Protein AF-A0A0D2BRF5-F1 (afdb_monomer_lite)

Foldseek 3Di:
DDDDDDDDDDDDDDDDDDPDDPDPDPDDDLDQLVRLVPDPDLVSSLVSLVVVLVVLLVLQQDAPQRFLALVSLQSNLQSCLQAVQLLQSLQSLVSSLLQLCCLVPHCVSFVDFHAHSNRHHPPDDDPPPPPPDPDDDDDDDDDDDDDDDDDDDDDDDDDDDDDDDDDDPPPPPPPPCNPDDDLVRNLVSLVSNLSSLLSNLVSCVVQQQLVRSLVSVVVNLVSLVVNVVSVVVVCVVPDDDDDDDVPVVVVVSVVVSLVVSQPGHYSQQGRDPVRVVSVVVSVPDPDDGDQKGFGFLDDDPPPPQQDPCQDPVNQVVLQVVQCVFFVQKGKHKDWAADFPDPPDDPDDDPPPDDDDDDDDDDDPDRDTDIAIFMFGQFFDFAFDWRGWFWFLLKFFAQFPACAAPGFRFRVVPADPVQWDAQLFAGRIHRHPVSVVSCCQFFAPHPNVQDAFPVQAHALLGRQHNGHGGDNCLRNQLRDPPDPCVVLSQLLRSVSSLVRRCSSVVHASCPPPLRVSFDQDPDDRDDPVVVVPPPSPPDNDRLQMDHCCRLRVSLQVSLSSSCSNPVCSHPSHSNCSVRPNSVNSSSSSSRCQQAWQWDADPVPRHTTMIGGGPSLSNHAADLFFQWEFDRGGTTITTGHQATLDDDCVPCVDPPDDRCGGDGGGDTGHYHPDPSVDPDLVVSQVVCCSNVVRGDPHPNSVSNVVVVVVVD

InterPro domains:
  IPR046341 SET domain superfamily [G3DSA:2.170.270.10] (373-402)
  IPR046341 SET domain superfamily [G3DSA:2.170.270.10] (584-705)
  IPR046341 SET domain superfamily [SSF82199] (371-697)
  IPR050869 Histone-lysine N-methyltransferase [PTHR12197] (367-701)

Radius of gyration: 33.48 Å; chains: 1; bounding box: 94×97×108 Å

Organism: NCBI:txid91928

Secondary structure (DSSP, 8-state):
------PPPPPP----PPP---PPPPPPPPPPHHHHHTSSSHHHHHHHHHHHHHHHHHHHT-SSS----HHHHHHHHHHHHHHT-HHHHHHHHHHHHHHHHHHHH-GGG-SPPPB-TTS-BSSPP--TTTTS-S---------------------------------------------PPPHHHHHHHHHHHHHHHHHHHHHHHHHT-HHHHHHHHHHHHHHHHHHHHHHHHHHHTT-------HHHHHHHHHHHHHHHHH---BTTTBS-THHHHHHHHHHH--S---S-EEE-----TT-TT---TTSHHHHHHHHHHHHHH-TTEEEEEEEEEP-S---S-SSS--------------PPP--EEEEEEEEESS-B-TT-EEEEE--S-EEE-STT-SB-TTT--BGGGS-GGG-EE-TTT--EESSHHHHHHHHHHT-----S----TTSPPPTTSTT--TTTS--HHHHTT--TT-S-HHHHHHHHHHHHHHHHHHHTTS-GGGSHHHHTS---SSPPPPGGGGGSS-TT--S---EEE-HIIIIIHHHHHHHHHHHH-GGGSTTSHHHHHHT-HHHHHHHHHHHTTT-EEEE-TTT-SEEEEE--TTGGGS-B-SS-SEE--SSSSEEEEE-SS-S---TTT---TTS-----BPTT-B--B-SS-TT---HHHHHHHHHHHHSS---SHHHHHHHHHHHHH-

pLDDT: mean 78.28, std 23.22, range [25.0, 98.56]

Sequence (710 aa):
MDQTSGMEKAEEVHGGSFPDCLLPAPVPPVPSLNEIKLLPTRDQQYENLVLARQRITKDMARGERGGLCPEIILQRAEVYEALGYSELALADAYVSYTLCEVVLEGGHVSDLEPVTMSGERWPPLIDTTDTTNCNRSSISAVDDTTGDNERENEHEDDEDDDDENEDEAEDDDEDDDDMVLTHDQKTMVLKHKYRSLILLSRAALLLGCQHQSRIWIDELVAVRGTIGETAQATNTQAHVDGDLNGALSAADSTDSMVSDFCNFWSVCHGEVDRFRKAVSDIRRNGDKRAMFGSSQRVVYPWNEREPDRMNKNSLGEINTRLKEIAPGLEVEISVLPNLLTSGTNETENRTTRVTNGDSTTTPPPVEGSSQLGLYAKKDLAPGSTILEERSTITAIRPHGEALCDACAADMETIPHDRRRYCDGCNIPFCSDECHDLAMRNYHSPNVDDEETDEGYPPAETPFCPGSSGNEDIHTLGRAESSTTPEWDLYFLLLSRTMQTAETQAKHPLDLFEIKYLWGDFSPVPGVDDAKSERIGETTPRTLPYSVRHHVELPLQWFEVLMHSRDDCRPYSKHWLEKYDWWIVQTLFAKFRGVADAQQSTWTGKPEVAAVHPLWCLANHSCNPNVTWKSSGVRNLTVVQERVWRNDKEDPTPTETEWTGLKAGEEIWNHYTDVQEKDYRERRARLQGVLGGDCRCERCVAEEARARATS

Structure (mmCIF, N/CA/C/O backbone):
data_AF-A0A0D2BRF5-F1
#
_entry.id   AF-A0A0D2BRF5-F1
#
loop_
_atom_site.group_PDB
_atom_site.id
_atom_site.type_symbol
_atom_site.label_atom_id
_atom_site.label_alt_id
_atom_site.label_comp_id
_atom_site.label_asym_id
_atom_site.label_entity_id
_atom_site.label_seq_id
_atom_site.pdbx_PDB_ins_code
_atom_site.Cartn_x
_atom_site.Cartn_y
_atom_site.Cartn_z
_atom_site.occupancy
_atom_site.B_iso_or_equiv
_atom_site.auth_seq_id
_atom_site.auth_comp_id
_atom_site.auth_asym_id
_atom_site.auth_atom_id
_atom_site.pdbx_PDB_model_num
ATOM 1 N N . MET A 1 1 ? -35.681 -50.128 -5.843 1.00 31.64 1 MET A N 1
ATOM 2 C CA . MET A 1 1 ? -36.901 -50.533 -6.567 1.00 31.64 1 MET A CA 1
ATOM 3 C C . MET A 1 1 ? -37.642 -49.261 -6.936 1.00 31.64 1 MET A C 1
ATOM 5 O O . MET A 1 1 ? -38.099 -48.593 -6.024 1.00 31.64 1 MET A O 1
ATOM 9 N N . ASP A 1 2 ? -37.785 -48.813 -8.172 1.00 29.80 2 ASP A N 1
ATOM 10 C CA . ASP A 1 2 ? -37.169 -49.086 -9.481 1.00 29.80 2 ASP A CA 1
ATOM 11 C C . ASP A 1 2 ? -37.623 -47.891 -10.354 1.00 29.80 2 ASP A C 1
ATOM 13 O O . ASP A 1 2 ? -38.771 -47.472 -10.239 1.00 29.80 2 ASP A O 1
ATOM 17 N N . GLN A 1 3 ? -36.697 -47.112 -10.920 1.00 29.86 3 GLN A N 1
ATOM 18 C CA . GLN A 1 3 ? -36.375 -47.003 -12.357 1.00 29.86 3 GLN A CA 1
ATOM 19 C C . GLN A 1 3 ? -37.513 -46.643 -13.336 1.00 29.86 3 GLN A C 1
ATOM 21 O O . GLN A 1 3 ? -38.518 -47.340 -13.425 1.00 29.86 3 GLN A O 1
ATOM 26 N N . THR A 1 4 ? -37.260 -45.601 -14.149 1.00 28.81 4 THR A N 1
ATOM 27 C CA . THR A 1 4 ? -37.216 -45.548 -15.646 1.00 28.81 4 THR A CA 1
ATOM 28 C C . THR A 1 4 ? -37.463 -44.093 -16.099 1.00 28.81 4 THR A C 1
ATOM 30 O O . THR A 1 4 ? -38.477 -43.500 -15.759 1.00 28.81 4 THR A O 1
ATOM 33 N N . SER A 1 5 ? -36.452 -43.344 -16.560 1.00 29.95 5 SER A N 1
ATOM 34 C CA . SER A 1 5 ? -35.873 -43.230 -17.920 1.00 29.95 5 SER A CA 1
ATOM 35 C C . SER A 1 5 ? -36.831 -42.691 -18.995 1.00 29.95 5 SER A C 1
ATOM 37 O O . SER A 1 5 ? -37.768 -43.380 -19.390 1.00 29.95 5 SER A O 1
ATOM 39 N N . GLY A 1 6 ? -36.517 -41.515 -19.546 1.00 25.61 6 GLY A N 1
ATOM 40 C CA . GLY A 1 6 ? -37.129 -40.968 -20.757 1.00 25.61 6 GLY A CA 1
ATOM 41 C C . GLY A 1 6 ? -36.113 -40.126 -21.528 1.00 25.61 6 GLY A C 1
ATOM 42 O O . GLY A 1 6 ? -35.889 -38.972 -21.188 1.00 25.61 6 GLY A O 1
ATOM 43 N N . MET A 1 7 ? -35.470 -40.747 -22.522 1.00 25.06 7 MET A N 1
ATOM 44 C CA . MET A 1 7 ? -34.671 -40.098 -23.567 1.00 25.06 7 MET A CA 1
ATOM 45 C C . MET A 1 7 ? -35.607 -39.351 -24.525 1.00 25.06 7 MET A C 1
ATOM 47 O O . MET A 1 7 ? -36.536 -39.962 -25.055 1.00 25.06 7 MET A O 1
ATOM 51 N N . GLU A 1 8 ? -35.330 -38.077 -24.802 1.00 31.78 8 GLU A N 1
ATOM 52 C CA . GLU A 1 8 ? -35.933 -37.346 -25.920 1.00 31.78 8 GLU A CA 1
ATOM 53 C C . GLU A 1 8 ? -34.950 -37.203 -27.086 1.00 31.78 8 GLU A C 1
ATOM 55 O O . GLU A 1 8 ? -33.734 -37.118 -26.922 1.00 31.78 8 GLU A O 1
ATOM 60 N N . LYS A 1 9 ? -35.532 -37.298 -28.281 1.00 27.05 9 LYS A N 1
ATOM 61 C CA . LYS A 1 9 ? -34.906 -37.513 -29.583 1.00 27.05 9 LYS A CA 1
ATOM 62 C C . LYS A 1 9 ? -34.212 -36.259 -30.112 1.00 27.05 9 LYS A C 1
ATOM 64 O O . LYS A 1 9 ? -34.754 -35.165 -30.023 1.00 27.05 9 LYS A O 1
ATOM 69 N N . ALA A 1 10 ? -33.075 -36.473 -30.770 1.00 25.00 10 ALA A N 1
ATOM 70 C CA . ALA A 1 10 ? -32.465 -35.515 -31.679 1.00 25.00 10 ALA A CA 1
ATOM 71 C C . ALA A 1 10 ? -33.283 -35.427 -32.982 1.00 25.00 10 ALA A C 1
ATOM 73 O O . ALA A 1 10 ? -33.527 -36.448 -33.629 1.00 25.00 10 ALA A O 1
ATOM 74 N N . GLU A 1 11 ? -33.695 -34.215 -33.355 1.00 28.77 11 GLU A N 1
ATOM 75 C CA . GLU A 1 11 ? -34.174 -33.879 -34.698 1.00 28.77 11 GLU A CA 1
ATOM 76 C C . GLU A 1 11 ? -33.017 -33.280 -35.510 1.00 28.77 11 GLU A C 1
ATOM 78 O O . GLU A 1 11 ? -32.427 -32.269 -35.132 1.00 28.77 11 GLU A O 1
ATOM 83 N N . GLU A 1 12 ? -32.692 -33.926 -36.632 1.00 27.08 12 GLU A N 1
ATOM 84 C CA . GLU A 1 12 ? -31.861 -33.372 -37.700 1.00 27.08 12 GLU A CA 1
ATOM 85 C C . GLU A 1 12 ? -32.610 -32.230 -38.400 1.00 27.08 12 GLU A C 1
ATOM 87 O O . GLU A 1 12 ? -33.709 -32.426 -38.922 1.00 27.08 12 GLU A O 1
ATOM 92 N N . VAL A 1 13 ? -31.986 -31.051 -38.482 1.00 32.47 13 VAL A N 1
ATOM 93 C CA . VAL A 1 13 ? -32.407 -29.972 -39.384 1.00 32.47 13 VAL A CA 1
ATOM 94 C C . VAL A 1 13 ? -31.232 -29.565 -40.268 1.00 32.47 13 VAL A C 1
ATOM 96 O O . VAL A 1 13 ? -30.098 -29.410 -39.824 1.00 32.47 13 VAL A O 1
ATOM 99 N N . HIS A 1 14 ? -31.558 -29.460 -41.552 1.00 29.30 14 HIS A N 1
ATOM 100 C CA . HIS A 1 14 ? -30.696 -29.296 -42.710 1.00 29.30 14 HIS A CA 1
ATOM 101 C C . HIS A 1 14 ? -29.725 -28.111 -42.683 1.00 29.30 14 HIS A C 1
ATOM 103 O O . HIS A 1 14 ? -29.998 -27.045 -42.137 1.00 29.30 14 HIS A O 1
ATOM 109 N N . GLY A 1 15 ? -28.618 -28.320 -43.403 1.00 34.00 15 GLY A N 1
ATOM 110 C CA . GLY A 1 15 ? -27.547 -27.364 -43.635 1.00 34.00 15 GLY A CA 1
ATOM 111 C C . GLY A 1 15 ? -28.010 -26.074 -44.308 1.00 34.00 15 GLY A C 1
ATOM 112 O O . GLY A 1 15 ? -28.567 -26.081 -45.406 1.00 34.00 15 GLY A O 1
ATOM 113 N N . GLY A 1 16 ? -27.698 -24.967 -43.642 1.00 27.98 16 GLY A N 1
ATOM 114 C CA . GLY A 1 16 ? -27.589 -23.638 -44.222 1.00 27.98 16 GLY A CA 1
ATOM 115 C C . GLY A 1 16 ? -26.123 -23.216 -44.190 1.00 27.98 16 GLY A C 1
ATOM 116 O O . GLY A 1 16 ? -25.455 -23.361 -43.170 1.00 27.98 16 GLY A O 1
ATOM 117 N N . SER A 1 17 ? -25.618 -22.736 -45.322 1.00 29.83 17 SER A N 1
ATOM 118 C CA . SER A 1 17 ? -24.269 -22.196 -45.474 1.00 29.83 17 SER A CA 1
ATOM 119 C C . SER A 1 17 ? -24.025 -21.045 -44.493 1.00 29.83 17 SER A C 1
ATOM 121 O O . SER A 1 17 ? -24.700 -20.015 -44.574 1.00 29.83 17 SER A O 1
ATOM 123 N N . PHE A 1 18 ? -23.053 -21.202 -43.598 1.00 31.36 18 PHE A N 1
ATOM 124 C CA . PHE A 1 18 ? -22.510 -20.095 -42.815 1.00 31.36 18 PHE A CA 1
ATOM 125 C C . PHE A 1 18 ? -21.714 -19.167 -43.749 1.00 31.36 18 PHE A C 1
ATOM 127 O O . PHE A 1 18 ? -20.923 -19.673 -44.547 1.00 31.36 18 PHE A O 1
ATOM 134 N N . PRO A 1 19 ? -21.921 -17.839 -43.704 1.00 34.19 19 PRO A N 1
ATOM 135 C CA . PRO A 1 19 ? -21.072 -16.913 -44.432 1.00 34.19 19 PRO A CA 1
ATOM 136 C C . PRO A 1 19 ? -19.698 -16.850 -43.763 1.00 34.19 19 PRO A C 1
ATOM 138 O O . PRO A 1 19 ? -19.596 -16.916 -42.537 1.00 34.19 19 PRO A O 1
ATOM 141 N N . ASP A 1 20 ? -18.673 -16.743 -44.606 1.00 33.06 20 ASP A N 1
ATOM 142 C CA . ASP A 1 20 ? -17.258 -16.648 -44.265 1.00 33.06 20 ASP A CA 1
ATOM 143 C C . ASP A 1 20 ? -16.982 -15.819 -43.007 1.00 33.06 20 ASP A C 1
ATOM 145 O O . ASP A 1 20 ? -17.498 -14.711 -42.827 1.00 33.06 20 ASP A O 1
ATOM 149 N N . CYS A 1 21 ? -16.101 -16.366 -42.168 1.00 34.47 21 CYS A N 1
ATOM 150 C CA . CYS A 1 21 ? -15.454 -15.693 -41.056 1.00 34.47 21 CYS A CA 1
ATOM 151 C C . CYS A 1 21 ? -14.902 -14.333 -41.506 1.00 34.47 21 CYS A C 1
ATOM 153 O O . CYS A 1 21 ? -13.826 -14.245 -42.100 1.00 34.47 21 CYS A O 1
ATOM 155 N N . LEU A 1 22 ? -15.620 -13.257 -41.182 1.00 37.75 22 LEU A N 1
ATOM 156 C CA . LEU A 1 22 ? -15.043 -11.923 -41.151 1.00 37.75 22 LEU A CA 1
ATOM 157 C C . LEU A 1 22 ? -13.975 -11.935 -40.057 1.00 37.75 22 LEU A C 1
ATOM 159 O O . LEU A 1 22 ? -14.290 -11.947 -38.867 1.00 37.75 22 LEU A O 1
ATOM 163 N N . LEU A 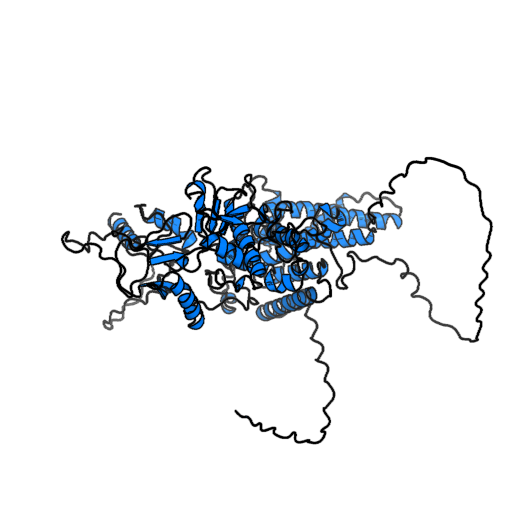1 23 ? -12.710 -11.967 -40.475 1.00 39.69 23 LEU A N 1
ATOM 164 C CA . LEU A 1 23 ? -11.582 -11.631 -39.615 1.00 39.69 23 LEU A CA 1
ATOM 165 C C . LEU A 1 23 ? -11.916 -10.316 -38.888 1.00 39.69 23 LEU A C 1
ATOM 167 O O . LEU A 1 23 ? -12.423 -9.392 -39.537 1.00 39.69 23 LEU A O 1
ATOM 171 N N . PRO A 1 24 ? -11.678 -10.206 -37.567 1.00 39.03 24 PRO A N 1
ATOM 172 C CA . PRO A 1 24 ? -11.900 -8.952 -36.865 1.00 39.03 24 PRO A CA 1
ATOM 173 C C . PRO A 1 24 ? -11.106 -7.855 -37.576 1.00 39.03 24 PRO A C 1
ATOM 175 O O . PRO A 1 24 ? -9.935 -8.046 -37.911 1.00 39.03 24 PRO A O 1
ATOM 178 N N . ALA A 1 25 ? -11.768 -6.729 -37.856 1.00 36.12 25 ALA A N 1
ATOM 179 C CA . ALA A 1 25 ? -11.127 -5.584 -38.487 1.00 36.12 25 ALA A CA 1
ATOM 180 C C . ALA A 1 25 ? -9.825 -5.250 -37.735 1.00 36.12 25 ALA A C 1
ATOM 182 O O . ALA A 1 25 ? -9.826 -5.298 -36.499 1.00 36.12 25 ALA A O 1
ATOM 183 N N . PRO A 1 26 ? -8.721 -4.936 -38.440 1.00 43.78 26 PRO A N 1
ATOM 184 C CA . PRO A 1 26 ? -7.474 -4.576 -37.785 1.00 43.78 26 PRO A CA 1
ATOM 185 C C . PRO A 1 26 ? -7.750 -3.423 -36.822 1.00 43.78 26 PRO A C 1
ATOM 187 O O . PRO A 1 26 ? -8.277 -2.382 -37.218 1.00 43.78 26 PRO A O 1
ATOM 190 N N . VAL A 1 27 ? -7.440 -3.642 -35.541 1.00 51.53 27 VAL A N 1
ATOM 191 C CA . VAL A 1 27 ? -7.548 -2.604 -34.515 1.00 51.53 27 VAL A CA 1
ATOM 192 C C . VAL A 1 27 ? -6.705 -1.423 -35.002 1.00 51.53 27 VAL A C 1
ATOM 194 O O . VAL A 1 27 ? -5.530 -1.636 -35.322 1.00 51.53 27 VAL A O 1
ATOM 197 N N . PRO A 1 28 ? -7.267 -0.205 -35.108 1.00 56.75 28 PRO A N 1
ATOM 198 C CA . PRO A 1 28 ? -6.515 0.937 -35.603 1.00 56.75 28 PRO A CA 1
ATOM 199 C C . PRO A 1 28 ? -5.221 1.118 -34.788 1.00 56.75 28 PRO A C 1
ATOM 201 O O . PRO A 1 28 ? -5.188 0.805 -33.588 1.00 56.75 28 PRO A O 1
ATOM 204 N N . PRO A 1 29 ? -4.121 1.562 -35.422 1.00 62.75 29 PRO A N 1
ATOM 205 C CA . PRO A 1 29 ? -2.898 1.873 -34.697 1.00 62.75 29 PRO A CA 1
ATOM 206 C C . PRO A 1 29 ? -3.211 2.924 -33.628 1.00 62.75 29 PRO A C 1
ATOM 208 O O . PRO A 1 29 ? -3.934 3.886 -33.888 1.00 62.75 29 PRO A O 1
ATOM 211 N N . VAL A 1 30 ? -2.720 2.699 -32.407 1.00 63.19 30 VAL A N 1
ATOM 212 C CA . VAL A 1 30 ? -2.807 3.714 -31.357 1.00 63.19 30 VAL A CA 1
ATOM 213 C C . VAL A 1 30 ? -1.946 4.889 -31.812 1.00 63.19 30 VAL A C 1
ATOM 215 O O . VAL A 1 30 ? -0.811 4.648 -32.231 1.00 63.19 30 VAL A O 1
ATOM 218 N N . PRO A 1 31 ? -2.462 6.126 -31.764 1.00 77.62 31 PRO A N 1
ATOM 219 C CA . PRO A 1 31 ? -1.670 7.283 -32.136 1.00 77.62 31 PRO A CA 1
ATOM 220 C C . PRO A 1 31 ? -0.446 7.385 -31.220 1.00 77.62 31 PRO A C 1
ATOM 222 O O . PRO A 1 31 ? -0.537 7.173 -30.011 1.00 77.62 31 PRO A O 1
ATOM 225 N N . SER A 1 32 ? 0.705 7.716 -31.789 1.00 86.12 32 SER A N 1
ATOM 226 C CA . SER A 1 32 ? 1.909 8.068 -31.039 1.00 86.12 32 SER A CA 1
ATOM 227 C C . SER A 1 32 ? 1.633 9.222 -30.074 1.00 86.12 32 SER A C 1
ATOM 229 O O . SER A 1 32 ? 0.749 10.045 -30.309 1.00 86.12 32 SER A O 1
ATOM 231 N N . LEU A 1 33 ? 2.435 9.355 -29.013 1.00 87.31 33 LEU A N 1
ATOM 232 C CA . LEU A 1 33 ? 2.309 10.474 -28.067 1.00 87.31 33 LEU A CA 1
ATOM 233 C C . LEU A 1 33 ? 2.302 11.848 -28.758 1.00 87.31 33 LEU A C 1
ATOM 235 O O . LEU A 1 33 ? 1.556 12.736 -28.352 1.00 87.31 33 LEU A O 1
ATOM 239 N N . ASN A 1 34 ? 3.069 12.008 -29.841 1.00 87.81 34 ASN A N 1
ATOM 240 C CA . ASN A 1 34 ? 3.071 13.230 -30.645 1.00 87.81 34 ASN A CA 1
ATOM 241 C C . ASN A 1 34 ? 1.738 13.453 -31.371 1.00 87.81 34 ASN A C 1
ATOM 243 O O . ASN A 1 34 ? 1.234 14.571 -31.385 1.00 87.81 34 ASN A O 1
ATOM 247 N N . GLU A 1 35 ? 1.146 12.408 -31.949 1.00 91.50 35 GLU A N 1
ATOM 248 C CA . GLU A 1 35 ? -0.177 12.494 -32.576 1.00 91.50 35 GLU A CA 1
ATOM 249 C C . GLU A 1 35 ? -1.269 12.770 -31.539 1.00 91.50 35 GLU A C 1
ATOM 251 O O . GLU A 1 35 ? -2.134 13.611 -31.779 1.00 91.50 35 GLU A O 1
ATOM 256 N N . ILE A 1 36 ? -1.191 12.140 -30.360 1.00 92.06 36 ILE A N 1
ATOM 257 C CA . ILE A 1 36 ? -2.098 12.409 -29.240 1.00 92.06 36 ILE A CA 1
ATOM 258 C C . ILE A 1 36 ? -1.983 13.876 -28.815 1.00 92.06 36 ILE A C 1
ATOM 260 O O . ILE A 1 36 ? -3.001 14.552 -28.706 1.00 92.06 36 ILE A O 1
ATOM 264 N N . LYS A 1 37 ? -0.765 14.408 -28.642 1.00 88.62 37 LYS A N 1
ATOM 265 C CA . LYS A 1 37 ? -0.520 15.814 -28.267 1.00 88.62 37 LYS A CA 1
ATOM 266 C C . LYS A 1 37 ? -1.148 16.814 -29.250 1.00 88.62 37 LYS A C 1
ATOM 268 O O . LYS A 1 37 ? -1.519 17.914 -28.846 1.00 88.62 37 LYS A O 1
ATOM 273 N N . LEU A 1 38 ? -1.288 16.438 -30.523 1.00 91.38 38 LEU A N 1
ATOM 274 C CA . LEU A 1 38 ? -1.891 17.266 -31.574 1.00 91.38 38 LEU A CA 1
ATOM 275 C C . LEU A 1 38 ? -3.429 17.201 -31.618 1.00 91.38 38 LEU A C 1
ATOM 277 O O . LEU A 1 38 ? -4.040 17.948 -32.387 1.00 91.38 38 LEU A O 1
ATOM 281 N N . LEU A 1 39 ? -4.073 16.348 -30.812 1.00 90.88 39 LEU A N 1
ATOM 282 C CA . LEU A 1 39 ? -5.534 16.284 -30.731 1.00 90.88 39 LEU A CA 1
ATOM 283 C C . LEU A 1 39 ? -6.118 17.600 -30.181 1.00 90.88 39 LEU A C 1
ATOM 285 O O . LEU A 1 39 ? -5.526 18.216 -29.291 1.00 90.88 39 LEU A O 1
ATOM 289 N N . PRO A 1 40 ? -7.290 18.040 -30.679 1.00 87.62 40 PRO A N 1
ATOM 290 C CA . PRO A 1 40 ? -7.777 19.404 -30.469 1.00 87.62 40 PRO A CA 1
ATOM 291 C C . PRO A 1 40 ? -8.336 19.677 -29.067 1.00 87.62 40 PRO A C 1
ATOM 293 O O . PRO A 1 40 ? -8.465 20.840 -28.690 1.00 87.62 40 PRO A O 1
ATOM 296 N N . THR A 1 41 ? -8.695 18.644 -28.298 1.00 88.06 41 THR A N 1
ATOM 297 C CA . THR A 1 41 ? -9.281 18.798 -26.956 1.00 88.06 41 THR A CA 1
ATOM 298 C C . THR A 1 41 ? -8.524 17.969 -25.923 1.00 88.06 41 THR A C 1
ATOM 300 O O . THR A 1 41 ? -8.042 16.880 -26.234 1.00 88.06 41 THR A O 1
ATOM 303 N N . ARG A 1 42 ? -8.441 18.468 -24.681 1.00 85.88 42 ARG A N 1
ATOM 304 C CA . ARG A 1 42 ? -7.795 17.747 -23.566 1.00 85.88 42 ARG A CA 1
ATOM 305 C C . ARG A 1 42 ? -8.498 16.428 -23.250 1.00 85.88 42 ARG A C 1
ATOM 307 O O . ARG A 1 42 ? -7.820 15.463 -22.930 1.00 85.88 42 ARG A O 1
ATOM 314 N N . ASP A 1 43 ? -9.814 16.368 -23.419 1.00 85.00 43 ASP A N 1
ATOM 315 C CA . ASP A 1 43 ? -10.594 15.145 -23.201 1.00 85.00 43 ASP A CA 1
ATOM 316 C C . ASP A 1 43 ? -10.183 14.057 -24.197 1.00 85.00 43 ASP A C 1
ATOM 318 O O . ASP A 1 43 ? -9.833 12.950 -23.801 1.00 85.00 43 ASP A O 1
ATOM 322 N N . GLN A 1 44 ? -10.091 14.400 -25.488 1.00 88.25 44 GLN A N 1
ATOM 323 C CA . GLN A 1 44 ? -9.604 13.465 -26.505 1.00 88.25 44 GLN A CA 1
ATOM 324 C C . GLN A 1 44 ? -8.152 13.049 -26.258 1.00 88.25 44 GLN A C 1
ATOM 326 O O . GLN A 1 44 ? -7.815 11.884 -26.465 1.00 88.25 44 GLN A O 1
ATOM 331 N N . GLN A 1 45 ? -7.292 13.975 -25.820 1.00 90.44 45 GLN A N 1
ATOM 332 C CA . GLN A 1 45 ? -5.915 13.654 -25.435 1.00 90.44 45 GLN A CA 1
ATOM 333 C C . GLN A 1 45 ? -5.899 12.629 -24.295 1.00 90.44 45 GLN A C 1
ATOM 335 O O . GLN A 1 45 ? -5.240 11.600 -24.409 1.00 90.44 45 GLN A O 1
ATOM 340 N N . TYR A 1 46 ? -6.658 12.879 -23.228 1.00 90.62 46 TYR A N 1
ATOM 341 C CA . TYR A 1 46 ? -6.740 12.014 -22.056 1.00 90.62 46 TYR A CA 1
ATOM 342 C C . TYR A 1 46 ? -7.278 10.621 -22.402 1.00 90.62 46 TYR A C 1
ATOM 344 O O . TYR A 1 46 ? -6.645 9.620 -22.072 1.00 90.62 46 TYR A O 1
ATOM 352 N N . GLU A 1 47 ? -8.393 10.539 -23.131 1.00 91.19 47 GLU A N 1
ATOM 353 C CA . GLU A 1 47 ? -8.984 9.267 -23.565 1.00 91.19 47 GLU A CA 1
ATOM 354 C C . GLU A 1 47 ? -8.006 8.442 -24.413 1.00 91.19 47 GLU A C 1
ATOM 356 O O . GLU A 1 47 ? -7.839 7.243 -24.183 1.00 91.19 47 GLU A O 1
ATOM 361 N N . ASN A 1 48 ? -7.302 9.077 -25.358 1.00 93.50 48 ASN A N 1
ATOM 362 C CA . ASN A 1 48 ? -6.313 8.382 -26.184 1.00 93.50 48 ASN A CA 1
ATOM 363 C C . ASN A 1 48 ? -5.090 7.930 -25.375 1.00 93.50 48 ASN A C 1
ATOM 365 O O . ASN A 1 48 ? -4.560 6.856 -25.651 1.00 93.50 48 ASN A O 1
ATOM 369 N N . LEU A 1 49 ? -4.664 8.687 -24.357 1.00 94.19 49 LEU A N 1
ATOM 370 C CA . LEU A 1 49 ? -3.605 8.253 -23.441 1.00 94.19 49 LEU A CA 1
ATOM 371 C C . LEU A 1 49 ? -4.028 7.034 -22.610 1.00 94.19 49 LEU A C 1
ATOM 373 O O . LEU A 1 49 ? -3.242 6.100 -22.462 1.00 94.19 49 LEU A O 1
ATOM 377 N N . VAL A 1 50 ? -5.268 6.995 -22.110 1.00 94.06 50 VAL A N 1
ATOM 378 C CA . VAL A 1 50 ? -5.799 5.827 -21.382 1.00 94.06 50 VAL A CA 1
ATOM 379 C C . VAL A 1 50 ? -5.852 4.593 -22.293 1.00 94.06 50 VAL A C 1
ATOM 381 O O . VAL A 1 50 ? -5.438 3.505 -21.885 1.00 94.06 50 VAL A O 1
ATOM 384 N N . LEU A 1 51 ? -6.289 4.755 -23.547 1.00 93.88 51 LEU A N 1
ATOM 385 C CA . LEU A 1 51 ? -6.276 3.678 -24.543 1.00 93.88 51 LEU A CA 1
ATOM 386 C C . LEU A 1 51 ? -4.852 3.216 -24.881 1.00 93.88 51 LEU A C 1
ATOM 388 O O . LEU A 1 51 ? -4.606 2.010 -24.970 1.00 93.88 51 LEU A O 1
ATOM 392 N N . ALA A 1 52 ? -3.909 4.151 -25.039 1.00 95.12 52 ALA A N 1
ATOM 393 C CA . ALA A 1 52 ? -2.504 3.844 -25.283 1.00 95.12 52 ALA A CA 1
ATOM 394 C C . ALA A 1 52 ? -1.907 3.038 -24.128 1.00 95.12 52 ALA A C 1
ATOM 396 O O . ALA A 1 52 ? -1.345 1.969 -24.362 1.00 95.12 52 ALA A O 1
ATOM 397 N N . ARG A 1 53 ? -2.132 3.480 -22.883 1.00 95.44 53 ARG A N 1
ATOM 398 C CA . ARG A 1 53 ? -1.746 2.750 -21.670 1.00 95.44 53 ARG A CA 1
ATOM 399 C C . ARG A 1 53 ? -2.283 1.325 -21.696 1.00 95.44 53 ARG A C 1
ATOM 401 O O . ARG A 1 53 ? -1.520 0.382 -21.520 1.00 95.44 53 ARG A O 1
ATOM 408 N N . GLN A 1 54 ? -3.585 1.149 -21.941 1.00 94.81 54 GLN A N 1
ATOM 409 C CA . GLN A 1 54 ? -4.206 -0.178 -21.942 1.00 94.81 54 GLN A CA 1
ATOM 410 C C . GLN A 1 54 ? -3.617 -1.094 -23.022 1.00 94.81 54 GLN A C 1
ATOM 412 O O . GLN A 1 54 ? -3.427 -2.286 -22.779 1.00 94.81 54 GLN A O 1
ATOM 417 N N . ARG A 1 55 ? -3.340 -0.563 -24.218 1.00 91.94 55 ARG A N 1
ATOM 418 C CA . ARG A 1 55 ? -2.722 -1.336 -25.300 1.00 91.94 55 ARG A CA 1
ATOM 419 C C . ARG A 1 55 ? -1.304 -1.757 -24.941 1.00 91.94 55 ARG A C 1
ATOM 421 O O . ARG A 1 55 ? -1.006 -2.937 -25.053 1.00 91.94 55 ARG A O 1
ATOM 428 N N . ILE A 1 56 ? -0.486 -0.825 -24.456 1.00 93.31 56 ILE A N 1
ATOM 429 C CA . ILE A 1 56 ? 0.893 -1.101 -24.051 1.00 93.31 56 ILE A CA 1
ATOM 430 C C . ILE A 1 56 ? 0.926 -2.171 -22.951 1.00 93.31 56 ILE A C 1
ATOM 432 O O . ILE A 1 56 ? 1.651 -3.149 -23.082 1.00 93.31 56 ILE A O 1
ATOM 436 N N . THR A 1 57 ? 0.076 -2.071 -21.921 1.00 93.62 57 THR A N 1
ATOM 437 C CA . THR A 1 57 ? -0.035 -3.111 -20.880 1.00 93.62 57 THR A CA 1
ATOM 438 C C . THR A 1 57 ? -0.431 -4.477 -21.457 1.00 93.62 57 THR A C 1
ATOM 440 O O . THR A 1 57 ? 0.102 -5.498 -21.032 1.00 93.62 57 THR A O 1
ATOM 443 N N . LYS A 1 58 ? -1.340 -4.527 -22.442 1.00 91.31 58 LYS A N 1
ATOM 444 C CA . LYS A 1 58 ? -1.695 -5.786 -23.123 1.00 91.31 58 LYS A CA 1
ATOM 445 C C . LYS A 1 58 ? -0.541 -6.342 -23.949 1.00 91.31 58 LYS A C 1
ATOM 447 O O . LYS A 1 58 ? -0.400 -7.555 -24.012 1.00 91.31 58 LYS A O 1
ATOM 452 N N . ASP A 1 59 ? 0.238 -5.478 -24.588 1.00 88.69 59 ASP A N 1
ATOM 453 C CA . ASP A 1 59 ? 1.395 -5.872 -25.388 1.00 88.69 59 ASP A CA 1
ATOM 454 C C . ASP A 1 59 ? 2.535 -6.393 -24.496 1.00 88.69 59 ASP A C 1
ATOM 456 O O . ASP A 1 59 ? 3.118 -7.416 -24.825 1.00 88.69 59 ASP A O 1
ATOM 460 N N . MET A 1 60 ? 2.753 -5.814 -23.309 1.00 89.81 60 MET A N 1
ATOM 461 C CA . MET A 1 60 ? 3.665 -6.368 -22.290 1.00 89.81 60 MET A CA 1
ATOM 462 C C . MET A 1 60 ? 3.253 -7.770 -21.817 1.00 89.81 60 MET A C 1
ATOM 464 O O . MET A 1 60 ? 4.102 -8.632 -21.599 1.00 89.81 60 MET A O 1
ATOM 468 N N . ALA A 1 61 ? 1.944 -8.000 -21.675 1.00 86.75 61 ALA A N 1
ATOM 469 C CA . ALA A 1 61 ? 1.381 -9.283 -21.259 1.00 86.75 61 ALA A CA 1
ATOM 470 C C . ALA A 1 61 ? 1.335 -10.336 -22.389 1.00 86.75 61 ALA A C 1
ATOM 472 O O . ALA A 1 61 ? 0.934 -11.476 -22.141 1.00 86.75 61 ALA A O 1
ATOM 473 N N . ARG A 1 62 ? 1.677 -9.969 -23.635 1.00 77.19 62 ARG A N 1
ATOM 474 C CA . ARG A 1 62 ? 1.729 -10.877 -24.791 1.00 77.19 62 ARG A CA 1
ATOM 475 C C . ARG A 1 62 ? 3.152 -11.421 -24.950 1.00 77.19 62 ARG A C 1
ATOM 477 O O . ARG A 1 62 ? 4.089 -10.656 -25.118 1.00 77.19 62 ARG A O 1
ATOM 484 N N . GLY A 1 63 ? 3.288 -12.745 -24.952 1.00 61.19 63 GLY A N 1
ATOM 485 C CA . GLY A 1 63 ? 4.557 -13.462 -25.129 1.00 61.19 63 G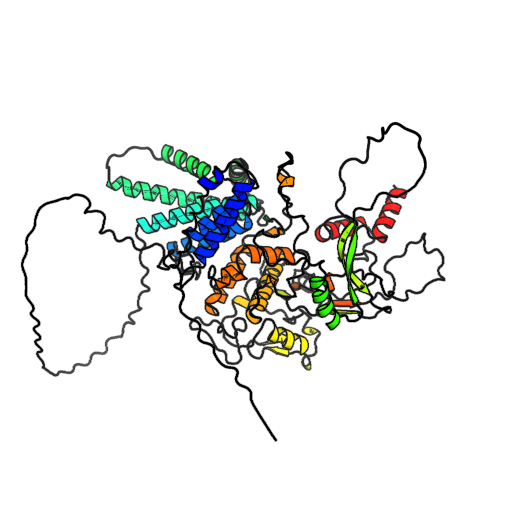LY A CA 1
ATOM 486 C C . GLY A 1 63 ? 4.682 -14.593 -24.110 1.00 61.19 63 GLY A C 1
ATOM 487 O O . GLY A 1 63 ? 4.226 -14.434 -22.983 1.00 61.19 63 GLY A O 1
ATOM 488 N N . GLU A 1 64 ? 5.273 -15.728 -24.496 1.00 50.38 64 GLU A N 1
ATOM 489 C CA . GLU A 1 64 ? 5.395 -16.918 -23.629 1.00 50.38 64 GLU A CA 1
ATOM 490 C C . GLU A 1 64 ? 6.198 -16.644 -22.350 1.00 50.38 64 GLU A C 1
ATOM 492 O O . GLU A 1 64 ? 5.936 -17.275 -21.333 1.00 50.38 64 GLU A O 1
ATOM 497 N N . ARG A 1 65 ? 7.092 -15.643 -22.369 1.00 53.59 65 ARG A N 1
ATOM 498 C CA . ARG A 1 65 ? 7.811 -15.166 -21.180 1.00 53.59 65 ARG A CA 1
ATOM 499 C C . ARG A 1 65 ? 7.232 -13.901 -20.538 1.00 53.59 65 ARG A C 1
ATOM 501 O O . ARG A 1 65 ? 7.559 -13.644 -19.393 1.00 53.59 65 ARG A O 1
ATOM 508 N N . GLY A 1 66 ? 6.383 -13.101 -21.195 1.00 57.09 66 GLY A N 1
ATOM 509 C CA . GLY A 1 66 ? 6.070 -11.731 -20.732 1.00 57.09 66 GLY A CA 1
ATOM 510 C C . GLY A 1 66 ? 7.318 -10.823 -20.714 1.00 57.09 66 GLY A C 1
ATOM 511 O O . GLY A 1 66 ? 8.444 -11.279 -20.529 1.00 57.09 66 GLY A O 1
ATOM 512 N N . GLY A 1 67 ? 7.189 -9.533 -21.018 1.00 63.06 67 GLY A N 1
ATOM 513 C CA . GLY A 1 67 ? 8.369 -8.731 -21.377 1.00 63.06 67 GLY A CA 1
ATOM 514 C C . GLY A 1 67 ? 8.903 -7.818 -20.275 1.00 63.06 67 GLY A C 1
ATOM 515 O O . GLY A 1 67 ? 8.339 -6.742 -20.083 1.00 63.06 67 GLY A O 1
ATOM 516 N N . LEU A 1 68 ? 10.069 -8.136 -19.696 1.00 87.25 68 LEU A N 1
ATOM 517 C CA . LEU A 1 68 ? 11.001 -7.134 -19.143 1.00 87.25 68 LEU A CA 1
ATOM 518 C C . LEU A 1 68 ? 11.709 -6.414 -20.303 1.00 87.25 68 LEU A C 1
ATOM 520 O O . LEU A 1 68 ? 12.924 -6.472 -20.455 1.00 87.25 68 LEU A O 1
ATOM 524 N N . CYS A 1 69 ? 10.925 -5.802 -21.191 1.00 91.88 69 CYS A N 1
ATOM 525 C CA . CYS A 1 69 ? 11.438 -5.098 -22.359 1.00 91.88 69 CYS A CA 1
ATOM 526 C C . CYS A 1 69 ? 11.601 -3.614 -22.028 1.00 91.88 69 CYS A C 1
ATOM 528 O O . CYS A 1 69 ? 10.588 -2.924 -21.845 1.00 91.88 69 CYS A O 1
ATOM 530 N N . PRO A 1 70 ? 12.845 -3.099 -21.958 1.00 94.19 70 PRO A N 1
ATOM 531 C CA . PRO A 1 70 ? 13.088 -1.713 -21.575 1.00 94.19 70 PRO A CA 1
ATOM 532 C C . PRO A 1 70 ? 12.315 -0.723 -22.452 1.00 94.19 70 PRO A C 1
ATOM 534 O O . PRO A 1 70 ? 11.718 0.222 -21.941 1.00 94.19 70 PRO A O 1
ATOM 537 N N . GLU A 1 71 ? 12.233 -0.967 -23.765 1.00 92.38 71 GLU A N 1
ATOM 538 C CA . GLU A 1 71 ? 11.533 -0.099 -24.713 1.00 92.38 71 GLU A CA 1
ATOM 539 C C . GLU A 1 71 ? 10.056 0.089 -24.366 1.00 92.38 71 GLU A C 1
ATOM 541 O O . GLU A 1 71 ? 9.574 1.223 -24.314 1.00 92.38 71 GLU A O 1
ATOM 546 N N . ILE A 1 72 ? 9.316 -1.007 -24.171 1.00 92.81 72 ILE A N 1
ATOM 547 C CA . ILE A 1 72 ? 7.866 -0.937 -23.959 1.00 92.81 72 ILE A CA 1
ATOM 548 C C . ILE A 1 72 ? 7.535 -0.421 -22.555 1.00 92.81 72 ILE A C 1
ATOM 550 O O . ILE A 1 72 ? 6.575 0.335 -22.391 1.00 92.81 72 ILE A O 1
ATOM 554 N N . ILE A 1 73 ? 8.350 -0.779 -21.554 1.00 95.69 73 ILE A N 1
ATOM 555 C CA . ILE A 1 73 ? 8.238 -0.274 -20.181 1.00 95.69 73 ILE A CA 1
ATOM 556 C C . ILE A 1 73 ? 8.414 1.241 -20.185 1.00 95.69 73 ILE A C 1
ATOM 558 O O . ILE A 1 73 ? 7.565 1.971 -19.670 1.00 95.69 73 ILE A O 1
ATOM 562 N N . LEU A 1 74 ? 9.447 1.731 -20.865 1.00 95.75 74 LEU A N 1
ATOM 563 C CA . LEU A 1 74 ? 9.705 3.157 -20.975 1.00 95.75 74 LEU A CA 1
ATOM 564 C C . LEU A 1 74 ? 8.610 3.895 -21.760 1.00 95.75 74 LEU A C 1
ATOM 566 O O . LEU A 1 74 ? 8.210 4.989 -21.368 1.00 95.75 74 LEU A O 1
ATOM 570 N N . GLN A 1 75 ? 8.060 3.296 -22.822 1.00 95.06 75 GLN A N 1
ATOM 571 C CA . GLN A 1 75 ? 6.903 3.860 -23.535 1.00 95.06 75 GLN A CA 1
ATOM 572 C C . GLN A 1 75 ? 5.681 4.014 -22.619 1.00 95.06 75 GLN A C 1
ATOM 574 O O . GLN A 1 75 ? 4.971 5.020 -22.693 1.00 95.06 75 GLN A O 1
ATOM 579 N N . ARG A 1 76 ? 5.428 3.047 -21.727 1.00 96.12 76 ARG A N 1
ATOM 580 C CA . ARG A 1 76 ? 4.342 3.149 -20.742 1.00 96.12 76 ARG A CA 1
ATOM 581 C C . ARG A 1 76 ? 4.615 4.241 -19.707 1.00 96.12 76 ARG A C 1
ATOM 583 O O . ARG A 1 76 ? 3.698 5.003 -19.394 1.00 96.12 76 ARG A O 1
ATOM 590 N N . ALA A 1 77 ? 5.868 4.395 -19.274 1.00 97.75 77 ALA A N 1
ATOM 591 C CA . ALA A 1 77 ? 6.294 5.492 -18.407 1.00 97.75 77 ALA A CA 1
ATOM 592 C C . ALA A 1 77 ? 6.006 6.872 -19.031 1.00 97.75 77 ALA A C 1
ATOM 594 O O . ALA A 1 77 ? 5.471 7.754 -18.357 1.00 97.75 77 ALA A O 1
ATOM 595 N N . GLU A 1 78 ? 6.295 7.054 -20.325 1.00 96.12 78 GLU A N 1
ATOM 596 C CA . GLU A 1 78 ? 5.995 8.295 -21.059 1.00 96.12 78 GLU A CA 1
ATOM 597 C C . GLU A 1 78 ? 4.482 8.577 -21.112 1.00 96.12 78 GLU A C 1
ATOM 599 O O . GLU A 1 78 ? 4.050 9.720 -20.938 1.00 96.12 78 GLU A O 1
ATOM 604 N N . VAL A 1 79 ? 3.656 7.539 -21.290 1.00 96.56 79 VAL A N 1
ATOM 605 C CA . VAL A 1 79 ? 2.189 7.664 -21.239 1.00 96.56 79 VAL A CA 1
ATOM 606 C C . VAL A 1 79 ? 1.707 8.034 -19.831 1.00 96.56 79 VAL A C 1
ATOM 608 O O . VAL A 1 79 ? 0.832 8.892 -19.699 1.00 96.56 79 VAL A O 1
ATOM 611 N N . TYR A 1 80 ? 2.277 7.454 -18.771 1.00 96.31 80 TYR A N 1
ATOM 612 C CA . TYR A 1 80 ? 1.956 7.842 -17.394 1.00 96.31 80 TYR A CA 1
ATOM 613 C C . TYR A 1 80 ? 2.383 9.284 -17.073 1.00 96.31 80 TYR A C 1
ATOM 615 O O . TYR A 1 80 ? 1.613 10.010 -16.435 1.00 96.31 80 TYR A O 1
ATOM 623 N N . GLU A 1 81 ? 3.547 9.741 -17.556 1.00 93.75 81 GLU A N 1
ATOM 624 C CA . GLU A 1 81 ? 3.982 11.143 -17.432 1.00 93.75 81 GLU A CA 1
ATOM 625 C C . GLU A 1 81 ? 2.973 12.074 -18.120 1.00 93.75 81 GLU A C 1
ATOM 627 O O . GLU A 1 81 ? 2.490 13.038 -17.512 1.00 93.75 81 GLU A O 1
ATOM 632 N N . ALA A 1 82 ? 2.577 11.731 -19.348 1.00 92.31 82 ALA A N 1
ATOM 633 C CA . ALA A 1 82 ? 1.580 12.471 -20.106 1.00 92.31 82 ALA A CA 1
ATOM 634 C C . ALA A 1 82 ? 0.217 12.524 -19.392 1.00 92.31 82 ALA A C 1
ATOM 636 O O . ALA A 1 82 ? -0.412 13.582 -19.352 1.00 92.31 82 ALA A O 1
ATOM 637 N N . LEU A 1 83 ? -0.216 11.431 -18.757 1.00 91.25 83 LEU A N 1
ATOM 638 C CA . LEU A 1 83 ? -1.433 11.378 -17.933 1.00 91.25 83 LEU A CA 1
ATOM 639 C C . LEU A 1 83 ? -1.319 12.161 -16.612 1.00 91.25 83 LEU A C 1
ATOM 641 O O . LEU A 1 83 ? -2.335 12.446 -15.982 1.00 91.25 83 LEU A O 1
ATOM 645 N N . GLY A 1 84 ? -0.112 12.549 -16.191 1.00 88.94 84 GLY A N 1
ATOM 646 C CA . GLY A 1 84 ? 0.128 13.242 -14.921 1.00 88.94 84 GLY A CA 1
ATOM 647 C C . GLY A 1 84 ? 0.259 12.318 -13.702 1.00 88.94 84 GLY A C 1
ATOM 648 O O . GLY A 1 84 ? 0.238 12.810 -12.571 1.00 88.94 84 GLY A O 1
ATOM 649 N N . TYR A 1 85 ? 0.429 11.011 -13.914 1.00 92.50 85 TYR A N 1
ATOM 650 C CA . TYR A 1 85 ? 0.675 10.014 -12.866 1.00 92.50 85 TYR A CA 1
ATOM 651 C C . TYR A 1 85 ? 2.181 9.836 -12.659 1.00 92.50 85 TYR A C 1
ATOM 653 O O . TYR A 1 85 ? 2.787 8.859 -13.101 1.00 92.50 85 TYR A O 1
ATOM 661 N N . SER A 1 86 ? 2.811 10.832 -12.030 1.00 93.12 86 SER A N 1
ATOM 662 C CA . SER A 1 86 ? 4.269 10.866 -11.845 1.00 93.12 86 SER A CA 1
ATOM 663 C C . SER A 1 86 ? 4.795 9.669 -11.053 1.00 93.12 86 SER A C 1
ATOM 665 O O . SER A 1 86 ? 5.897 9.214 -11.320 1.00 93.12 86 SER A O 1
ATOM 667 N N . GLU A 1 87 ? 4.024 9.149 -10.100 1.00 95.25 87 GLU A N 1
ATOM 668 C CA . GLU A 1 87 ? 4.380 7.957 -9.328 1.00 95.25 87 GLU A CA 1
ATOM 669 C C . GLU A 1 87 ? 4.487 6.697 -10.199 1.00 95.25 87 GLU A C 1
ATOM 671 O O . GLU A 1 87 ? 5.450 5.948 -10.065 1.00 95.25 87 GLU A O 1
ATOM 676 N N . LEU A 1 88 ? 3.566 6.509 -11.151 1.00 97.62 88 LEU A N 1
ATOM 677 C CA . LEU A 1 88 ? 3.587 5.362 -12.065 1.00 97.62 88 LEU A CA 1
ATOM 678 C C . LEU A 1 88 ? 4.665 5.517 -13.139 1.00 97.62 88 LEU A C 1
ATOM 680 O O . LEU A 1 88 ? 5.357 4.557 -13.466 1.00 97.62 88 LEU A O 1
ATOM 684 N N . ALA A 1 89 ? 4.843 6.740 -13.649 1.00 97.75 89 ALA A N 1
ATOM 685 C CA . ALA A 1 89 ? 5.909 7.052 -14.595 1.00 97.75 89 ALA A CA 1
ATOM 686 C C . ALA A 1 89 ? 7.297 6.798 -13.990 1.00 97.75 89 ALA A C 1
ATOM 688 O O . ALA A 1 89 ? 8.168 6.254 -14.664 1.00 97.75 89 ALA A O 1
ATOM 689 N N . LEU A 1 90 ? 7.496 7.166 -12.717 1.00 98.25 90 LEU A N 1
ATOM 690 C CA . LEU A 1 90 ? 8.742 6.903 -12.001 1.00 98.25 90 LEU A CA 1
ATOM 691 C C . LEU A 1 90 ? 8.993 5.402 -11.870 1.00 98.25 90 LEU A C 1
ATOM 693 O O . LEU A 1 90 ? 10.105 4.970 -12.142 1.00 98.25 90 LEU A O 1
ATOM 697 N N . ALA A 1 91 ? 7.986 4.625 -11.467 1.00 98.44 91 ALA A N 1
ATOM 698 C CA . ALA A 1 91 ? 8.141 3.192 -11.241 1.00 98.44 91 ALA A CA 1
ATOM 699 C C . ALA A 1 91 ? 8.504 2.425 -12.527 1.00 98.44 91 ALA A C 1
ATOM 701 O O . ALA A 1 91 ? 9.470 1.664 -12.533 1.00 98.44 91 ALA A O 1
ATOM 702 N N . ASP A 1 92 ? 7.814 2.696 -13.641 1.00 98.38 92 ASP A N 1
ATOM 703 C CA . ASP A 1 92 ? 8.163 2.101 -14.938 1.00 98.38 92 ASP A CA 1
ATOM 704 C C . ASP A 1 92 ? 9.566 2.538 -15.404 1.00 98.38 92 ASP A C 1
ATOM 706 O O . ASP A 1 92 ? 10.389 1.707 -15.792 1.00 98.38 92 ASP A O 1
ATOM 710 N N . ALA A 1 93 ? 9.881 3.837 -15.324 1.00 98.56 93 ALA A N 1
ATOM 711 C CA . ALA A 1 93 ? 11.193 4.345 -15.725 1.00 98.56 93 ALA A CA 1
ATOM 712 C C . ALA A 1 93 ? 12.333 3.799 -14.848 1.00 98.56 93 ALA A C 1
ATOM 714 O O . ALA A 1 93 ? 13.444 3.632 -15.346 1.00 98.56 93 ALA A O 1
ATOM 715 N N . TYR A 1 94 ? 12.065 3.502 -13.573 1.00 98.56 94 TYR A N 1
ATOM 716 C CA . TYR A 1 94 ? 13.029 2.890 -12.660 1.00 98.56 94 TYR A CA 1
ATOM 717 C C . TYR A 1 94 ? 13.376 1.476 -13.102 1.00 98.56 94 TYR A C 1
ATOM 719 O O . TYR A 1 94 ? 14.550 1.167 -13.236 1.00 98.56 94 TYR A O 1
ATOM 727 N N . VAL A 1 95 ? 12.379 0.652 -13.429 1.00 97.75 95 VAL A N 1
ATOM 728 C CA . VAL A 1 95 ? 12.640 -0.710 -13.917 1.00 97.75 95 VAL A CA 1
ATOM 729 C C . VAL A 1 95 ? 13.387 -0.676 -15.247 1.00 97.75 95 VAL A C 1
ATOM 731 O O . VAL A 1 95 ? 14.380 -1.375 -15.404 1.00 97.75 95 VAL A O 1
ATOM 734 N N . SER A 1 96 ? 12.984 0.186 -16.188 1.00 97.44 96 SER A N 1
ATOM 735 C CA . SER A 1 96 ? 13.728 0.353 -17.446 1.00 97.44 96 SER A CA 1
ATOM 736 C C . SER A 1 96 ? 15.178 0.801 -17.218 1.00 97.44 96 SER A C 1
ATOM 738 O O . SER A 1 96 ? 16.061 0.410 -17.979 1.00 97.44 96 SER A O 1
ATOM 740 N N . TYR A 1 97 ? 15.427 1.633 -16.204 1.00 98.12 97 TYR A N 1
ATOM 741 C CA . TYR A 1 97 ? 16.769 2.037 -15.797 1.00 98.12 97 TYR A CA 1
ATOM 742 C C . TYR A 1 97 ? 17.554 0.853 -15.215 1.00 98.12 97 TYR A C 1
ATOM 744 O O . TYR A 1 97 ? 18.640 0.579 -15.712 1.00 98.12 97 TYR A O 1
ATOM 752 N N . THR A 1 98 ? 16.986 0.106 -14.264 1.00 97.50 98 THR A N 1
ATOM 753 C CA . THR A 1 98 ? 17.614 -1.080 -13.654 1.00 97.50 98 THR A CA 1
ATOM 754 C C . THR A 1 98 ? 17.993 -2.124 -14.701 1.00 97.50 98 THR A C 1
ATOM 756 O O . THR A 1 98 ? 19.109 -2.622 -14.691 1.00 97.50 98 THR A O 1
ATOM 759 N N . LEU A 1 99 ? 17.120 -2.385 -15.676 1.00 96.69 99 LEU A N 1
ATOM 760 C CA . LEU A 1 99 ? 17.415 -3.295 -16.787 1.00 96.69 99 LEU A CA 1
ATOM 761 C C . LEU A 1 99 ? 18.597 -2.822 -17.653 1.00 96.69 99 LEU A C 1
ATOM 763 O O . LEU A 1 99 ? 19.342 -3.641 -18.187 1.00 96.69 99 LEU A O 1
ATOM 767 N N . CYS A 1 100 ? 18.791 -1.506 -17.804 1.00 97.12 100 CYS A N 1
ATOM 768 C CA . CYS A 1 100 ? 19.985 -0.979 -18.468 1.00 97.12 100 CYS A CA 1
ATOM 769 C C . CYS A 1 100 ? 21.242 -1.188 -17.614 1.00 97.12 100 CYS A C 1
ATOM 771 O O . CYS A 1 100 ? 22.291 -1.489 -18.178 1.00 97.12 100 CYS A O 1
ATOM 773 N N . GLU A 1 101 ? 21.140 -1.044 -16.290 1.00 96.31 101 GLU A N 1
ATOM 774 C CA . GLU A 1 101 ? 22.258 -1.277 -15.368 1.00 96.31 101 GLU A CA 1
ATOM 775 C C . GLU A 1 101 ? 22.691 -2.738 -15.366 1.00 96.31 101 GLU A C 1
ATOM 777 O O . GLU A 1 101 ? 23.878 -2.999 -15.515 1.00 96.31 101 GLU A O 1
ATOM 782 N N . VAL A 1 102 ? 21.749 -3.685 -15.317 1.00 94.88 102 VAL A N 1
ATOM 783 C CA . VAL A 1 102 ? 22.052 -5.126 -15.401 1.00 94.88 102 VAL A CA 1
ATOM 784 C C . VAL A 1 102 ? 22.868 -5.444 -16.656 1.00 94.88 102 VAL A C 1
ATOM 786 O O . VAL A 1 102 ? 23.841 -6.187 -16.601 1.00 94.88 102 VAL A O 1
ATOM 789 N N . VAL A 1 103 ? 22.540 -4.828 -17.795 1.00 94.81 103 VAL A N 1
ATOM 790 C CA . VAL A 1 103 ? 23.292 -5.026 -19.045 1.00 94.81 103 VAL A CA 1
ATOM 791 C C . VAL A 1 103 ? 24.664 -4.352 -19.031 1.00 94.81 103 VAL A C 1
ATOM 793 O O . VAL A 1 103 ? 25.598 -4.860 -19.645 1.00 94.81 103 VAL A O 1
ATOM 796 N N . LEU A 1 104 ? 24.791 -3.176 -18.412 1.00 93.81 104 LEU A N 1
ATOM 797 C CA . LEU A 1 104 ? 26.031 -2.393 -18.431 1.00 93.81 104 LEU A CA 1
ATOM 798 C C . LEU A 1 104 ? 27.034 -2.811 -17.350 1.00 93.81 104 LEU A C 1
ATOM 800 O O . LEU A 1 104 ? 28.235 -2.639 -17.566 1.00 93.81 104 LEU A O 1
ATOM 804 N N . GLU A 1 105 ? 26.545 -3.289 -16.209 1.00 91.38 105 GLU A N 1
ATOM 805 C CA . GLU A 1 105 ? 27.321 -3.563 -14.996 1.00 91.38 105 GLU A CA 1
ATOM 806 C C . GLU A 1 105 ? 27.281 -5.049 -14.594 1.00 91.38 105 GLU A C 1
ATOM 808 O O . GLU A 1 105 ? 28.238 -5.525 -13.990 1.00 91.38 105 GLU A O 1
ATOM 813 N N . GLY A 1 106 ? 26.244 -5.802 -14.978 1.00 88.38 106 GLY A N 1
ATOM 814 C CA . GLY A 1 106 ? 26.113 -7.247 -14.749 1.00 88.38 106 GLY A CA 1
ATOM 815 C C . GLY A 1 106 ? 24.976 -7.631 -13.789 1.00 88.38 106 GLY A C 1
ATOM 816 O O . GLY A 1 106 ? 24.325 -6.775 -13.188 1.00 88.38 106 GLY A O 1
ATOM 817 N N . GLY A 1 107 ? 24.760 -8.941 -13.616 1.00 83.44 107 GLY A N 1
ATOM 818 C CA . GLY A 1 107 ? 23.651 -9.508 -12.825 1.00 83.44 107 GLY A CA 1
ATOM 819 C C . GLY A 1 107 ? 23.671 -9.173 -11.329 1.00 83.44 107 GLY A C 1
ATOM 820 O O . GLY A 1 107 ? 22.638 -9.190 -10.678 1.00 83.44 107 GLY A O 1
ATOM 821 N N . HIS A 1 108 ? 24.814 -8.750 -10.779 1.00 87.12 108 HIS A N 1
ATOM 822 C CA . HIS A 1 108 ? 24.924 -8.344 -9.371 1.00 87.12 108 HIS A CA 1
ATOM 823 C C . HIS A 1 108 ? 24.080 -7.106 -9.000 1.00 87.12 108 HIS A C 1
ATOM 825 O O . HIS A 1 108 ? 23.946 -6.784 -7.818 1.00 87.12 108 HIS A O 1
ATOM 831 N N . VAL A 1 109 ? 23.561 -6.374 -9.994 1.00 90.94 109 VAL A N 1
ATOM 832 C CA . VAL A 1 109 ? 22.676 -5.221 -9.784 1.00 90.94 109 VAL A CA 1
ATOM 833 C C . VAL A 1 109 ? 21.253 -5.657 -9.427 1.00 90.94 109 VAL A C 1
ATOM 835 O O . VAL A 1 109 ? 20.601 -5.001 -8.612 1.00 90.94 109 VAL A O 1
ATOM 838 N N . SER A 1 110 ? 20.752 -6.701 -10.084 1.00 93.06 110 SER A N 1
ATOM 839 C CA . SER A 1 110 ? 19.379 -7.199 -9.985 1.00 93.06 110 SER A CA 1
ATOM 840 C C . SER A 1 110 ? 19.273 -8.504 -10.777 1.00 93.06 110 SER A C 1
ATOM 842 O O . SER A 1 110 ? 19.833 -8.601 -11.870 1.00 93.06 110 SER A O 1
ATOM 844 N N . ASP A 1 111 ? 18.473 -9.445 -10.278 1.00 90.56 111 ASP A N 1
ATOM 845 C CA . ASP A 1 111 ? 18.195 -10.736 -10.930 1.00 90.56 111 ASP A CA 1
ATOM 846 C C . ASP A 1 111 ? 17.269 -10.595 -12.162 1.00 90.56 111 ASP A C 1
ATOM 848 O O . ASP A 1 111 ? 16.846 -11.568 -12.783 1.00 90.56 111 ASP A O 1
ATOM 852 N N . LEU A 1 112 ? 16.893 -9.364 -12.525 1.00 92.62 112 LEU A N 1
ATOM 853 C CA . LEU A 1 112 ? 16.012 -9.082 -13.651 1.00 92.62 112 LEU A CA 1
ATOM 854 C C . LEU A 1 112 ? 16.720 -9.202 -15.002 1.00 92.62 112 LEU A C 1
ATOM 856 O O . LEU A 1 112 ? 17.591 -8.404 -15.343 1.00 92.62 112 LEU A O 1
ATOM 860 N N . GLU A 1 113 ? 16.215 -10.091 -15.853 1.00 90.38 113 GLU A N 1
ATOM 861 C CA . GLU A 1 113 ? 16.749 -10.281 -17.202 1.00 90.38 113 GLU A CA 1
ATOM 862 C C . GLU A 1 113 ? 15.980 -9.488 -18.277 1.00 90.38 113 GLU A C 1
ATOM 864 O O . GLU A 1 113 ? 14.786 -9.737 -18.512 1.00 90.38 113 GLU A O 1
ATOM 869 N N . PRO A 1 114 ? 16.632 -8.546 -18.987 1.00 92.94 114 PRO A N 1
ATOM 870 C CA . PRO A 1 114 ? 15.982 -7.790 -20.043 1.00 92.94 114 PRO A CA 1
ATOM 871 C C . PRO A 1 114 ? 15.828 -8.598 -21.330 1.00 92.94 114 PRO A C 1
ATOM 873 O O . PRO A 1 114 ? 16.760 -9.233 -21.830 1.00 92.94 114 PRO A O 1
ATOM 876 N N . VAL A 1 115 ? 14.646 -8.483 -21.932 1.00 91.31 115 VAL A N 1
ATOM 877 C CA . VAL A 1 115 ? 14.289 -9.188 -23.168 1.00 91.31 115 VAL A CA 1
ATOM 878 C C . VAL A 1 115 ? 13.705 -8.249 -24.216 1.00 91.31 115 VAL A C 1
ATOM 880 O O . VAL A 1 115 ? 13.140 -7.205 -23.906 1.00 91.31 115 VAL A O 1
ATOM 883 N N . THR A 1 116 ? 13.808 -8.614 -25.487 1.00 88.94 116 THR A N 1
ATOM 884 C CA . THR A 1 116 ? 13.129 -7.924 -26.586 1.00 88.94 116 THR A CA 1
ATOM 885 C C . THR A 1 116 ? 11.625 -8.227 -26.572 1.00 88.94 116 THR A C 1
ATOM 887 O O . THR A 1 116 ? 11.134 -9.074 -25.823 1.00 88.94 116 THR A O 1
ATOM 890 N N . MET A 1 117 ? 10.861 -7.590 -27.466 1.00 81.94 117 MET A N 1
ATOM 891 C CA . MET A 1 117 ? 9.438 -7.913 -27.641 1.00 81.94 117 MET A CA 1
ATOM 892 C C . MET A 1 117 ? 9.169 -9.308 -28.213 1.00 81.94 117 MET A C 1
ATOM 894 O O . MET A 1 117 ? 8.072 -9.830 -28.027 1.00 81.94 117 MET A O 1
ATOM 898 N N . SER A 1 118 ? 10.150 -9.921 -28.879 1.00 82.00 118 SER A N 1
ATOM 899 C CA . SER A 1 118 ? 10.107 -11.333 -29.280 1.00 82.00 118 SER A CA 1
ATOM 900 C C . SER A 1 118 ? 10.473 -12.282 -28.131 1.00 82.00 118 SER A C 1
ATOM 902 O O . SER A 1 118 ? 10.330 -13.491 -28.285 1.00 82.00 118 SER A O 1
ATOM 904 N N . GLY A 1 119 ? 10.902 -11.758 -26.976 1.00 84.38 119 GLY A N 1
ATOM 905 C CA . GLY A 1 119 ? 11.360 -12.544 -25.832 1.00 84.38 119 GLY A CA 1
ATOM 906 C C . GLY A 1 119 ? 12.810 -13.018 -25.947 1.00 84.38 119 GLY A C 1
ATOM 907 O O . GLY A 1 119 ? 13.211 -13.890 -25.180 1.00 84.38 119 GLY A O 1
ATOM 908 N N . GLU A 1 120 ? 13.581 -12.493 -26.897 1.00 87.38 120 GLU A N 1
ATOM 909 C CA . GLU A 1 120 ? 15.016 -12.769 -27.061 1.00 87.38 120 GLU A CA 1
ATOM 910 C C . GLU A 1 120 ? 15.846 -11.897 -26.109 1.00 87.38 120 GLU A C 1
ATOM 912 O O . GLU A 1 120 ? 15.334 -10.922 -25.566 1.00 87.38 120 GLU A O 1
ATOM 917 N N . ARG A 1 121 ? 17.134 -12.211 -25.920 1.00 87.88 121 ARG A N 1
ATOM 918 C CA . ARG A 1 121 ? 18.042 -11.403 -25.089 1.00 87.88 121 ARG A CA 1
ATOM 919 C C . ARG A 1 121 ? 18.098 -9.955 -25.586 1.00 87.88 121 ARG A C 1
ATOM 921 O O . ARG A 1 121 ? 18.240 -9.711 -26.786 1.00 87.88 121 ARG A O 1
ATOM 928 N N . TRP A 1 122 ? 18.026 -9.000 -24.661 1.00 91.00 122 TRP A N 1
ATOM 929 C CA . TRP A 1 122 ? 18.241 -7.585 -24.950 1.00 91.00 122 TRP A CA 1
ATOM 930 C C . TRP A 1 122 ? 19.585 -7.105 -24.375 1.00 91.00 122 TRP A C 1
ATOM 932 O O . TRP A 1 122 ? 19.908 -7.448 -23.240 1.00 91.00 122 TRP A O 1
ATOM 942 N N . PRO A 1 123 ? 20.367 -6.291 -25.110 1.00 91.31 123 PRO A N 1
ATOM 943 C CA . PRO A 1 123 ? 20.134 -5.814 -26.473 1.00 91.31 123 PRO A CA 1
ATOM 944 C C . PRO A 1 123 ? 20.322 -6.933 -27.517 1.00 91.31 123 PRO A C 1
ATOM 946 O O . PRO A 1 123 ? 21.165 -7.811 -27.324 1.00 91.31 123 PRO A O 1
ATOM 949 N N . PRO A 1 124 ? 19.580 -6.907 -28.640 1.00 86.06 124 PRO A N 1
ATOM 950 C CA . PRO A 1 124 ? 19.672 -7.950 -29.660 1.00 86.06 124 PRO A CA 1
ATOM 951 C C . PRO A 1 124 ? 21.079 -8.018 -30.270 1.00 86.06 124 PRO A C 1
ATOM 953 O O . PRO A 1 124 ? 21.778 -7.002 -30.369 1.00 86.06 124 PRO A O 1
ATOM 956 N N . LEU A 1 125 ? 21.491 -9.213 -30.702 1.00 79.06 125 LEU A N 1
ATOM 957 C CA . LEU A 1 125 ? 22.720 -9.400 -31.473 1.00 79.06 125 LEU A CA 1
ATOM 958 C C . LEU A 1 125 ? 22.570 -8.693 -32.825 1.00 79.06 125 LEU A C 1
ATOM 960 O O . LEU A 1 125 ? 21.640 -8.964 -33.583 1.00 79.06 125 LEU A O 1
ATOM 964 N N . ILE A 1 126 ? 23.472 -7.758 -33.119 1.00 66.62 126 ILE A N 1
ATOM 965 C CA . ILE A 1 126 ? 23.503 -7.079 -34.414 1.00 66.62 126 ILE A CA 1
ATOM 966 C C . ILE A 1 126 ? 24.361 -7.932 -35.349 1.00 66.62 126 ILE A C 1
ATOM 968 O O . ILE A 1 126 ? 25.586 -7.945 -35.227 1.00 66.62 126 ILE A O 1
ATOM 972 N N . ASP A 1 127 ? 23.730 -8.642 -36.284 1.00 52.31 127 ASP A N 1
ATOM 973 C CA . ASP A 1 127 ? 24.448 -9.343 -37.348 1.00 52.31 127 ASP A CA 1
ATOM 974 C C . ASP A 1 127 ? 24.993 -8.301 -38.342 1.00 52.31 127 ASP A C 1
ATOM 976 O O . ASP A 1 127 ? 24.251 -7.621 -39.054 1.00 52.31 127 ASP A O 1
ATOM 980 N N . THR A 1 128 ? 26.310 -8.093 -38.346 1.00 48.25 128 THR A N 1
ATOM 981 C CA . THR A 1 128 ? 26.966 -7.035 -39.141 1.00 48.25 128 THR A CA 1
ATOM 982 C C . THR A 1 128 ? 27.117 -7.393 -40.625 1.00 48.25 128 THR A C 1
ATOM 984 O O . THR A 1 128 ? 27.780 -6.676 -41.376 1.00 48.25 128 THR A O 1
ATOM 987 N N . THR A 1 129 ? 26.480 -8.466 -41.098 1.00 43.41 129 THR A N 1
ATOM 988 C CA . THR A 1 129 ? 26.682 -8.994 -42.454 1.00 43.41 129 THR A CA 1
ATOM 989 C C . THR A 1 129 ? 25.777 -8.396 -43.541 1.00 43.41 129 THR A C 1
ATOM 991 O O . THR A 1 129 ? 26.092 -8.545 -44.721 1.00 43.41 129 THR A O 1
ATOM 994 N N . ASP A 1 130 ? 24.742 -7.613 -43.209 1.00 37.44 130 ASP A N 1
ATOM 995 C CA . ASP A 1 130 ? 23.718 -7.209 -44.197 1.00 37.44 130 ASP A CA 1
ATOM 996 C C . ASP A 1 130 ? 23.796 -5.761 -44.731 1.00 37.44 130 ASP A C 1
ATOM 998 O O . ASP A 1 130 ? 22.864 -5.253 -45.358 1.00 37.44 130 ASP A O 1
ATOM 1002 N N . THR A 1 131 ? 24.929 -5.067 -44.568 1.00 36.22 131 THR A N 1
ATOM 1003 C CA . THR A 1 131 ? 25.121 -3.707 -45.135 1.00 36.22 131 THR A CA 1
ATOM 1004 C C . THR A 1 131 ? 25.900 -3.642 -46.452 1.00 36.22 131 THR A C 1
ATOM 1006 O O . THR A 1 131 ? 26.191 -2.550 -46.942 1.00 36.22 131 THR A O 1
ATOM 1009 N N . THR A 1 132 ? 26.164 -4.769 -47.121 1.00 35.28 132 THR A N 1
ATOM 1010 C CA . THR A 1 132 ? 26.814 -4.764 -48.450 1.00 35.28 132 THR A CA 1
ATOM 1011 C C . THR A 1 132 ? 26.120 -5.623 -49.505 1.00 35.28 132 THR A C 1
ATOM 1013 O O . THR A 1 132 ? 26.782 -6.358 -50.224 1.00 35.28 132 THR A O 1
ATOM 1016 N N . ASN A 1 133 ? 24.801 -5.489 -49.710 1.00 34.75 133 ASN A N 1
ATOM 1017 C CA . ASN A 1 133 ? 24.238 -5.814 -51.034 1.00 34.75 133 ASN A CA 1
ATOM 1018 C C . ASN A 1 133 ? 22.857 -5.210 -51.346 1.00 34.75 133 ASN A C 1
ATOM 1020 O O . ASN A 1 133 ? 21.884 -5.900 -51.628 1.00 34.75 133 ASN A O 1
ATOM 1024 N N . CYS A 1 134 ? 22.782 -3.882 -51.419 1.00 29.06 134 CYS A N 1
ATOM 1025 C CA . CYS A 1 134 ? 21.737 -3.200 -52.190 1.00 29.06 134 CYS A CA 1
ATOM 1026 C C . CYS A 1 134 ? 22.378 -2.313 -53.259 1.00 29.06 134 CYS A C 1
ATOM 1028 O O . CYS A 1 134 ? 22.292 -1.093 -53.197 1.00 29.06 134 CYS A O 1
ATOM 1030 N N . ASN A 1 135 ? 23.080 -2.929 -54.220 1.00 30.72 135 ASN A N 1
ATOM 1031 C CA . ASN A 1 135 ? 23.380 -2.314 -55.519 1.00 30.72 135 ASN A CA 1
ATOM 1032 C C . ASN A 1 135 ? 23.911 -3.335 -56.541 1.00 30.72 135 ASN A C 1
ATOM 1034 O O . ASN A 1 135 ? 25.069 -3.281 -56.953 1.00 30.72 135 ASN A O 1
ATOM 1038 N N . ARG A 1 136 ? 23.044 -4.230 -57.033 1.00 28.28 136 ARG A N 1
ATOM 1039 C CA . ARG A 1 136 ? 23.125 -4.670 -58.438 1.00 28.28 136 ARG A CA 1
ATOM 1040 C C . ARG A 1 136 ? 21.851 -5.366 -58.898 1.00 28.28 136 ARG A C 1
ATOM 1042 O O . ARG A 1 136 ? 21.635 -6.546 -58.653 1.00 28.28 136 ARG A O 1
ATOM 1049 N N . SER A 1 137 ? 21.036 -4.636 -59.645 1.00 29.73 137 SER A N 1
ATOM 1050 C CA . SER A 1 137 ? 20.007 -5.239 -60.483 1.00 29.73 137 SER A CA 1
ATOM 1051 C C . SER A 1 137 ? 20.621 -5.741 -61.796 1.00 29.73 137 SER A C 1
ATOM 1053 O O . SER A 1 137 ? 21.293 -4.981 -62.492 1.00 29.73 137 SER A O 1
ATOM 1055 N N . SER A 1 138 ? 20.219 -6.959 -62.174 1.00 30.06 138 SER A N 1
ATOM 1056 C CA . SER A 1 138 ? 20.080 -7.499 -63.543 1.00 30.06 138 SER A CA 1
ATOM 1057 C C . SER A 1 138 ? 21.328 -8.050 -64.257 1.00 30.06 138 SER A C 1
ATOM 1059 O O . SER A 1 138 ? 22.214 -7.284 -64.623 1.00 30.06 138 SER A O 1
ATOM 1061 N N . ILE A 1 139 ? 21.317 -9.359 -64.580 1.00 30.53 139 ILE A N 1
ATOM 1062 C CA . ILE A 1 139 ? 21.309 -9.941 -65.954 1.00 30.53 139 ILE A CA 1
ATOM 1063 C C . ILE A 1 139 ? 21.466 -11.495 -65.919 1.00 30.53 139 ILE A C 1
ATOM 1065 O O . ILE A 1 139 ? 22.425 -11.993 -65.344 1.00 30.53 139 ILE A O 1
ATOM 1069 N N . SER A 1 140 ? 20.519 -12.193 -66.589 1.00 29.25 140 SER A N 1
ATOM 1070 C CA . SER A 1 140 ? 20.476 -13.578 -67.170 1.00 29.25 140 SER A CA 1
ATOM 1071 C C . SER A 1 140 ? 20.794 -14.815 -66.295 1.00 29.25 140 SER A C 1
ATOM 1073 O O . SER A 1 140 ? 21.869 -14.886 -65.721 1.00 29.25 140 SER A O 1
ATOM 1075 N N . ALA A 1 141 ? 19.876 -15.790 -66.120 1.00 30.47 141 ALA A N 1
ATOM 1076 C CA . ALA A 1 141 ? 19.584 -16.968 -66.993 1.00 30.47 141 ALA A CA 1
ATOM 1077 C C . ALA A 1 141 ? 20.858 -17.779 -67.325 1.00 30.47 141 ALA A C 1
ATOM 1079 O O . ALA A 1 141 ? 21.780 -17.184 -67.870 1.00 30.47 141 ALA A O 1
ATOM 1080 N N . VAL A 1 142 ? 21.041 -19.061 -66.963 1.00 30.77 142 VAL A N 1
ATOM 1081 C CA . VAL A 1 142 ? 20.438 -20.351 -67.417 1.00 30.77 142 VAL A CA 1
ATOM 1082 C C . VAL A 1 142 ? 20.982 -21.452 -66.458 1.00 30.77 142 VAL A C 1
ATOM 1084 O O . VAL A 1 142 ? 22.118 -21.314 -66.022 1.00 30.77 142 VAL A O 1
ATOM 1087 N N . ASP A 1 143 ? 20.176 -22.364 -65.903 1.00 28.39 143 ASP A N 1
ATOM 1088 C CA . ASP A 1 143 ? 19.895 -23.764 -66.323 1.00 28.39 143 ASP A CA 1
ATOM 1089 C C . ASP A 1 143 ? 20.947 -24.840 -65.935 1.00 28.39 143 ASP A C 1
ATOM 1091 O O . ASP A 1 143 ? 22.146 -24.583 -65.933 1.00 28.39 143 ASP A O 1
ATOM 1095 N N . ASP A 1 144 ? 20.421 -26.044 -65.670 1.00 27.88 144 ASP A N 1
ATOM 1096 C CA . ASP A 1 144 ? 21.025 -27.391 -65.588 1.00 27.88 144 ASP A CA 1
ATOM 1097 C C . ASP A 1 144 ? 21.587 -27.983 -64.261 1.00 27.88 144 ASP A C 1
ATOM 1099 O O . ASP A 1 144 ? 22.731 -27.798 -63.857 1.00 27.88 144 ASP A O 1
ATOM 1103 N N . THR A 1 145 ? 20.718 -28.799 -63.642 1.00 30.05 145 THR A N 1
ATOM 1104 C CA . THR A 1 145 ? 20.847 -30.242 -63.307 1.00 30.05 145 THR A CA 1
ATOM 1105 C C . THR A 1 145 ? 22.045 -30.857 -62.552 1.00 30.05 145 THR A C 1
ATOM 1107 O O . THR A 1 145 ? 23.179 -30.872 -63.018 1.00 30.05 145 THR A O 1
ATOM 1110 N N . THR A 1 146 ? 21.641 -31.665 -61.553 1.00 30.59 146 THR A N 1
ATOM 1111 C CA . THR A 1 146 ? 22.119 -33.015 -61.150 1.00 30.59 146 THR A CA 1
ATOM 1112 C C . THR A 1 146 ? 23.452 -33.190 -60.423 1.00 30.59 146 THR A C 1
ATOM 1114 O O . THR A 1 146 ? 24.500 -32.787 -60.912 1.00 30.59 146 THR A O 1
ATOM 1117 N N . GLY A 1 147 ? 23.411 -33.986 -59.344 1.00 29.16 147 GLY A N 1
ATOM 1118 C CA . GLY A 1 147 ? 24.552 -34.797 -58.918 1.00 29.16 147 GLY A CA 1
ATOM 1119 C C . GLY A 1 147 ? 24.566 -35.172 -57.439 1.00 29.16 147 GLY A C 1
ATOM 1120 O O . GLY A 1 147 ? 25.293 -34.551 -56.674 1.00 29.16 147 GLY A O 1
ATOM 1121 N N . ASP A 1 148 ? 23.817 -36.212 -57.070 1.00 32.78 148 ASP A N 1
ATOM 1122 C CA . ASP A 1 148 ? 24.049 -36.999 -55.853 1.00 32.78 148 ASP A CA 1
ATOM 1123 C C . ASP A 1 148 ? 25.486 -37.553 -55.822 1.00 32.78 148 ASP A C 1
ATOM 1125 O O . ASP A 1 148 ? 25.998 -38.010 -56.850 1.00 32.78 148 ASP A O 1
ATOM 1129 N N . ASN A 1 149 ? 26.105 -37.593 -54.640 1.00 32.81 149 ASN A N 1
ATOM 1130 C CA . ASN A 1 149 ? 26.877 -38.760 -54.205 1.00 32.81 149 ASN A CA 1
ATOM 1131 C C . ASN A 1 149 ? 27.232 -38.669 -52.719 1.00 32.81 149 ASN A C 1
ATOM 1133 O O . ASN A 1 149 ? 28.133 -37.938 -52.308 1.00 32.81 149 ASN A O 1
ATOM 1137 N N . GLU A 1 150 ? 26.541 -39.502 -51.951 1.00 34.62 150 GLU A N 1
ATOM 1138 C CA . GLU A 1 150 ? 27.038 -40.124 -50.732 1.00 34.62 150 GLU A CA 1
ATOM 1139 C C . GLU A 1 150 ? 28.343 -40.880 -51.026 1.00 34.62 150 GLU A C 1
ATOM 1141 O O . GLU A 1 150 ? 28.494 -41.483 -52.094 1.00 34.62 150 GLU A O 1
ATOM 1146 N N . ARG A 1 151 ? 29.269 -40.888 -50.063 1.00 32.03 151 ARG A N 1
ATOM 1147 C CA . ARG A 1 151 ? 30.219 -41.990 -49.874 1.00 32.03 151 ARG A CA 1
ATOM 1148 C C . ARG A 1 151 ? 30.801 -41.960 -48.468 1.00 32.03 151 ARG A C 1
ATOM 1150 O O . ARG A 1 151 ? 31.644 -41.131 -48.141 1.00 32.03 151 ARG A O 1
ATOM 1157 N N . GLU A 1 152 ? 30.312 -42.912 -47.691 1.00 32.84 152 GLU A N 1
ATOM 1158 C CA . GLU A 1 152 ? 30.944 -43.517 -46.528 1.00 32.84 152 GLU A CA 1
ATOM 1159 C C . GLU A 1 152 ? 32.363 -43.997 -46.872 1.00 32.84 152 GLU A C 1
ATOM 1161 O O . GLU A 1 152 ? 32.622 -44.458 -47.990 1.00 32.84 152 GLU A O 1
ATOM 1166 N N . ASN A 1 153 ? 33.270 -43.926 -45.899 1.00 31.83 153 ASN A N 1
ATOM 1167 C CA . ASN A 1 153 ? 34.263 -44.978 -45.716 1.00 31.83 153 ASN A CA 1
ATOM 1168 C C . ASN A 1 153 ? 34.811 -44.941 -44.288 1.00 31.83 153 ASN A C 1
ATOM 1170 O O . ASN A 1 153 ? 35.545 -44.032 -43.901 1.00 31.83 153 ASN A O 1
ATOM 1174 N N . GLU A 1 154 ? 34.423 -45.971 -43.552 1.00 33.69 154 GLU A N 1
ATOM 1175 C CA . GLU A 1 154 ? 35.000 -46.452 -42.307 1.00 33.69 154 GLU A CA 1
ATOM 1176 C C . GLU A 1 154 ? 36.428 -46.968 -42.558 1.00 33.69 154 GLU A C 1
ATOM 1178 O O . GLU A 1 154 ? 36.692 -47.611 -43.582 1.00 33.69 154 GLU A O 1
ATOM 1183 N N . HIS A 1 155 ? 37.340 -46.735 -41.613 1.00 33.81 155 HIS A N 1
ATOM 1184 C CA . HIS A 1 155 ? 38.491 -47.607 -41.384 1.00 33.81 155 HIS A CA 1
ATOM 1185 C C . HIS A 1 155 ? 38.777 -47.691 -39.885 1.00 33.81 155 HIS A C 1
ATOM 1187 O O . HIS A 1 155 ? 38.975 -46.675 -39.221 1.00 33.81 155 HIS A O 1
ATOM 1193 N N . GLU A 1 156 ? 38.725 -48.933 -39.419 1.00 36.31 156 GLU A N 1
ATOM 1194 C CA . GLU A 1 156 ? 38.985 -49.439 -38.080 1.00 36.31 156 GLU A CA 1
ATOM 1195 C C . GLU A 1 156 ? 40.493 -49.664 -37.836 1.00 36.31 156 GLU A C 1
ATOM 1197 O O . GLU A 1 156 ? 41.269 -49.819 -38.783 1.00 36.31 156 GLU A O 1
ATOM 1202 N N . ASP A 1 157 ? 40.806 -49.744 -36.539 1.00 33.53 157 ASP A N 1
ATOM 1203 C CA . ASP A 1 157 ? 41.898 -50.456 -35.856 1.00 33.53 157 ASP A CA 1
ATOM 1204 C C . ASP A 1 157 ? 43.335 -49.901 -35.877 1.00 33.53 157 ASP A C 1
ATOM 1206 O O . ASP A 1 157 ? 44.005 -49.846 -36.904 1.00 33.53 157 ASP A O 1
ATOM 1210 N N . ASP A 1 158 ? 43.837 -49.565 -34.680 1.00 36.53 158 ASP A N 1
ATOM 1211 C CA . ASP A 1 158 ? 44.887 -50.360 -34.021 1.00 36.53 158 ASP A CA 1
ATOM 1212 C C . ASP A 1 158 ? 44.962 -50.024 -32.510 1.00 36.53 158 ASP A C 1
ATOM 1214 O O . ASP A 1 158 ? 44.901 -48.861 -32.104 1.00 36.53 158 ASP A O 1
ATOM 1218 N N . GLU A 1 159 ? 45.045 -51.083 -31.700 1.00 38.97 159 GLU A N 1
ATOM 1219 C CA . GLU A 1 159 ? 45.078 -51.121 -30.231 1.00 38.97 159 GLU A CA 1
ATOM 1220 C C . GLU A 1 159 ? 46.494 -50.904 -29.636 1.00 38.97 159 GLU A C 1
ATOM 1222 O O . GLU A 1 159 ? 47.505 -51.181 -30.282 1.00 38.97 159 GLU A O 1
ATOM 1227 N N . ASP A 1 160 ? 46.483 -50.503 -28.355 1.00 36.41 160 ASP A N 1
ATOM 1228 C CA . ASP A 1 160 ? 47.463 -50.702 -27.267 1.00 36.41 160 ASP A CA 1
ATOM 1229 C C . ASP A 1 160 ? 48.823 -49.967 -27.266 1.00 36.41 160 ASP A C 1
ATOM 1231 O O . ASP A 1 160 ? 49.726 -50.255 -28.047 1.00 36.41 160 ASP A O 1
ATOM 1235 N N . ASP A 1 161 ? 49.016 -49.090 -26.269 1.00 37.25 161 ASP A N 1
ATOM 1236 C CA . ASP A 1 161 ? 49.980 -49.345 -25.181 1.00 37.25 161 ASP A CA 1
ATOM 1237 C C . ASP A 1 161 ? 49.805 -48.330 -24.028 1.00 37.25 161 ASP A C 1
ATOM 1239 O O . ASP A 1 161 ? 49.672 -47.121 -24.235 1.00 37.25 161 ASP A O 1
ATOM 1243 N N . ASP A 1 162 ? 49.788 -48.875 -22.810 1.00 37.84 162 ASP A N 1
ATOM 1244 C CA . ASP A 1 162 ? 49.739 -48.203 -21.510 1.00 37.84 162 ASP A CA 1
ATOM 1245 C C . ASP A 1 162 ? 50.926 -47.246 -21.294 1.00 37.84 162 ASP A C 1
ATOM 1247 O O . ASP A 1 162 ? 52.069 -47.625 -21.536 1.00 37.84 162 ASP A O 1
ATOM 1251 N N . ASP A 1 163 ? 50.682 -46.067 -20.713 1.00 38.00 163 ASP A N 1
ATOM 1252 C CA . ASP A 1 163 ? 51.650 -45.444 -19.803 1.00 38.00 163 ASP A CA 1
ATOM 1253 C C . ASP A 1 163 ? 50.950 -44.483 -18.825 1.00 38.00 163 ASP A C 1
ATOM 1255 O O . ASP A 1 163 ? 50.256 -43.535 -19.196 1.00 38.00 163 ASP A O 1
ATOM 1259 N N . GLU A 1 164 ? 51.151 -44.784 -17.545 1.00 43.44 164 GLU A N 1
ATOM 1260 C CA . GLU A 1 164 ? 50.744 -44.029 -16.367 1.00 43.44 164 GLU A CA 1
ATOM 1261 C C . GLU A 1 164 ? 51.333 -42.606 -16.400 1.00 43.44 164 GLU A C 1
ATOM 1263 O O . GLU A 1 164 ? 52.552 -42.446 -16.421 1.00 43.44 164 GLU A O 1
ATOM 1268 N N . ASN A 1 165 ? 50.490 -41.572 -16.321 1.00 35.12 165 ASN A N 1
ATOM 1269 C CA . ASN A 1 165 ? 50.886 -40.279 -15.759 1.00 35.12 165 ASN A CA 1
ATOM 1270 C C . ASN A 1 165 ? 49.741 -39.693 -14.929 1.00 35.12 165 ASN A C 1
ATOM 1272 O O . ASN A 1 165 ? 48.636 -39.456 -15.412 1.00 35.12 165 ASN A O 1
ATOM 1276 N N . GLU A 1 166 ? 50.045 -39.519 -13.645 1.00 47.31 166 GLU A N 1
ATOM 1277 C CA . GLU A 1 166 ? 49.355 -38.631 -12.722 1.00 47.31 166 GLU A CA 1
ATOM 1278 C C . GLU A 1 166 ? 49.557 -37.196 -13.224 1.00 47.31 166 GLU A C 1
ATOM 1280 O O . GLU A 1 166 ? 50.619 -36.625 -12.999 1.00 47.31 166 GLU A O 1
ATOM 1285 N N . ASP A 1 167 ? 48.557 -36.627 -13.893 1.00 34.72 167 ASP A N 1
ATOM 1286 C CA . ASP A 1 167 ? 48.497 -35.192 -14.148 1.00 34.72 167 ASP A CA 1
ATOM 1287 C C . ASP A 1 167 ? 47.185 -34.648 -13.579 1.00 34.72 167 ASP A C 1
ATOM 1289 O O . ASP A 1 167 ? 46.102 -35.217 -13.734 1.00 34.72 167 ASP A O 1
ATOM 1293 N N . GLU A 1 168 ? 47.357 -33.581 -12.811 1.00 38.59 168 GLU A N 1
ATOM 1294 C CA . GLU A 1 168 ? 46.359 -32.825 -12.079 1.00 38.59 168 GLU A CA 1
ATOM 1295 C C . GLU A 1 168 ? 45.199 -32.459 -13.015 1.00 38.59 168 GLU A C 1
ATOM 1297 O O . GLU A 1 168 ? 45.402 -31.812 -14.041 1.00 38.59 168 GLU A O 1
ATOM 1302 N N . ALA A 1 169 ? 43.981 -32.891 -12.673 1.00 36.44 169 ALA A N 1
ATOM 1303 C CA . ALA A 1 169 ? 42.779 -32.321 -13.259 1.00 36.44 169 ALA A CA 1
ATOM 1304 C C . ALA A 1 169 ? 42.707 -30.871 -12.771 1.00 36.44 169 ALA A C 1
ATOM 1306 O O . ALA A 1 169 ? 42.264 -30.605 -11.654 1.00 36.44 169 ALA A O 1
ATOM 1307 N N . GLU A 1 170 ? 43.256 -29.960 -13.573 1.00 38.59 170 GLU A N 1
ATOM 1308 C CA . GLU A 1 170 ? 42.825 -28.572 -13.579 1.00 38.59 170 GLU A CA 1
ATOM 1309 C C . GLU A 1 170 ? 41.315 -28.625 -13.820 1.00 38.59 170 GLU A C 1
ATOM 1311 O O . GLU A 1 170 ? 40.853 -29.125 -14.847 1.00 38.59 170 GLU A O 1
ATOM 1316 N N . ASP A 1 171 ? 40.562 -28.237 -12.791 1.00 36.12 171 ASP A N 1
ATOM 1317 C CA . ASP A 1 171 ? 39.163 -27.882 -12.923 1.00 36.12 171 ASP A CA 1
ATOM 1318 C C . ASP A 1 171 ? 39.103 -26.846 -14.057 1.00 36.12 171 ASP A C 1
ATOM 1320 O O . ASP A 1 171 ? 39.564 -25.714 -13.897 1.00 36.12 171 ASP A O 1
ATOM 1324 N N . ASP A 1 172 ? 38.620 -27.266 -15.230 1.00 35.88 172 ASP A N 1
ATOM 1325 C CA . ASP A 1 172 ? 38.099 -26.354 -16.242 1.00 35.88 172 ASP A CA 1
ATOM 1326 C C . ASP A 1 172 ? 36.895 -25.678 -15.575 1.00 35.88 172 ASP A C 1
ATOM 1328 O O . ASP A 1 172 ? 35.761 -26.157 -15.651 1.00 35.88 172 ASP A O 1
ATOM 1332 N N . ASP A 1 173 ? 37.173 -24.602 -14.837 1.00 37.75 173 ASP A N 1
ATOM 1333 C CA . ASP A 1 173 ? 36.203 -23.565 -14.540 1.00 37.75 173 ASP A CA 1
ATOM 1334 C C . ASP A 1 173 ? 35.606 -23.185 -15.902 1.00 37.75 173 ASP A C 1
ATOM 1336 O O . ASP A 1 173 ? 36.277 -22.592 -16.751 1.00 37.75 173 ASP A O 1
ATOM 1340 N N . GLU A 1 174 ? 34.368 -23.615 -16.154 1.00 39.28 174 GLU A N 1
ATOM 1341 C CA . GLU A 1 174 ? 33.545 -23.078 -17.229 1.00 39.28 174 GLU A CA 1
ATOM 1342 C C . GLU A 1 174 ? 33.410 -21.580 -16.939 1.00 39.28 174 GLU A C 1
ATOM 1344 O O . GLU A 1 174 ? 32.550 -21.157 -16.170 1.00 39.28 174 GLU A O 1
ATOM 1349 N N . ASP A 1 175 ? 34.346 -20.795 -17.480 1.00 37.94 175 ASP A N 1
ATOM 1350 C CA . ASP A 1 175 ? 34.329 -19.343 -17.460 1.00 37.94 175 ASP A CA 1
ATOM 1351 C C . ASP A 1 175 ? 32.930 -18.898 -17.905 1.00 37.94 175 ASP A C 1
ATOM 1353 O O . ASP A 1 175 ? 32.545 -19.092 -19.064 1.00 37.94 175 ASP A O 1
ATOM 1357 N N . ASP A 1 176 ? 32.174 -18.316 -16.969 1.00 40.94 176 ASP A N 1
ATOM 1358 C CA . ASP A 1 176 ? 30.965 -17.551 -17.244 1.00 40.94 176 ASP A CA 1
ATOM 1359 C C . ASP A 1 176 ? 31.247 -16.651 -18.450 1.00 40.94 176 ASP A C 1
ATOM 1361 O O . ASP A 1 176 ? 32.097 -15.756 -18.408 1.00 40.94 176 ASP A O 1
ATOM 1365 N N . ASP A 1 177 ? 30.560 -16.941 -19.550 1.00 43.41 177 ASP A N 1
ATOM 1366 C CA . ASP A 1 177 ? 30.742 -16.329 -20.859 1.00 43.41 177 ASP A CA 1
ATOM 1367 C C . ASP A 1 177 ? 30.264 -14.862 -20.783 1.00 43.41 177 ASP A C 1
ATOM 1369 O O . ASP A 1 177 ? 29.147 -14.509 -21.182 1.00 43.41 177 ASP A O 1
ATOM 1373 N N . ASP A 1 178 ? 31.095 -13.992 -20.199 1.00 50.47 178 ASP A N 1
ATOM 1374 C CA . ASP A 1 178 ? 30.865 -12.561 -19.996 1.00 50.47 178 ASP A CA 1
ATOM 1375 C C . ASP A 1 178 ? 30.954 -11.865 -21.368 1.00 50.47 178 ASP A C 1
ATOM 1377 O O . ASP A 1 178 ? 31.938 -11.231 -21.764 1.00 50.47 178 ASP A O 1
ATOM 1381 N N . MET A 1 179 ? 29.923 -12.103 -22.185 1.00 59.50 179 MET A N 1
ATOM 1382 C CA . MET A 1 179 ? 29.840 -11.694 -23.580 1.00 59.50 179 MET A CA 1
ATOM 1383 C C . MET A 1 179 ? 29.951 -10.172 -23.691 1.00 59.50 179 MET A C 1
ATOM 1385 O O . MET A 1 179 ? 29.001 -9.426 -23.441 1.00 59.50 179 MET A O 1
ATOM 1389 N N . VAL A 1 180 ? 31.119 -9.713 -24.135 1.00 78.69 180 VAL A N 1
ATOM 1390 C CA . VAL A 1 180 ? 31.441 -8.295 -24.302 1.00 78.69 180 VAL A CA 1
ATOM 1391 C C . VAL A 1 180 ? 30.460 -7.626 -25.273 1.00 78.69 180 VAL A C 1
ATOM 1393 O O . VAL A 1 180 ? 30.430 -7.938 -26.465 1.00 78.69 180 VAL A O 1
ATOM 1396 N N . LEU A 1 181 ? 29.686 -6.652 -24.779 1.00 85.06 181 LEU A N 1
ATOM 1397 C CA . LEU A 1 181 ? 28.772 -5.852 -25.601 1.00 85.06 181 LEU A CA 1
ATOM 1398 C C . LEU A 1 181 ? 29.508 -5.176 -26.764 1.00 85.06 181 LEU A C 1
ATOM 1400 O O . LEU A 1 181 ? 30.522 -4.494 -26.574 1.00 85.06 181 LEU A O 1
ATOM 1404 N N . THR A 1 182 ? 28.935 -5.256 -27.965 1.00 88.56 182 THR A N 1
ATOM 1405 C CA . THR A 1 182 ? 29.417 -4.458 -29.098 1.00 88.56 182 THR A CA 1
ATOM 1406 C C . THR A 1 182 ? 29.247 -2.961 -28.821 1.00 88.56 182 THR A C 1
ATOM 1408 O O . THR A 1 182 ? 28.406 -2.529 -28.026 1.00 88.56 182 THR A O 1
ATOM 1411 N N . HIS A 1 183 ? 30.025 -2.129 -29.516 1.00 86.31 183 HIS A N 1
ATOM 1412 C CA . HIS A 1 183 ? 29.934 -0.673 -29.387 1.00 86.31 183 HIS A CA 1
ATOM 1413 C C . HIS A 1 183 ? 28.520 -0.133 -29.675 1.00 86.31 183 HIS A C 1
ATOM 1415 O O . HIS A 1 183 ? 28.026 0.749 -28.964 1.00 86.31 183 HIS A O 1
ATOM 1421 N N . ASP A 1 184 ? 27.846 -0.696 -30.678 1.00 87.50 184 ASP A N 1
ATOM 1422 C CA . ASP A 1 184 ? 26.494 -0.298 -31.073 1.00 87.50 184 ASP A CA 1
ATOM 1423 C C . ASP A 1 184 ? 25.449 -0.707 -30.030 1.00 87.50 184 ASP A C 1
ATOM 1425 O O . ASP A 1 184 ? 24.593 0.106 -29.668 1.00 87.50 184 ASP A O 1
ATOM 1429 N N . GLN A 1 185 ? 25.559 -1.919 -29.474 1.00 90.88 185 GLN A N 1
ATOM 1430 C CA . GLN A 1 185 ? 24.715 -2.372 -28.364 1.00 90.88 185 GLN A CA 1
ATOM 1431 C C . GLN A 1 185 ? 24.913 -1.490 -27.129 1.00 90.88 185 GLN A C 1
ATOM 1433 O O . GLN A 1 185 ? 23.945 -0.961 -26.587 1.00 90.88 185 GLN A O 1
ATOM 1438 N N . LYS A 1 186 ? 26.163 -1.227 -26.734 1.00 92.00 186 LYS A N 1
ATOM 1439 C CA . LYS A 1 186 ? 26.466 -0.342 -25.601 1.00 92.00 186 LYS A CA 1
ATOM 1440 C C . LYS A 1 186 ? 25.883 1.058 -25.805 1.00 92.00 186 LYS A C 1
ATOM 1442 O O . LYS A 1 186 ? 25.285 1.628 -24.895 1.00 92.00 186 LYS A O 1
ATOM 1447 N N . THR A 1 187 ? 25.987 1.603 -27.016 1.00 91.44 187 THR A N 1
ATOM 1448 C CA . THR A 1 187 ? 25.403 2.906 -27.366 1.00 91.44 187 THR A CA 1
ATOM 1449 C C . THR A 1 187 ? 23.874 2.891 -27.296 1.00 91.44 187 THR A C 1
ATOM 1451 O O . THR A 1 187 ? 23.267 3.861 -26.835 1.00 91.44 187 THR A O 1
ATOM 1454 N N . MET A 1 188 ? 23.234 1.811 -27.750 1.00 92.69 188 MET A N 1
ATOM 1455 C CA . MET A 1 188 ? 21.784 1.622 -27.670 1.00 92.69 188 MET A CA 1
ATOM 1456 C C . MET A 1 188 ? 21.299 1.605 -26.217 1.00 92.69 188 MET A C 1
ATOM 1458 O O . MET A 1 188 ? 20.341 2.311 -25.889 1.00 92.69 188 MET A O 1
ATOM 1462 N N . VAL A 1 189 ? 21.983 0.853 -25.353 1.00 95.38 189 VAL A N 1
ATOM 1463 C CA . VAL A 1 189 ? 21.658 0.737 -23.925 1.00 95.38 189 VAL A CA 1
ATOM 1464 C C . VAL A 1 189 ? 21.864 2.081 -23.223 1.00 95.38 189 VAL A C 1
ATOM 1466 O O . VAL A 1 189 ? 20.965 2.558 -22.538 1.00 95.38 189 VAL A O 1
ATOM 1469 N N . LEU A 1 190 ? 22.975 2.782 -23.485 1.00 95.50 190 LEU A N 1
ATOM 1470 C CA . LEU A 1 190 ? 23.228 4.119 -22.926 1.00 95.50 190 LEU A CA 1
ATOM 1471 C C . LEU A 1 190 ? 22.160 5.147 -23.336 1.00 95.50 190 LEU A C 1
ATOM 1473 O O . LEU A 1 190 ? 21.758 5.977 -22.521 1.00 95.50 190 LEU A O 1
ATOM 1477 N N . LYS A 1 191 ? 21.657 5.096 -24.577 1.00 94.00 191 LYS A N 1
ATOM 1478 C CA . LYS A 1 191 ? 20.546 5.958 -25.021 1.00 94.00 191 LYS A CA 1
ATOM 1479 C C . LYS A 1 191 ? 19.240 5.641 -24.283 1.00 94.00 191 LYS A C 1
ATOM 1481 O O . LYS A 1 191 ? 18.496 6.569 -23.960 1.00 94.00 191 LYS A O 1
ATOM 1486 N N . HIS A 1 192 ? 18.964 4.368 -23.997 1.00 95.50 192 HIS A N 1
ATOM 1487 C CA . HIS A 1 192 ? 17.810 3.962 -23.188 1.00 95.50 192 HIS A CA 1
ATOM 1488 C C . HIS A 1 192 ? 17.951 4.384 -21.724 1.00 95.50 192 HIS A C 1
ATOM 1490 O O . HIS A 1 192 ? 17.028 5.000 -21.181 1.00 95.50 192 HIS A O 1
ATOM 1496 N N . LYS A 1 193 ? 19.128 4.175 -21.122 1.00 97.31 193 LYS A N 1
ATOM 1497 C CA . LYS A 1 193 ? 19.474 4.674 -19.784 1.00 97.31 193 LYS A CA 1
ATOM 1498 C C . LYS A 1 193 ? 19.271 6.189 -19.693 1.00 97.31 193 LYS A C 1
ATOM 1500 O O . LYS A 1 193 ? 18.602 6.673 -18.784 1.00 97.31 193 LYS A O 1
ATOM 1505 N N . TYR A 1 194 ? 19.750 6.943 -20.687 1.00 96.38 194 TYR A N 1
ATOM 1506 C CA . TYR A 1 194 ? 19.580 8.398 -20.767 1.00 96.38 194 TYR A CA 1
ATOM 1507 C C . TYR A 1 194 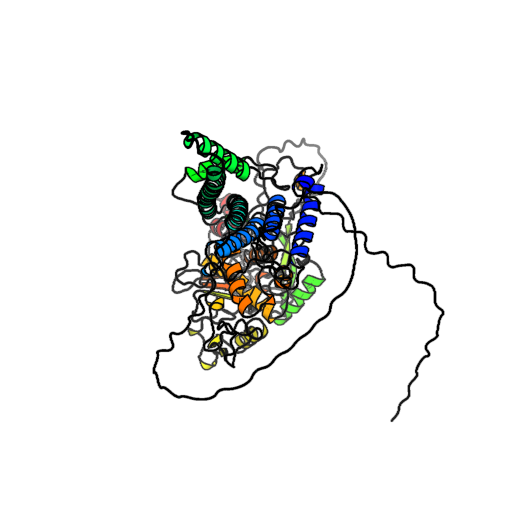? 18.104 8.829 -20.764 1.00 96.38 194 TYR A C 1
ATOM 1509 O O . TYR A 1 194 ? 17.717 9.713 -19.998 1.00 96.38 194 TYR A O 1
ATOM 1517 N N . ARG A 1 195 ? 17.254 8.192 -21.582 1.00 96.12 195 ARG A N 1
ATOM 1518 C CA . ARG A 1 195 ? 15.810 8.490 -21.616 1.00 96.12 195 ARG A CA 1
ATOM 1519 C C . ARG A 1 195 ? 15.113 8.129 -20.299 1.00 96.12 195 ARG A C 1
ATOM 1521 O O . ARG A 1 195 ? 14.299 8.917 -19.819 1.00 96.12 195 ARG A O 1
ATOM 1528 N N . SER A 1 196 ? 15.473 6.997 -19.694 1.00 98.00 196 SER A N 1
ATOM 1529 C CA . SER A 1 196 ? 14.956 6.565 -18.385 1.00 98.00 196 SER A CA 1
ATOM 1530 C C . SER A 1 196 ? 15.293 7.584 -17.293 1.00 98.00 196 SER A C 1
ATOM 1532 O O . SER A 1 196 ? 14.406 8.040 -16.571 1.00 98.00 196 SER A O 1
ATOM 1534 N N . LEU A 1 197 ? 16.546 8.049 -17.249 1.00 97.12 197 LEU A N 1
ATOM 1535 C CA . LEU A 1 197 ? 17.012 9.070 -16.307 1.00 97.12 197 LEU A CA 1
ATOM 1536 C C . LEU A 1 197 ? 16.284 10.415 -16.459 1.00 97.12 197 LEU A C 1
ATOM 1538 O O . LEU A 1 197 ? 16.053 11.089 -15.451 1.00 97.12 197 LEU A O 1
ATOM 1542 N N . ILE A 1 198 ? 15.884 10.812 -17.676 1.00 94.69 198 ILE A N 1
ATOM 1543 C CA . ILE A 1 198 ? 15.059 12.017 -17.886 1.00 94.69 198 ILE A CA 1
ATOM 1544 C C . ILE A 1 198 ? 13.713 11.877 -17.167 1.00 94.69 198 ILE A C 1
ATOM 1546 O O . ILE A 1 198 ? 13.358 12.757 -16.376 1.00 94.69 198 ILE A O 1
ATOM 1550 N N . LEU A 1 199 ? 12.981 10.786 -17.415 1.00 95.44 199 LEU A N 1
ATOM 1551 C CA . LEU A 1 199 ? 11.664 10.547 -16.812 1.00 95.44 199 LEU A CA 1
ATOM 1552 C C . LEU A 1 199 ? 11.761 10.397 -15.293 1.00 95.44 199 LEU A C 1
ATOM 1554 O O . LEU A 1 199 ? 11.026 11.067 -14.568 1.00 95.44 199 LEU A O 1
ATOM 1558 N N . LEU A 1 200 ? 12.722 9.609 -14.805 1.00 96.50 200 LEU A N 1
ATOM 1559 C CA . LEU A 1 200 ? 13.008 9.440 -13.378 1.00 96.50 200 LEU A CA 1
ATOM 1560 C C . LEU A 1 200 ? 13.234 10.782 -12.682 1.00 96.50 200 LEU A C 1
ATOM 1562 O O . LEU A 1 200 ? 12.596 11.110 -11.677 1.00 96.50 200 LEU A O 1
ATOM 1566 N N . SER A 1 201 ? 14.117 11.596 -13.256 1.00 93.12 201 SER A N 1
ATOM 1567 C CA . SER A 1 201 ? 14.476 12.899 -12.715 1.00 93.12 201 SER A CA 1
ATOM 1568 C C . SER A 1 201 ? 13.277 13.848 -12.683 1.00 93.12 201 SER A C 1
ATOM 1570 O O . SER A 1 201 ? 13.050 14.501 -11.663 1.00 93.12 201 SER A O 1
ATOM 1572 N N . ARG A 1 202 ? 12.481 13.920 -13.757 1.00 91.19 202 ARG A N 1
ATOM 1573 C CA . ARG A 1 202 ? 11.271 14.759 -13.808 1.00 91.19 202 ARG A CA 1
ATOM 1574 C C . ARG A 1 202 ? 10.208 14.293 -12.824 1.00 91.19 202 ARG A C 1
ATOM 1576 O O . ARG A 1 202 ? 9.682 15.110 -12.067 1.00 91.19 202 ARG A O 1
ATOM 1583 N N . ALA A 1 203 ? 9.911 12.999 -12.812 1.00 93.62 203 ALA A N 1
ATOM 1584 C CA . ALA A 1 203 ? 8.902 12.420 -11.946 1.00 93.62 203 ALA A CA 1
ATOM 1585 C C . ALA A 1 203 ? 9.265 12.609 -10.467 1.00 93.62 203 ALA A C 1
ATOM 1587 O O . ALA A 1 203 ? 8.425 13.059 -9.688 1.00 93.62 203 ALA A O 1
ATOM 1588 N N . ALA A 1 204 ? 10.530 12.403 -10.082 1.00 92.62 204 ALA A N 1
ATOM 1589 C CA . ALA A 1 204 ? 10.990 12.667 -8.719 1.00 92.62 204 ALA A CA 1
ATOM 1590 C C . ALA A 1 204 ? 10.868 14.145 -8.321 1.00 92.62 204 ALA A C 1
ATOM 1592 O O . ALA A 1 204 ? 10.469 14.435 -7.191 1.00 92.62 204 ALA A O 1
ATOM 1593 N N . LEU A 1 205 ? 11.147 15.092 -9.228 1.00 87.56 205 LEU A N 1
ATOM 1594 C CA . LEU A 1 205 ? 10.902 16.519 -8.966 1.00 87.56 205 LEU A CA 1
ATOM 1595 C C . LEU A 1 205 ? 9.430 16.810 -8.737 1.00 87.56 205 LEU A C 1
ATOM 1597 O O . LEU A 1 205 ? 9.090 17.552 -7.814 1.00 87.56 205 LEU A O 1
ATOM 1601 N N . LEU A 1 206 ? 8.569 16.244 -9.582 1.00 86.56 206 LEU A N 1
ATOM 1602 C CA . LEU A 1 206 ? 7.134 16.406 -9.445 1.00 86.56 206 LEU A CA 1
ATOM 1603 C C . LEU A 1 206 ? 6.671 15.820 -8.118 1.00 86.56 206 LEU A C 1
ATOM 1605 O O . LEU A 1 206 ? 5.921 16.487 -7.425 1.00 86.56 206 LEU A O 1
ATOM 1609 N N . LEU A 1 207 ? 7.158 14.659 -7.703 1.00 90.12 207 LEU A N 1
ATOM 1610 C CA . LEU A 1 207 ? 6.776 14.044 -6.432 1.00 90.12 207 LEU A CA 1
ATOM 1611 C C . LEU A 1 207 ? 7.379 14.761 -5.216 1.00 90.12 207 LEU A C 1
ATOM 1613 O O . LEU A 1 207 ? 6.863 14.618 -4.117 1.00 90.12 207 LEU A O 1
ATOM 1617 N N . GLY A 1 208 ? 8.423 15.576 -5.386 1.00 88.62 208 GLY A N 1
ATOM 1618 C CA . GLY A 1 208 ? 9.111 16.267 -4.289 1.00 88.62 208 GLY A CA 1
ATOM 1619 C C . GLY A 1 208 ? 10.293 15.489 -3.698 1.00 88.62 208 GLY A C 1
ATOM 1620 O O . GLY A 1 208 ? 10.892 15.944 -2.726 1.00 88.62 208 GLY A O 1
ATOM 1621 N N . CYS A 1 209 ? 10.686 14.370 -4.311 1.00 90.75 209 CYS A N 1
ATOM 1622 C CA . CYS A 1 209 ? 11.867 13.573 -3.966 1.00 90.75 209 CYS A CA 1
ATOM 1623 C C . CYS A 1 209 ? 13.152 14.229 -4.508 1.00 90.75 209 CYS A C 1
ATOM 1625 O O . CYS A 1 209 ? 13.823 13.723 -5.409 1.00 90.75 209 CYS A O 1
ATOM 1627 N N . GLN A 1 210 ? 13.493 15.400 -3.969 1.00 87.69 210 GLN A N 1
ATOM 1628 C CA . GLN A 1 210 ? 14.593 16.244 -4.452 1.00 87.69 210 GLN A CA 1
ATOM 1629 C C . GLN A 1 210 ? 15.975 15.604 -4.306 1.00 87.69 210 GLN A C 1
ATOM 1631 O O . GLN A 1 210 ? 16.877 15.916 -5.085 1.00 87.69 210 GLN A O 1
ATOM 1636 N N . HIS A 1 211 ? 16.164 14.768 -3.280 1.00 88.56 211 HIS A N 1
ATOM 1637 C CA . HIS A 1 211 ? 17.415 14.037 -3.102 1.00 88.56 211 HIS A CA 1
ATOM 1638 C C . HIS A 1 211 ? 17.640 13.064 -4.264 1.00 88.56 211 HIS A C 1
ATOM 1640 O O . HIS A 1 211 ? 18.642 13.188 -4.964 1.00 88.56 211 HIS A O 1
ATOM 1646 N N . GLN A 1 212 ? 16.661 12.197 -4.534 1.00 92.06 212 GLN A N 1
ATOM 1647 C CA . GLN A 1 212 ? 16.757 11.197 -5.596 1.00 92.06 212 GLN A CA 1
ATOM 1648 C C . GLN A 1 212 ? 16.878 11.832 -6.985 1.00 92.06 212 GLN A C 1
ATOM 1650 O O . GLN A 1 212 ? 17.741 11.459 -7.771 1.00 92.06 212 GLN A O 1
ATOM 1655 N N . SER A 1 213 ? 16.080 12.871 -7.254 1.00 90.56 213 SER A N 1
ATOM 1656 C CA . SER A 1 213 ? 16.170 13.620 -8.510 1.00 90.56 213 SER A CA 1
ATOM 1657 C C . SER A 1 213 ? 17.578 14.163 -8.772 1.00 90.56 213 SER A C 1
ATOM 1659 O O . SER A 1 213 ? 18.027 14.170 -9.912 1.00 90.56 213 SER A O 1
ATOM 1661 N N . ARG A 1 214 ? 18.301 14.605 -7.734 1.00 87.69 214 ARG A N 1
ATOM 1662 C CA . ARG A 1 214 ? 19.677 15.085 -7.898 1.00 87.69 214 ARG A CA 1
ATOM 1663 C C . ARG A 1 214 ? 20.607 13.972 -8.362 1.00 87.69 214 ARG A C 1
ATOM 1665 O O . ARG A 1 214 ? 21.355 14.209 -9.299 1.00 87.69 214 ARG A O 1
ATOM 1672 N N . ILE A 1 215 ? 20.562 12.818 -7.694 1.00 91.50 215 ILE A N 1
ATOM 1673 C CA . ILE A 1 215 ? 21.424 11.670 -8.003 1.00 91.50 215 ILE A CA 1
ATOM 1674 C C . ILE A 1 215 ? 21.272 11.316 -9.484 1.00 91.50 215 ILE A C 1
ATOM 1676 O O . ILE A 1 215 ? 22.254 11.322 -10.221 1.00 91.50 215 ILE A O 1
ATOM 1680 N N . TRP A 1 216 ? 20.030 11.168 -9.947 1.00 94.44 216 TRP A N 1
ATOM 1681 C CA . TRP A 1 216 ? 19.749 10.853 -11.345 1.00 94.44 216 TRP A CA 1
ATOM 1682 C C . TRP A 1 216 ? 20.082 11.984 -12.323 1.00 94.44 216 TRP A C 1
ATOM 1684 O O . TRP A 1 216 ? 20.479 11.705 -13.446 1.00 94.44 216 TRP A O 1
ATOM 1694 N N . ILE A 1 217 ? 19.975 13.261 -11.936 1.00 89.25 217 ILE A N 1
ATOM 1695 C CA . ILE A 1 217 ? 20.427 14.380 -12.785 1.00 89.25 217 ILE A CA 1
ATOM 1696 C C . ILE A 1 217 ? 21.954 14.384 -12.927 1.00 89.25 217 ILE A C 1
ATOM 1698 O O . ILE A 1 217 ? 22.458 14.670 -14.013 1.00 89.25 217 ILE A O 1
ATOM 1702 N N . ASP A 1 218 ? 22.687 14.115 -11.846 1.00 88.88 218 ASP A N 1
ATOM 1703 C CA . ASP A 1 218 ? 24.151 14.059 -11.869 1.00 88.88 218 ASP A CA 1
ATOM 1704 C C . ASP A 1 218 ? 24.612 12.884 -12.760 1.00 88.88 218 ASP A C 1
ATOM 1706 O O . ASP A 1 218 ? 25.491 13.050 -13.608 1.00 88.88 218 ASP A O 1
ATOM 1710 N N . GLU A 1 219 ? 23.932 11.740 -12.675 1.00 93.12 219 GLU A N 1
ATOM 1711 C CA . GLU A 1 219 ? 24.158 10.582 -13.544 1.00 93.12 219 GLU A CA 1
ATOM 1712 C C . GLU A 1 219 ? 23.745 10.824 -15.007 1.00 93.12 219 GLU A C 1
ATOM 1714 O O . GLU A 1 219 ? 24.481 10.475 -15.929 1.00 93.12 219 GLU A O 1
ATOM 1719 N N . LEU A 1 220 ? 22.618 11.500 -15.247 1.00 90.75 220 LEU A N 1
ATOM 1720 C CA . LEU A 1 220 ? 22.160 11.898 -16.584 1.00 90.75 220 LEU A CA 1
ATOM 1721 C C . LEU A 1 220 ? 23.226 12.723 -17.318 1.00 90.75 220 LEU A C 1
ATOM 1723 O O . LEU A 1 220 ? 23.439 12.546 -18.521 1.00 90.75 220 LEU A O 1
ATOM 1727 N N . VAL A 1 221 ? 23.902 13.623 -16.595 1.00 87.69 221 VAL A N 1
ATOM 1728 C CA . VAL A 1 221 ? 25.018 14.417 -17.129 1.00 87.69 221 VAL A CA 1
ATOM 1729 C C . VAL A 1 221 ? 26.205 13.518 -17.485 1.00 87.69 221 VAL A C 1
ATOM 1731 O O . VAL A 1 221 ? 26.793 13.706 -18.552 1.00 87.69 221 VAL A O 1
ATOM 1734 N N . ALA A 1 222 ? 26.536 12.539 -16.640 1.00 90.06 222 ALA A N 1
ATOM 1735 C CA . ALA A 1 222 ? 27.627 11.598 -16.890 1.00 90.06 222 ALA A CA 1
ATOM 1736 C C . ALA A 1 222 ? 27.362 10.726 -18.131 1.00 90.06 222 ALA A C 1
ATOM 1738 O O . ALA A 1 222 ? 28.176 10.717 -19.054 1.00 90.06 222 ALA A O 1
ATOM 1739 N N . VAL A 1 223 ? 26.184 10.092 -18.214 1.00 91.56 223 VAL A N 1
ATOM 1740 C CA . VAL A 1 223 ? 25.773 9.252 -19.356 1.00 91.56 223 VAL A CA 1
ATOM 1741 C C . VAL A 1 223 ? 25.807 10.042 -20.664 1.00 91.56 223 VAL A C 1
ATOM 1743 O O . VAL A 1 223 ? 26.269 9.542 -21.691 1.00 91.56 223 VAL A O 1
ATOM 1746 N N . ARG A 1 224 ? 25.370 11.307 -20.641 1.00 87.00 224 ARG A N 1
ATOM 1747 C CA . ARG A 1 224 ? 25.445 12.175 -21.819 1.00 87.00 224 ARG A CA 1
ATOM 1748 C C . ARG A 1 224 ? 26.879 12.394 -22.297 1.00 87.00 224 ARG A C 1
ATOM 1750 O O . ARG A 1 224 ? 27.113 12.370 -23.505 1.00 87.00 224 ARG A O 1
ATOM 1757 N N . GLY A 1 225 ? 27.805 12.622 -21.365 1.00 84.25 225 GLY A N 1
ATOM 1758 C CA . GLY A 1 225 ? 29.231 12.741 -21.666 1.00 84.25 225 GLY A CA 1
ATOM 1759 C C . GLY A 1 225 ? 29.742 11.504 -22.401 1.00 84.25 225 GLY A C 1
ATOM 1760 O O . GLY A 1 225 ? 30.294 11.626 -23.492 1.00 84.25 225 GLY A O 1
ATOM 1761 N N . THR A 1 226 ? 29.430 10.316 -21.879 1.00 86.25 226 THR A N 1
ATOM 1762 C CA . THR A 1 226 ? 29.825 9.033 -22.479 1.00 86.25 226 THR A CA 1
ATOM 1763 C C . THR A 1 226 ? 29.250 8.831 -23.884 1.00 86.25 226 THR A C 1
ATOM 1765 O O . THR A 1 226 ? 29.972 8.406 -24.785 1.00 86.25 226 THR A O 1
ATOM 1768 N N . ILE A 1 227 ? 27.977 9.173 -24.122 1.00 85.69 227 ILE A N 1
ATOM 1769 C CA . ILE A 1 227 ? 27.369 9.100 -25.467 1.00 85.69 227 ILE A CA 1
ATOM 1770 C C . ILE A 1 227 ? 28.080 10.057 -26.442 1.00 85.69 227 ILE A C 1
ATOM 1772 O O . ILE A 1 227 ? 28.303 9.708 -27.602 1.00 85.69 227 ILE A O 1
ATOM 1776 N N . GLY A 1 228 ? 28.452 11.255 -25.981 1.00 76.44 228 GLY A N 1
ATOM 1777 C CA . GLY A 1 228 ? 29.186 12.240 -26.780 1.00 76.44 228 GLY A CA 1
ATOM 1778 C C . GLY A 1 228 ? 30.597 11.780 -27.160 1.00 76.44 228 GLY A C 1
ATOM 1779 O O . GLY A 1 228 ? 30.996 11.930 -28.314 1.00 76.44 228 GLY A O 1
ATOM 1780 N N . GLU A 1 229 ? 31.330 11.179 -26.222 1.00 71.12 229 GLU A N 1
ATOM 1781 C CA . GLU A 1 229 ? 32.666 10.603 -26.450 1.00 71.12 229 GLU A CA 1
ATOM 1782 C C . GLU A 1 229 ? 32.618 9.418 -27.423 1.00 71.12 229 GLU A C 1
ATOM 1784 O O . GLU A 1 229 ? 33.419 9.334 -28.354 1.00 71.12 229 GLU A O 1
ATOM 1789 N N . THR A 1 230 ? 31.618 8.553 -27.259 1.00 62.00 230 THR A N 1
ATOM 1790 C CA . THR A 1 230 ? 31.324 7.411 -28.137 1.00 62.00 230 THR A CA 1
ATOM 1791 C C . THR A 1 230 ? 31.109 7.875 -29.585 1.00 62.00 230 THR A C 1
ATOM 1793 O O . THR A 1 230 ? 31.760 7.377 -30.501 1.00 62.00 230 THR A O 1
ATOM 1796 N N . ALA A 1 231 ? 30.287 8.911 -29.793 1.00 61.81 231 ALA A N 1
ATOM 1797 C CA . ALA A 1 231 ? 30.030 9.483 -31.117 1.00 61.81 231 ALA A CA 1
ATOM 1798 C C . ALA A 1 231 ? 31.257 10.187 -31.739 1.00 61.81 231 ALA A C 1
ATOM 1800 O O . ALA A 1 231 ? 31.388 10.251 -32.967 1.00 61.81 231 ALA A O 1
ATOM 1801 N N . GLN A 1 232 ? 32.160 10.729 -30.914 1.00 57.91 232 GLN A N 1
ATOM 1802 C CA . GLN A 1 232 ? 33.417 11.319 -31.383 1.00 57.91 232 GLN A CA 1
ATOM 1803 C C . GLN A 1 232 ? 34.427 10.244 -31.796 1.00 57.91 232 GLN A C 1
ATOM 1805 O O . GLN A 1 232 ? 35.025 10.393 -32.857 1.00 57.91 232 GLN A O 1
ATOM 1810 N N . ALA A 1 233 ? 34.558 9.148 -31.039 1.00 56.91 233 ALA A N 1
ATOM 1811 C CA . ALA A 1 233 ? 35.460 8.032 -31.346 1.00 56.91 233 ALA A CA 1
ATOM 1812 C C . ALA A 1 233 ? 35.128 7.333 -32.678 1.00 56.91 233 ALA A C 1
ATOM 1814 O O . ALA A 1 233 ? 36.034 6.972 -33.430 1.00 56.91 233 ALA A O 1
ATOM 1815 N N . THR A 1 234 ? 33.842 7.212 -33.022 1.00 54.50 234 THR A N 1
ATOM 1816 C CA . THR A 1 234 ? 33.399 6.713 -34.336 1.00 54.50 234 THR A CA 1
ATOM 1817 C C . THR A 1 234 ? 33.698 7.686 -35.482 1.00 54.50 234 THR A C 1
ATOM 1819 O O . THR A 1 234 ? 33.917 7.259 -36.613 1.00 54.50 234 THR A O 1
ATOM 1822 N N . ASN A 1 235 ? 33.754 8.997 -35.211 1.00 50.94 235 ASN A N 1
ATOM 1823 C CA . ASN A 1 235 ? 34.039 10.025 -36.221 1.00 50.94 235 ASN A CA 1
ATOM 1824 C C . ASN A 1 235 ? 35.544 10.259 -36.446 1.00 50.94 235 ASN A C 1
ATOM 1826 O O . ASN A 1 235 ? 35.945 10.613 -37.555 1.00 50.94 235 ASN A O 1
ATOM 1830 N N . THR A 1 236 ? 36.406 10.031 -35.450 1.00 46.09 236 THR A N 1
ATOM 1831 C CA . THR A 1 236 ? 37.869 10.156 -35.607 1.00 46.09 236 THR A CA 1
ATOM 1832 C C . THR A 1 236 ? 38.499 9.045 -36.450 1.00 46.09 236 THR A C 1
ATOM 1834 O O . THR A 1 236 ? 39.629 9.215 -36.904 1.00 46.09 236 THR A O 1
ATOM 1837 N N . GLN A 1 237 ? 37.781 7.956 -36.747 1.00 43.56 237 GLN A N 1
ATOM 1838 C CA . GLN A 1 237 ? 38.186 7.005 -37.794 1.00 43.56 237 GLN A CA 1
ATOM 1839 C C . GLN A 1 237 ? 37.888 7.503 -39.223 1.00 43.56 237 GLN A C 1
ATOM 1841 O O . GLN A 1 237 ? 38.389 6.912 -40.178 1.00 43.56 237 GLN A O 1
ATOM 1846 N N . ALA A 1 238 ? 37.143 8.606 -39.393 1.00 44.75 238 ALA A N 1
ATOM 1847 C CA . ALA A 1 238 ? 36.758 9.136 -40.703 1.00 44.75 238 ALA A CA 1
ATOM 1848 C C . ALA A 1 238 ? 37.460 10.445 -41.114 1.00 44.75 238 ALA A C 1
ATOM 1850 O O . ALA A 1 238 ? 37.400 10.799 -42.289 1.00 44.75 238 ALA A O 1
ATOM 1851 N N . HIS A 1 239 ? 38.156 11.161 -40.223 1.00 40.03 239 HIS A N 1
ATOM 1852 C CA . HIS A 1 239 ? 38.951 12.328 -40.627 1.00 40.03 239 HIS A CA 1
ATOM 1853 C C . HIS A 1 239 ? 40.076 12.651 -39.634 1.00 40.03 239 HIS A C 1
ATOM 1855 O O . HIS A 1 239 ? 39.837 13.035 -38.491 1.00 40.03 239 HIS A O 1
ATOM 1861 N N . VAL A 1 240 ? 41.318 12.549 -40.113 1.00 40.06 240 VAL A N 1
ATOM 1862 C CA . VAL A 1 240 ? 42.492 13.170 -39.495 1.00 40.06 240 VAL A CA 1
ATOM 1863 C C . VAL A 1 240 ? 42.540 14.608 -39.994 1.00 40.06 240 VAL A C 1
ATOM 1865 O O . VAL A 1 240 ? 42.854 14.817 -41.157 1.00 40.06 240 VAL A O 1
ATOM 1868 N N . ASP A 1 241 ? 42.180 15.569 -39.149 1.00 36.28 241 ASP A N 1
ATOM 1869 C CA . ASP A 1 241 ? 42.821 16.887 -39.084 1.00 36.28 241 ASP A CA 1
ATOM 1870 C C . ASP A 1 241 ? 42.364 17.587 -37.798 1.00 36.28 241 ASP A C 1
ATOM 1872 O O . ASP A 1 241 ? 41.174 17.723 -37.515 1.00 36.28 241 ASP A O 1
ATOM 1876 N N . GLY A 1 242 ? 43.341 17.942 -36.964 1.00 45.59 242 GLY A N 1
ATOM 1877 C CA . GLY A 1 242 ? 43.113 18.481 -35.631 1.00 45.59 242 GLY A CA 1
ATOM 1878 C C . GLY A 1 242 ? 42.616 19.919 -35.665 1.00 45.59 242 GLY A C 1
ATOM 1879 O O . GLY A 1 242 ? 43.209 20.760 -36.336 1.00 45.59 242 GLY A O 1
ATOM 1880 N N . ASP A 1 243 ? 41.593 20.214 -34.863 1.00 36.38 243 ASP A N 1
ATOM 1881 C CA . ASP A 1 243 ? 41.334 21.587 -34.449 1.00 36.38 243 ASP A CA 1
ATOM 1882 C C . ASP A 1 243 ? 40.730 21.684 -33.040 1.00 36.38 243 ASP A C 1
ATOM 1884 O O . ASP A 1 243 ? 39.953 20.842 -32.581 1.00 36.38 243 ASP A O 1
ATOM 1888 N N . LEU A 1 244 ? 41.143 22.734 -32.334 1.00 44.44 244 LEU A N 1
ATOM 1889 C CA . LEU A 1 244 ? 40.855 23.036 -30.931 1.00 44.44 244 LEU A CA 1
ATOM 1890 C C . LEU A 1 244 ? 39.387 23.478 -30.736 1.00 44.44 244 LEU A C 1
ATOM 1892 O O . LEU A 1 244 ? 39.121 24.661 -30.559 1.00 44.44 244 LEU A O 1
ATOM 1896 N N . ASN A 1 245 ? 38.430 22.540 -30.733 1.00 39.62 245 ASN A N 1
ATOM 1897 C CA . ASN A 1 245 ? 36.987 22.834 -30.590 1.00 39.62 245 ASN A CA 1
ATOM 1898 C C . ASN A 1 245 ? 36.294 22.220 -29.350 1.00 39.62 245 ASN A C 1
ATOM 1900 O O . ASN A 1 245 ? 35.065 22.182 -29.268 1.00 39.62 245 ASN A O 1
ATOM 1904 N N . GLY A 1 246 ? 37.051 21.795 -28.332 1.00 39.88 246 GLY A N 1
ATOM 1905 C CA . GLY A 1 246 ? 36.493 21.122 -27.146 1.00 39.88 246 GLY A CA 1
ATOM 1906 C C . GLY A 1 246 ? 35.486 21.953 -26.327 1.00 39.88 246 GLY A C 1
ATOM 1907 O O . GLY A 1 246 ? 34.496 21.414 -25.844 1.00 39.88 246 GLY A O 1
ATOM 1908 N N . ALA A 1 247 ? 35.669 23.275 -26.216 1.00 36.62 247 ALA A N 1
ATOM 1909 C CA . ALA A 1 247 ? 34.852 24.117 -25.329 1.00 36.62 247 ALA A CA 1
ATOM 1910 C C . ALA A 1 247 ? 33.484 24.543 -25.908 1.00 36.62 247 ALA A C 1
ATOM 1912 O O . ALA A 1 247 ? 32.549 24.768 -25.142 1.00 36.62 247 ALA A O 1
ATOM 1913 N N . LEU A 1 248 ? 33.344 24.638 -27.237 1.00 38.28 248 LEU A N 1
ATOM 1914 C CA . LEU A 1 248 ? 32.066 24.963 -27.895 1.00 38.28 248 LEU A CA 1
ATOM 1915 C C . LEU A 1 248 ? 31.122 23.747 -27.925 1.00 38.28 248 LEU A C 1
ATOM 1917 O O . LEU A 1 248 ? 29.921 23.903 -27.723 1.00 38.28 248 LEU A O 1
ATOM 1921 N N . SER A 1 249 ? 31.671 22.532 -28.058 1.00 49.09 249 SER A N 1
ATOM 1922 C CA . SER A 1 249 ? 30.888 21.284 -28.067 1.00 49.09 249 SER A CA 1
ATOM 1923 C C . SER A 1 249 ? 30.214 20.961 -26.723 1.00 49.09 249 SER A C 1
ATOM 1925 O O . SER A 1 249 ? 29.098 20.446 -26.693 1.00 49.09 249 SER A O 1
ATOM 1927 N N . ALA A 1 250 ? 30.843 21.323 -25.598 1.00 46.06 250 ALA A N 1
ATOM 1928 C CA . ALA A 1 250 ? 30.303 21.090 -24.258 1.00 46.06 250 ALA A CA 1
ATOM 1929 C C . ALA A 1 250 ? 29.117 22.015 -23.915 1.00 46.06 250 ALA A C 1
ATOM 1931 O O . ALA A 1 250 ? 28.217 21.620 -23.170 1.00 46.06 250 ALA A O 1
ATOM 1932 N N . ALA A 1 251 ? 29.094 23.233 -24.471 1.00 47.22 251 ALA A N 1
ATOM 1933 C CA . ALA A 1 251 ? 27.989 24.176 -24.299 1.00 47.22 251 ALA A CA 1
ATOM 1934 C C . ALA A 1 251 ? 26.736 23.720 -25.073 1.00 47.22 251 ALA A C 1
ATOM 1936 O O . ALA A 1 251 ? 25.662 23.633 -24.475 1.00 47.22 251 ALA A O 1
ATOM 1937 N N . ASP A 1 252 ? 26.889 23.307 -26.338 1.00 55.25 252 ASP A N 1
ATOM 1938 C CA . ASP A 1 252 ? 25.812 22.701 -27.144 1.00 55.25 252 ASP A CA 1
ATOM 1939 C C . ASP A 1 252 ? 25.317 21.376 -26.523 1.00 55.25 252 ASP A C 1
ATOM 1941 O O . ASP A 1 252 ? 24.112 21.123 -26.402 1.00 55.25 252 ASP A O 1
ATOM 1945 N N . SER A 1 253 ? 26.246 20.559 -26.010 1.00 59.19 253 SER A N 1
ATOM 1946 C CA . SER A 1 253 ? 25.960 19.331 -25.255 1.00 59.19 253 SER A CA 1
ATOM 1947 C C . SER A 1 253 ? 25.499 19.573 -23.809 1.00 59.19 253 SER A C 1
ATOM 1949 O O . SER A 1 253 ? 25.277 18.622 -23.062 1.00 59.19 253 SER A O 1
ATOM 1951 N N . THR A 1 254 ? 25.283 20.807 -23.373 1.00 62.50 254 THR A N 1
ATOM 1952 C CA . THR A 1 254 ? 24.533 21.086 -22.137 1.00 62.50 254 THR A CA 1
ATOM 1953 C C . THR A 1 254 ? 23.150 21.622 -22.489 1.00 62.50 254 THR A C 1
ATOM 1955 O O . THR A 1 254 ? 22.154 21.175 -21.919 1.00 62.50 254 THR A O 1
ATOM 1958 N N . ASP A 1 255 ? 23.066 22.491 -23.497 1.00 68.00 255 ASP A N 1
ATOM 1959 C CA . ASP A 1 255 ? 21.820 23.123 -23.931 1.00 68.00 255 ASP A CA 1
ATOM 1960 C C . ASP A 1 255 ? 20.805 22.107 -24.477 1.00 68.00 255 ASP A C 1
ATOM 1962 O O . ASP A 1 255 ? 19.642 22.109 -24.075 1.00 68.00 255 ASP A O 1
ATOM 1966 N N . SER A 1 256 ? 21.247 21.127 -25.276 1.00 73.94 256 SER A N 1
ATOM 1967 C CA . SER A 1 256 ? 20.327 20.097 -25.787 1.00 73.94 256 SER A CA 1
ATOM 1968 C C . SER A 1 256 ? 19.783 19.143 -24.700 1.00 73.94 256 SER A C 1
ATOM 1970 O O . SER A 1 256 ? 18.699 18.614 -24.869 1.00 73.94 256 SER A O 1
ATOM 1972 N N . MET A 1 257 ? 20.442 18.983 -23.549 1.00 78.94 257 MET A N 1
ATOM 1973 C CA . MET A 1 257 ? 20.011 18.098 -22.452 1.00 78.94 257 MET A CA 1
ATOM 1974 C C . MET A 1 257 ? 19.001 18.847 -21.628 1.00 78.94 257 MET A C 1
ATOM 1976 O O . MET A 1 257 ? 18.013 18.277 -21.199 1.00 78.94 257 MET A O 1
ATOM 1980 N N . VAL A 1 258 ? 19.251 20.136 -21.395 1.00 76.88 258 VAL A N 1
ATOM 1981 C CA . VAL A 1 258 ? 18.258 21.013 -20.791 1.00 76.88 258 VAL A CA 1
ATOM 1982 C C . VAL A 1 258 ? 17.020 21.068 -21.682 1.00 76.88 258 VAL A C 1
ATOM 1984 O O . VAL A 1 258 ? 15.918 21.011 -21.147 1.00 76.88 258 VAL A O 1
ATOM 1987 N N . SER A 1 259 ? 17.179 21.112 -23.008 1.00 80.44 259 SER A N 1
ATOM 1988 C CA . SER A 1 259 ? 16.072 21.001 -23.962 1.00 80.44 259 SER A CA 1
ATOM 1989 C C . SER A 1 259 ? 15.333 19.670 -23.808 1.00 80.44 259 SER A C 1
ATOM 1991 O O . SER A 1 259 ? 14.135 19.680 -23.531 1.00 80.44 259 SER A O 1
ATOM 1993 N N . ASP A 1 260 ? 16.039 18.540 -23.886 1.00 82.31 260 ASP A N 1
ATOM 1994 C CA . ASP A 1 260 ? 15.446 17.207 -23.750 1.00 82.31 260 ASP A CA 1
ATOM 1995 C C . ASP A 1 260 ? 14.775 17.035 -22.390 1.00 82.31 260 ASP A C 1
ATOM 1997 O O . ASP A 1 260 ? 13.673 16.516 -22.318 1.00 82.31 260 ASP A O 1
ATOM 2001 N N . PHE A 1 261 ? 15.366 17.552 -21.313 1.00 83.50 261 PHE A N 1
ATOM 2002 C CA . PHE A 1 261 ? 14.820 17.541 -19.958 1.00 83.50 261 PHE A CA 1
ATOM 2003 C C . PHE A 1 261 ? 13.619 18.478 -19.781 1.00 83.50 261 PHE A C 1
ATOM 2005 O O . PHE A 1 261 ? 12.734 18.189 -18.983 1.00 83.50 261 PHE A O 1
ATOM 2012 N N . CYS A 1 262 ? 13.559 19.589 -20.512 1.00 82.00 262 CYS A N 1
ATOM 2013 C CA . CYS A 1 262 ? 12.445 20.536 -20.452 1.00 82.00 262 CYS A CA 1
ATOM 2014 C C . CYS A 1 262 ? 11.329 20.216 -21.456 1.00 82.00 262 CYS A C 1
ATOM 2016 O O . CYS A 1 262 ? 10.268 20.832 -21.367 1.00 82.00 262 CYS A O 1
ATOM 2018 N N . ASN A 1 263 ? 11.529 19.268 -22.378 1.00 83.06 263 ASN A N 1
ATOM 2019 C CA . ASN A 1 263 ? 10.502 18.759 -23.288 1.00 83.06 263 ASN A CA 1
ATOM 2020 C C . ASN A 1 263 ? 9.476 17.885 -22.538 1.00 83.06 263 ASN A C 1
ATOM 2022 O O . ASN A 1 263 ? 9.406 16.669 -22.726 1.00 83.06 263 ASN A O 1
ATOM 2026 N N . PHE A 1 264 ? 8.754 18.504 -21.608 1.00 83.94 264 PHE A N 1
ATOM 2027 C CA . PHE A 1 264 ? 7.734 17.895 -20.767 1.00 83.94 264 PHE A CA 1
ATOM 2028 C C . PHE A 1 264 ? 6.350 18.288 -21.269 1.00 83.94 264 PHE A C 1
ATOM 2030 O O . PHE A 1 264 ? 6.084 19.459 -21.553 1.00 83.94 264 PHE A O 1
ATOM 2037 N N . TRP A 1 265 ? 5.442 17.321 -21.302 1.00 85.75 265 TRP A N 1
ATOM 2038 C CA . TRP A 1 265 ? 4.045 17.564 -21.614 1.00 85.75 265 TRP A CA 1
ATOM 2039 C C . TRP A 1 265 ? 3.156 16.654 -20.772 1.00 85.75 265 TRP A C 1
ATOM 2041 O O . TRP A 1 265 ? 3.404 15.458 -20.675 1.00 85.75 265 TRP A O 1
ATOM 2051 N N . SER A 1 266 ? 2.103 17.228 -20.188 1.00 81.88 266 SER A N 1
ATOM 2052 C CA . SER A 1 266 ? 1.059 16.476 -19.498 1.00 81.88 266 SER A CA 1
ATOM 2053 C C . SER A 1 266 ? -0.319 17.041 -19.820 1.00 81.88 266 SER A C 1
ATOM 2055 O O . SER A 1 266 ? -0.535 18.255 -19.772 1.00 81.88 266 SER A O 1
ATOM 2057 N N . VAL A 1 267 ? -1.283 16.155 -20.069 1.00 79.88 267 VAL A N 1
ATOM 2058 C CA . VAL A 1 267 ? -2.692 16.506 -20.275 1.00 79.88 267 VAL A CA 1
ATOM 2059 C C . VAL A 1 267 ? -3.345 17.067 -19.013 1.00 79.88 267 VAL A C 1
ATOM 2061 O O . VAL A 1 267 ? -4.365 17.739 -19.115 1.00 79.88 267 VAL A O 1
ATOM 2064 N N . CYS A 1 268 ? -2.771 16.838 -17.827 1.00 70.25 268 CYS A N 1
ATOM 2065 C CA . CYS A 1 268 ? -3.278 17.330 -16.541 1.00 70.25 268 CYS A CA 1
ATOM 2066 C C . CYS A 1 268 ? -2.607 18.647 -16.127 1.00 70.25 268 CYS A C 1
ATOM 2068 O O . CYS A 1 268 ? -3.273 19.559 -15.633 1.00 70.25 268 CYS A O 1
ATOM 2070 N N . HIS A 1 269 ? -1.306 18.796 -16.383 1.00 62.09 269 HIS A N 1
ATOM 2071 C CA . HIS A 1 269 ? -0.522 19.944 -15.911 1.00 62.09 269 HIS A CA 1
ATOM 2072 C C . HIS A 1 269 ? -0.132 20.963 -16.999 1.00 62.09 269 HIS A C 1
ATOM 2074 O O . HIS A 1 269 ? 0.335 22.046 -16.653 1.00 62.09 269 HIS A O 1
ATOM 2080 N N . GLY A 1 270 ? -0.372 20.670 -18.283 1.00 58.78 270 GLY A N 1
ATOM 2081 C CA . GLY A 1 270 ? 0.079 21.492 -19.413 1.00 58.78 270 GLY A CA 1
ATOM 2082 C C . GLY A 1 270 ? 1.594 21.407 -19.648 1.00 58.78 270 GLY A C 1
ATOM 2083 O O . GLY A 1 270 ? 2.271 20.538 -19.098 1.00 58.78 270 GLY A O 1
ATOM 2084 N N . GLU A 1 271 ? 2.135 22.313 -20.469 1.00 57.81 271 GLU A N 1
ATOM 2085 C CA . GLU A 1 271 ? 3.584 22.546 -20.562 1.00 57.81 271 GLU A CA 1
ATOM 2086 C C . GLU A 1 271 ? 4.007 23.447 -19.399 1.00 57.81 271 GLU A C 1
ATOM 2088 O O . GLU A 1 271 ? 3.398 24.490 -19.150 1.00 57.81 271 GLU A O 1
ATOM 2093 N N . VAL A 1 272 ? 5.022 23.032 -18.641 1.00 55.47 272 VAL A N 1
ATOM 2094 C CA . VAL A 1 272 ? 5.379 23.700 -17.390 1.00 55.47 272 VAL A CA 1
ATOM 2095 C C . VAL A 1 272 ? 6.857 24.082 -17.389 1.00 55.47 272 VAL A C 1
A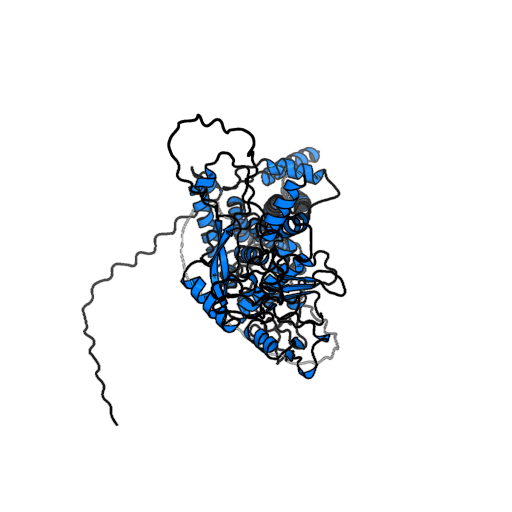TOM 2097 O O . VAL A 1 272 ? 7.727 23.227 -17.258 1.00 55.47 272 VAL A O 1
ATOM 2100 N N . ASP A 1 273 ? 7.149 25.386 -17.372 1.00 58.34 273 ASP A N 1
ATOM 2101 C CA . ASP A 1 273 ? 8.504 25.954 -17.201 1.00 58.34 273 ASP A CA 1
ATOM 2102 C C . ASP A 1 273 ? 9.158 25.647 -15.824 1.00 58.34 273 ASP A C 1
ATOM 2104 O O . ASP A 1 273 ? 10.240 26.144 -15.493 1.00 58.34 273 ASP A O 1
ATOM 2108 N N . ARG A 1 274 ? 8.523 24.814 -14.983 1.00 63.28 274 ARG A N 1
ATOM 2109 C CA . ARG A 1 274 ? 8.974 24.466 -13.621 1.00 63.28 274 ARG A CA 1
ATOM 2110 C C . ARG A 1 274 ? 10.332 23.761 -13.622 1.00 63.28 274 ARG A C 1
ATOM 2112 O O . ARG A 1 274 ? 11.117 23.987 -12.703 1.00 63.28 274 ARG A O 1
ATOM 2119 N N . PHE A 1 275 ? 10.637 22.963 -14.644 1.00 70.75 275 PHE A N 1
ATOM 2120 C CA . PHE A 1 275 ? 11.862 22.160 -14.696 1.00 70.75 275 PHE A CA 1
ATOM 2121 C C . PHE A 1 275 ? 13.128 23.003 -14.866 1.00 70.75 275 PHE A C 1
ATOM 2123 O O . PHE A 1 275 ? 14.111 22.782 -14.157 1.00 70.75 275 PHE A O 1
ATOM 2130 N N . ARG A 1 276 ? 13.089 24.043 -15.711 1.00 66.81 276 ARG A N 1
ATOM 2131 C CA . ARG A 1 276 ? 14.246 24.924 -15.953 1.00 66.81 276 ARG A CA 1
ATOM 2132 C C . ARG A 1 276 ? 14.716 25.617 -14.668 1.00 66.81 276 ARG A C 1
ATOM 2134 O O . ARG A 1 276 ? 15.915 25.688 -14.390 1.00 66.81 276 ARG A O 1
ATOM 2141 N N . LYS A 1 277 ? 13.764 26.091 -13.857 1.00 64.75 277 LYS A N 1
ATOM 2142 C CA . LYS A 1 277 ? 14.039 26.712 -12.554 1.00 64.75 277 LYS A CA 1
ATOM 2143 C C . LYS A 1 277 ? 14.450 25.677 -11.499 1.00 64.75 277 LYS A C 1
ATOM 2145 O O . LYS A 1 277 ? 15.418 25.913 -10.780 1.00 64.75 277 LYS A O 1
ATOM 2150 N N . ALA A 1 278 ? 13.782 24.522 -11.455 1.00 65.44 278 ALA A N 1
ATOM 2151 C CA . ALA A 1 278 ? 14.068 23.458 -10.491 1.00 65.44 278 ALA A CA 1
ATOM 2152 C C . ALA A 1 278 ? 15.497 22.903 -10.611 1.00 65.44 278 ALA A C 1
ATOM 2154 O O . ALA A 1 278 ? 16.163 22.748 -9.591 1.00 65.44 278 ALA A O 1
ATOM 2155 N N . VAL A 1 279 ? 16.005 22.681 -11.830 1.00 63.84 279 VAL A N 1
ATOM 2156 C CA . VAL A 1 279 ? 17.385 22.200 -12.058 1.00 63.84 279 VAL A CA 1
ATOM 2157 C C . VAL A 1 279 ? 18.415 23.210 -11.548 1.00 63.84 279 VAL A C 1
ATOM 2159 O O . VAL A 1 279 ? 19.394 22.839 -10.900 1.00 63.84 279 VAL A O 1
ATOM 2162 N N . SER A 1 280 ? 18.179 24.502 -11.793 1.00 66.75 280 SER A N 1
ATOM 2163 C CA . SER A 1 280 ? 19.059 25.580 -11.326 1.00 66.75 280 SER A CA 1
ATOM 2164 C C . SER A 1 280 ? 19.032 25.724 -9.797 1.00 66.75 280 SER A C 1
ATOM 2166 O O . SER A 1 280 ? 20.080 25.896 -9.175 1.00 66.75 280 SER A O 1
ATOM 2168 N N . ASP A 1 281 ? 17.856 25.605 -9.176 1.00 65.12 281 ASP A N 1
ATOM 2169 C CA . ASP A 1 281 ? 17.693 25.654 -7.718 1.00 65.12 281 ASP A CA 1
ATOM 2170 C C . ASP A 1 281 ? 18.320 24.431 -7.027 1.00 65.12 281 ASP A C 1
ATOM 2172 O O . ASP A 1 281 ? 18.986 24.575 -5.998 1.00 65.12 281 ASP A O 1
ATOM 2176 N N . ILE A 1 282 ? 18.202 23.249 -7.639 1.00 65.56 282 ILE A N 1
ATOM 2177 C CA . ILE A 1 282 ? 18.894 22.027 -7.220 1.00 65.56 282 ILE A CA 1
ATOM 2178 C C . ILE A 1 282 ? 20.399 22.205 -7.289 1.00 65.56 282 ILE A C 1
ATOM 2180 O O . ILE A 1 282 ? 21.076 21.885 -6.324 1.00 65.56 282 ILE A O 1
ATOM 2184 N N . ARG A 1 283 ? 20.969 22.732 -8.369 1.00 64.19 283 ARG A N 1
ATOM 2185 C CA . ARG A 1 283 ? 22.431 22.896 -8.443 1.00 64.19 283 ARG A CA 1
ATOM 2186 C C . ARG A 1 283 ? 22.970 23.924 -7.436 1.00 64.19 283 ARG A C 1
ATOM 2188 O O . ARG A 1 283 ? 24.125 23.826 -7.036 1.00 64.19 283 ARG A O 1
ATOM 2195 N N . ARG A 1 284 ? 22.142 24.879 -6.994 1.00 64.56 284 ARG A N 1
ATOM 2196 C CA . ARG A 1 284 ? 22.543 25.990 -6.112 1.00 64.56 284 ARG A CA 1
ATOM 2197 C C . ARG A 1 284 ? 22.415 25.704 -4.609 1.00 64.56 284 ARG A C 1
ATOM 2199 O O . ARG A 1 284 ? 23.205 26.242 -3.839 1.00 64.56 284 ARG A O 1
ATOM 2206 N N . ASN A 1 285 ? 21.448 24.891 -4.175 1.00 57.81 285 ASN A N 1
ATOM 2207 C CA . ASN A 1 285 ? 21.179 24.661 -2.748 1.00 57.81 285 ASN A CA 1
ATOM 2208 C C . ASN A 1 285 ? 21.760 23.312 -2.269 1.00 57.81 285 ASN A C 1
ATOM 2210 O O . ASN A 1 285 ? 21.265 22.235 -2.612 1.00 57.81 285 ASN A O 1
ATOM 2214 N N . GLY A 1 286 ? 22.840 23.380 -1.483 1.00 54.69 286 GLY A N 1
ATOM 2215 C CA . GLY A 1 286 ? 23.673 22.233 -1.097 1.00 54.69 286 GLY A CA 1
ATOM 2216 C C . GLY A 1 286 ? 23.103 21.290 -0.032 1.00 54.69 286 GLY A C 1
ATOM 2217 O O . GLY A 1 286 ? 23.199 20.085 -0.225 1.00 54.69 286 GLY A O 1
ATOM 2218 N N . ASP A 1 287 ? 22.454 21.782 1.033 1.00 55.06 287 ASP A N 1
ATOM 2219 C CA . ASP A 1 287 ? 22.552 21.045 2.315 1.00 55.06 287 ASP A CA 1
ATOM 2220 C C . ASP A 1 287 ? 21.254 20.555 2.986 1.00 55.06 287 ASP A C 1
ATOM 2222 O O . ASP A 1 287 ? 21.329 19.896 4.020 1.00 55.06 287 ASP A O 1
ATOM 2226 N N . LYS A 1 288 ? 20.053 20.803 2.441 1.00 58.69 288 LYS A N 1
ATOM 2227 C CA . LYS A 1 288 ? 18.805 20.194 2.964 1.00 58.69 288 LYS A CA 1
ATOM 2228 C C . LYS A 1 288 ? 17.829 19.889 1.837 1.00 58.69 288 LYS A C 1
ATOM 2230 O O . LYS A 1 288 ? 17.101 20.775 1.398 1.00 58.69 288 LYS A O 1
ATOM 2235 N N . ARG A 1 289 ? 17.828 18.646 1.354 1.00 70.19 289 ARG A N 1
ATOM 2236 C CA . ARG A 1 289 ? 16.909 18.187 0.302 1.00 70.19 289 ARG A CA 1
ATOM 2237 C C . ARG A 1 289 ? 15.922 17.194 0.872 1.00 70.19 289 ARG A C 1
ATOM 2239 O O . ARG A 1 289 ? 16.303 16.327 1.653 1.00 70.19 289 ARG A O 1
ATOM 2246 N N . ALA A 1 290 ? 14.668 17.327 0.464 1.00 81.19 290 ALA A N 1
ATOM 2247 C CA . ALA A 1 290 ? 13.634 16.388 0.854 1.00 81.19 290 ALA A CA 1
ATOM 2248 C C . ALA A 1 290 ? 13.914 15.015 0.216 1.00 81.19 290 ALA A C 1
ATOM 2250 O O . ALA A 1 290 ? 14.018 14.903 -1.009 1.00 81.19 290 ALA A O 1
ATOM 2251 N N . MET A 1 291 ? 14.076 13.985 1.053 1.00 84.00 291 MET A N 1
ATOM 2252 C CA . MET A 1 291 ? 14.082 12.586 0.603 1.00 84.00 291 MET A CA 1
ATOM 2253 C C . MET A 1 291 ? 12.659 12.113 0.289 1.00 84.00 291 MET A C 1
ATOM 2255 O O . MET A 1 291 ? 12.432 11.400 -0.686 1.00 84.00 291 MET A O 1
ATOM 2259 N N . PHE A 1 292 ? 11.697 12.579 1.085 1.00 90.12 292 PHE A N 1
ATOM 2260 C CA . PHE A 1 292 ? 10.285 12.242 0.968 1.00 90.12 292 PHE A CA 1
ATOM 2261 C C . PHE A 1 292 ? 9.533 13.313 0.196 1.00 90.12 292 PHE A C 1
ATOM 2263 O O . PHE A 1 292 ? 9.780 14.510 0.352 1.00 90.12 292 PHE A O 1
ATOM 2270 N N . GLY A 1 293 ? 8.599 12.849 -0.615 1.00 91.81 293 GLY A N 1
ATOM 2271 C CA . GLY A 1 293 ? 7.679 13.655 -1.384 1.00 91.81 293 GLY A CA 1
ATOM 2272 C C . GLY A 1 293 ? 6.228 13.334 -1.040 1.00 91.81 293 GLY A C 1
ATOM 2273 O O . GLY A 1 293 ? 5.935 12.689 -0.031 1.00 91.81 293 GLY A O 1
ATOM 2274 N N . SER A 1 294 ? 5.329 13.744 -1.927 1.00 89.69 294 SER A N 1
ATOM 2275 C CA . SER A 1 294 ? 3.919 13.377 -1.888 1.00 89.69 294 SER A CA 1
ATOM 2276 C C . SER A 1 294 ? 3.416 13.053 -3.291 1.00 89.69 294 SER A C 1
ATOM 2278 O O . SER A 1 294 ? 3.661 13.797 -4.244 1.00 89.69 294 SER A O 1
ATOM 2280 N N . SER A 1 295 ? 2.660 11.969 -3.398 1.00 89.88 295 SER A N 1
ATOM 2281 C CA . SER A 1 295 ? 1.924 11.564 -4.592 1.00 89.88 295 SER A CA 1
ATOM 2282 C C . SER A 1 295 ? 0.437 11.891 -4.440 1.00 89.88 295 SER A C 1
ATOM 2284 O O . SER A 1 295 ? -0.022 12.385 -3.400 1.00 89.88 295 SER A O 1
ATOM 2286 N N . GLN A 1 296 ? -0.317 11.691 -5.517 1.00 83.50 296 GLN A N 1
ATOM 2287 C CA . GLN A 1 296 ? -1.760 11.879 -5.490 1.00 83.50 296 GLN A CA 1
ATOM 2288 C C . GLN A 1 296 ? -2.432 10.665 -4.842 1.00 83.50 296 GLN A C 1
ATOM 2290 O O . GLN A 1 296 ? -1.989 9.532 -5.006 1.00 83.50 296 GLN A O 1
ATOM 2295 N N . ARG A 1 297 ? -3.528 10.912 -4.125 1.00 81.56 297 ARG A N 1
ATOM 2296 C CA . ARG A 1 297 ? -4.447 9.866 -3.682 1.00 81.56 297 ARG A CA 1
ATOM 2297 C C . ARG A 1 297 ? -5.577 9.833 -4.707 1.00 81.56 297 ARG A C 1
ATOM 2299 O O . ARG A 1 297 ? -6.323 10.801 -4.781 1.00 81.56 297 ARG A O 1
ATOM 2306 N N . VAL A 1 298 ? -5.606 8.816 -5.567 1.00 80.56 298 VAL A N 1
ATOM 2307 C CA . VAL A 1 298 ? -6.544 8.747 -6.699 1.00 80.56 298 VAL A CA 1
ATOM 2308 C C . VAL A 1 298 ? -7.094 7.343 -6.873 1.00 80.56 298 VAL A C 1
ATOM 2310 O O . VAL A 1 298 ? -6.375 6.357 -6.716 1.00 80.56 298 VAL A O 1
ATOM 2313 N N . VAL A 1 299 ? -8.358 7.260 -7.278 1.00 86.62 299 VAL A N 1
ATOM 2314 C CA . VAL A 1 299 ? -8.898 6.055 -7.908 1.00 86.62 299 VAL A CA 1
ATOM 2315 C C . VAL A 1 299 ? -8.543 6.114 -9.390 1.00 86.62 299 VAL A C 1
ATOM 2317 O O . VAL A 1 299 ? -9.054 6.957 -10.129 1.00 86.62 299 VAL A O 1
ATOM 2320 N N . TYR A 1 300 ? -7.626 5.248 -9.823 1.00 89.56 300 TYR A N 1
ATOM 2321 C CA . TYR A 1 300 ? -7.214 5.199 -11.225 1.00 89.56 300 TYR A CA 1
ATOM 2322 C C . TYR A 1 300 ? -8.412 4.852 -12.134 1.00 89.56 300 TYR A C 1
ATOM 2324 O O . TYR A 1 300 ? -9.195 3.972 -11.782 1.00 89.56 300 TYR A O 1
ATOM 2332 N N . PRO A 1 301 ? -8.557 5.471 -13.322 1.00 89.19 301 PRO A N 1
ATOM 2333 C CA . PRO A 1 301 ? -9.720 5.257 -14.197 1.00 89.19 301 PRO A CA 1
ATOM 2334 C C . PRO A 1 301 ? -9.901 3.814 -14.676 1.00 89.19 301 PRO A C 1
ATOM 2336 O O . PRO A 1 301 ? -11.004 3.404 -15.018 1.00 89.19 301 PRO A O 1
ATOM 2339 N N . TRP A 1 302 ? -8.807 3.055 -14.733 1.00 92.75 302 TRP A N 1
ATOM 2340 C CA . TRP A 1 302 ? -8.792 1.638 -15.100 1.00 92.75 302 TRP A CA 1
ATOM 2341 C C . TRP A 1 302 ? -8.852 0.704 -13.882 1.00 92.75 302 TRP A C 1
ATOM 2343 O O . TRP A 1 302 ? -8.672 -0.503 -14.031 1.00 92.75 302 TRP A O 1
ATOM 2353 N N . ASN A 1 303 ? -9.071 1.236 -12.675 1.00 92.81 303 ASN A N 1
ATOM 2354 C CA . ASN A 1 303 ? -9.323 0.424 -11.492 1.00 92.81 303 ASN A CA 1
ATOM 2355 C C . ASN A 1 303 ? -10.784 -0.047 -11.494 1.00 92.81 303 ASN A C 1
ATOM 2357 O O . ASN A 1 303 ? -11.679 0.628 -10.993 1.00 92.81 303 ASN A O 1
ATOM 2361 N N . GLU A 1 304 ? -11.013 -1.242 -12.028 1.00 92.00 304 GLU A N 1
ATOM 2362 C CA . GLU A 1 304 ? -12.335 -1.880 -12.075 1.00 92.00 304 GLU A CA 1
ATOM 2363 C C . GLU A 1 304 ? -12.734 -2.557 -10.746 1.00 92.00 304 GLU A C 1
ATOM 2365 O O . GLU A 1 304 ? -13.785 -3.193 -10.664 1.00 92.00 304 GLU A O 1
ATOM 2370 N N . ARG A 1 305 ? -11.898 -2.451 -9.701 1.00 92.81 305 ARG A N 1
ATOM 2371 C CA . ARG A 1 305 ? -12.046 -3.189 -8.434 1.00 92.81 305 ARG A CA 1
ATOM 2372 C C . ARG A 1 305 ? -12.406 -2.320 -7.236 1.00 92.81 305 ARG A C 1
ATOM 2374 O O . ARG A 1 305 ? -12.701 -2.868 -6.178 1.00 92.81 305 ARG A O 1
ATOM 2381 N N . GLU A 1 306 ? -12.396 -0.994 -7.370 1.00 90.81 306 GLU A N 1
ATOM 2382 C CA . GLU A 1 306 ? -12.798 -0.107 -6.275 1.00 90.81 306 GLU A CA 1
ATOM 2383 C C . GLU A 1 306 ? -14.316 -0.223 -6.034 1.00 90.81 306 GLU A C 1
ATOM 2385 O O . GLU A 1 306 ? -15.107 0.110 -6.923 1.00 90.81 306 GLU A O 1
ATOM 2390 N N . PRO A 1 307 ? -14.768 -0.705 -4.862 1.00 90.56 307 PRO A N 1
ATOM 2391 C CA . PRO A 1 307 ? -16.189 -0.892 -4.615 1.00 90.56 307 PRO A CA 1
ATOM 2392 C C . PRO A 1 307 ? -16.861 0.419 -4.201 1.00 90.56 307 PRO A C 1
ATOM 2394 O O . PRO A 1 307 ? -16.318 1.210 -3.430 1.00 90.56 307 PRO A O 1
ATOM 2397 N N . ASP A 1 308 ? -18.131 0.587 -4.573 1.00 90.44 308 ASP A N 1
ATOM 2398 C CA . ASP A 1 308 ? -19.002 1.512 -3.847 1.00 90.44 308 ASP A CA 1
ATOM 2399 C C . ASP A 1 308 ? -19.359 0.893 -2.489 1.00 90.44 308 ASP A C 1
ATOM 2401 O O . ASP A 1 308 ? -20.270 0.068 -2.362 1.00 90.44 308 ASP A O 1
ATOM 2405 N N . ARG A 1 309 ? -18.616 1.289 -1.457 1.00 90.00 309 ARG A N 1
ATOM 2406 C CA . ARG A 1 309 ? -18.778 0.789 -0.087 1.00 90.00 309 ARG A CA 1
ATOM 2407 C C . ARG A 1 309 ? -20.115 1.165 0.567 1.00 90.00 309 ARG A C 1
ATOM 2409 O O . ARG A 1 309 ? -20.468 0.566 1.577 1.00 90.00 309 ARG A O 1
ATOM 2416 N N . MET A 1 310 ? -20.841 2.146 0.025 1.00 90.31 310 MET A N 1
ATOM 2417 C CA . MET A 1 310 ? -22.131 2.600 0.562 1.00 90.31 310 MET A CA 1
ATOM 2418 C C . MET A 1 310 ? -23.322 1.912 -0.108 1.00 90.31 310 MET A C 1
ATOM 2420 O O . MET A 1 310 ? -24.453 2.040 0.364 1.00 90.31 310 MET A O 1
ATOM 2424 N N . ASN A 1 311 ? -23.103 1.161 -1.190 1.00 93.12 311 ASN A N 1
ATOM 2425 C CA . ASN A 1 311 ? -24.186 0.419 -1.815 1.00 93.12 311 ASN A CA 1
ATOM 2426 C C . ASN A 1 311 ? -24.674 -0.735 -0.914 1.00 93.12 311 ASN A C 1
ATOM 2428 O O . ASN A 1 311 ? -23.973 -1.244 -0.035 1.00 93.12 311 ASN A O 1
ATOM 2432 N N . LYS A 1 312 ? -25.905 -1.190 -1.167 1.00 95.50 312 LYS A N 1
ATOM 2433 C CA . LYS A 1 312 ? -26.572 -2.220 -0.357 1.00 95.50 312 LYS A CA 1
ATOM 2434 C C . LYS A 1 312 ? -25.832 -3.566 -0.332 1.00 95.50 312 LYS A C 1
ATOM 2436 O O . LYS A 1 312 ? -25.892 -4.257 0.682 1.00 95.50 312 LYS A O 1
ATOM 2441 N N . ASN A 1 313 ? -25.174 -3.951 -1.425 1.00 95.56 313 ASN A N 1
ATOM 2442 C CA . ASN A 1 313 ? -24.466 -5.230 -1.515 1.00 95.56 313 ASN A CA 1
ATOM 2443 C C . ASN A 1 313 ? -23.185 -5.195 -0.673 1.00 95.56 313 ASN A C 1
ATOM 2445 O O . ASN A 1 313 ? -22.999 -6.069 0.169 1.00 95.56 313 ASN A O 1
ATOM 2449 N N . SER A 1 314 ? -22.378 -4.141 -0.821 1.00 95.38 314 SER A N 1
ATOM 2450 C CA . SER A 1 314 ? -21.174 -3.888 -0.024 1.00 95.38 314 SER A CA 1
ATOM 2451 C C . SER A 1 314 ? -21.501 -3.835 1.467 1.00 95.38 314 SER A C 1
ATOM 2453 O O . SER A 1 314 ? -20.888 -4.544 2.260 1.00 95.38 314 SER A O 1
ATOM 2455 N N . LEU A 1 315 ? -22.534 -3.075 1.855 1.00 95.88 315 LEU A N 1
ATOM 2456 C CA . LEU A 1 315 ? -23.006 -3.029 3.242 1.00 95.88 315 LEU A CA 1
ATOM 2457 C C . LEU A 1 315 ? -23.444 -4.407 3.752 1.00 95.88 315 LEU A C 1
ATOM 2459 O O . LEU A 1 315 ? -23.191 -4.734 4.910 1.00 95.88 315 LEU A O 1
ATOM 2463 N N . GLY A 1 316 ? -24.089 -5.217 2.909 1.00 97.25 316 GLY A N 1
ATOM 2464 C CA . GLY A 1 316 ? -24.479 -6.587 3.240 1.00 97.25 316 GLY A CA 1
ATOM 2465 C C . GLY A 1 316 ? -23.278 -7.504 3.485 1.00 97.25 316 GLY A C 1
ATOM 2466 O O . GLY A 1 316 ? -23.275 -8.248 4.467 1.00 97.25 316 GLY A O 1
ATOM 2467 N N . GLU A 1 317 ? -22.246 -7.426 2.642 1.00 97.19 317 GLU A N 1
ATOM 2468 C CA . GLU A 1 317 ? -20.992 -8.174 2.811 1.00 97.19 317 GLU A CA 1
ATOM 2469 C C . GLU A 1 317 ? -20.259 -7.757 4.094 1.00 97.19 317 GLU A C 1
ATOM 2471 O O . GLU A 1 317 ? -19.928 -8.613 4.918 1.00 97.19 317 GLU A O 1
ATOM 2476 N N . ILE A 1 318 ? -20.080 -6.448 4.313 1.00 97.56 318 ILE A N 1
ATOM 2477 C CA . ILE A 1 318 ? -19.417 -5.903 5.508 1.00 97.56 318 ILE A CA 1
ATOM 2478 C C . ILE A 1 318 ? -20.164 -6.330 6.777 1.00 97.56 318 ILE A C 1
ATOM 2480 O O . ILE A 1 318 ? -19.551 -6.855 7.705 1.00 97.56 318 ILE A O 1
ATOM 2484 N N . ASN A 1 319 ? -21.492 -6.174 6.818 1.00 97.88 319 ASN A N 1
ATOM 2485 C CA . ASN A 1 319 ? -22.301 -6.580 7.971 1.00 97.88 319 ASN A CA 1
ATOM 2486 C C . ASN A 1 319 ? -22.286 -8.095 8.209 1.00 97.88 319 ASN A C 1
ATOM 2488 O O . ASN A 1 319 ? -22.341 -8.538 9.358 1.00 97.88 319 ASN A O 1
ATOM 2492 N N . THR A 1 320 ? -22.207 -8.900 7.145 1.00 97.75 320 THR A N 1
ATOM 2493 C CA . THR A 1 320 ? -22.083 -10.359 7.269 1.00 97.75 320 THR A CA 1
ATOM 2494 C C . THR A 1 320 ? -20.788 -10.721 7.983 1.00 97.75 320 THR A C 1
ATOM 2496 O O . THR A 1 320 ? -20.827 -11.498 8.935 1.00 97.75 320 THR A O 1
ATOM 2499 N N . ARG A 1 321 ? -19.670 -10.097 7.593 1.00 96.44 321 ARG A N 1
ATOM 2500 C CA . ARG A 1 321 ? -18.376 -10.315 8.243 1.00 96.44 321 ARG A CA 1
ATOM 2501 C C . ARG A 1 321 ? -18.333 -9.745 9.663 1.00 96.44 321 ARG A C 1
ATOM 2503 O O . ARG A 1 321 ? -17.861 -10.422 10.570 1.00 96.44 321 ARG A O 1
ATOM 2510 N N . LEU A 1 322 ? -18.895 -8.554 9.891 1.00 97.69 322 LEU A N 1
ATOM 2511 C CA . LEU A 1 322 ? -18.988 -7.948 11.225 1.00 97.69 322 LEU A CA 1
ATOM 2512 C C . LEU A 1 322 ? -19.717 -8.853 12.219 1.00 97.69 322 LEU A C 1
ATOM 2514 O O . LEU A 1 322 ? -19.287 -8.987 13.362 1.00 97.69 322 LEU A O 1
ATOM 2518 N N . LYS A 1 323 ? -20.804 -9.503 11.795 1.00 97.50 323 LYS A N 1
ATOM 2519 C CA . LYS A 1 323 ? -21.620 -10.363 12.660 1.00 97.50 323 LYS A CA 1
ATOM 2520 C C . LYS A 1 323 ? -20.826 -11.509 13.297 1.00 97.50 323 LYS A C 1
ATOM 2522 O O . LYS A 1 323 ? -21.207 -11.961 14.376 1.00 97.50 323 LYS A O 1
ATOM 2527 N N . GLU A 1 324 ? -19.755 -11.973 12.655 1.00 95.56 324 GLU A N 1
ATOM 2528 C CA . GLU A 1 324 ? -18.900 -13.047 13.173 1.00 95.56 324 GLU A CA 1
ATOM 2529 C C . GLU A 1 324 ? -18.110 -12.615 14.415 1.00 95.56 324 GLU A C 1
ATOM 2531 O O . GLU A 1 324 ? -17.894 -13.432 15.307 1.00 95.56 324 GLU A O 1
ATOM 2536 N N . ILE A 1 325 ? -17.738 -11.333 14.501 1.00 95.06 325 ILE A N 1
ATOM 2537 C CA . ILE A 1 325 ? -16.885 -10.794 15.573 1.00 95.06 325 ILE A CA 1
ATOM 2538 C C . ILE A 1 325 ? -17.601 -9.809 16.512 1.00 95.06 325 ILE A C 1
ATOM 2540 O O . ILE A 1 325 ? -17.130 -9.535 17.614 1.00 95.06 325 ILE A O 1
ATOM 2544 N N . ALA A 1 326 ? -18.736 -9.256 16.082 1.00 97.50 326 ALA A N 1
ATOM 2545 C CA . ALA A 1 326 ? -19.493 -8.226 16.785 1.00 97.50 326 ALA A CA 1
ATOM 2546 C C . ALA A 1 326 ? -21.006 -8.344 16.487 1.00 97.50 326 ALA A C 1
ATOM 2548 O O . ALA A 1 326 ? -21.614 -7.437 15.920 1.00 97.50 326 ALA A O 1
ATOM 2549 N N . PRO A 1 327 ? -21.680 -9.442 16.887 1.00 97.00 327 PRO A N 1
ATOM 2550 C CA . PRO A 1 327 ? -23.086 -9.701 16.539 1.00 97.00 327 PRO A CA 1
ATOM 2551 C C . PRO A 1 327 ? -24.085 -8.680 17.114 1.00 97.00 327 PRO A C 1
ATOM 2553 O O . PRO A 1 327 ? -25.253 -8.667 16.721 1.00 97.00 327 PRO A O 1
ATOM 2556 N N . GLY A 1 328 ? -23.655 -7.867 18.084 1.00 97.62 328 GLY A N 1
ATOM 2557 C CA . GLY A 1 328 ? -24.440 -6.778 18.662 1.00 97.62 328 GLY A CA 1
ATOM 2558 C C . GLY A 1 328 ? -24.357 -5.460 17.892 1.00 97.62 328 GLY A C 1
ATOM 2559 O O . GLY A 1 328 ? -25.035 -4.523 18.305 1.00 97.62 328 GLY A O 1
ATOM 2560 N N . LEU A 1 329 ? -23.554 -5.390 16.827 1.00 98.44 329 LEU A N 1
ATOM 2561 C CA . LEU A 1 329 ? -23.303 -4.186 16.037 1.00 98.44 329 LEU A CA 1
ATOM 2562 C C . LEU A 1 329 ? -23.735 -4.365 14.580 1.00 98.44 329 LEU A C 1
ATOM 2564 O O . LEU A 1 329 ? -23.821 -5.487 14.075 1.00 98.44 329 LEU A O 1
ATOM 2568 N N . GLU A 1 330 ? -24.000 -3.250 13.911 1.00 98.06 330 GLU A N 1
ATOM 2569 C CA . GLU A 1 330 ? -24.182 -3.169 12.463 1.00 98.06 330 GLU A CA 1
ATOM 2570 C C . GLU A 1 330 ? -23.477 -1.948 11.878 1.00 98.06 330 GLU A C 1
ATOM 2572 O O . GLU A 1 330 ? -23.207 -0.979 12.581 1.00 98.06 330 GLU A O 1
ATOM 2577 N N . VAL A 1 331 ? -23.134 -2.020 10.595 1.00 97.62 331 VAL A N 1
ATOM 2578 C CA . VAL A 1 331 ? -22.597 -0.897 9.827 1.00 97.62 331 VAL A CA 1
ATOM 2579 C C . VAL A 1 331 ? -23.737 -0.213 9.102 1.00 97.62 331 VAL A C 1
ATOM 2581 O O . VAL A 1 331 ? -24.454 -0.856 8.327 1.00 97.62 331 VAL A O 1
ATOM 2584 N N . GLU A 1 332 ? -23.835 1.096 9.298 1.00 96.06 332 GLU A N 1
ATOM 2585 C CA . GLU A 1 332 ? -24.758 1.975 8.588 1.00 96.06 332 GLU A CA 1
ATOM 2586 C C . GLU A 1 332 ? -24.010 3.151 7.947 1.00 96.06 332 GLU A C 1
ATOM 2588 O O . GLU A 1 332 ? -22.803 3.334 8.134 1.00 96.06 332 GLU A O 1
ATOM 2593 N N . ILE A 1 333 ? -24.732 3.943 7.153 1.00 94.81 333 ILE A N 1
ATOM 2594 C CA . ILE A 1 333 ? -24.212 5.182 6.575 1.00 94.81 333 ILE A CA 1
ATOM 2595 C C . ILE A 1 333 ? -24.435 6.310 7.588 1.00 94.81 333 ILE A C 1
ATOM 2597 O O . ILE A 1 333 ? -25.571 6.723 7.817 1.00 94.81 333 ILE A O 1
ATOM 2601 N N . SER A 1 334 ? -23.348 6.837 8.144 1.00 92.38 334 SER A N 1
ATOM 2602 C CA . SER A 1 334 ? -23.354 8.018 9.010 1.00 92.38 334 SER A CA 1
ATOM 2603 C C . SER A 1 334 ? -23.238 9.292 8.176 1.00 92.38 334 SER A C 1
ATOM 2605 O O . SER A 1 334 ? -22.480 9.349 7.207 1.00 92.38 334 SER A O 1
ATOM 2607 N N . VAL A 1 335 ? -23.928 10.358 8.581 1.00 90.75 335 VAL A N 1
ATOM 2608 C CA . VAL A 1 335 ? -23.732 11.703 8.015 1.00 90.75 335 VAL A CA 1
ATOM 2609 C C . VAL A 1 335 ? -22.914 12.524 9.004 1.00 90.75 335 VAL A C 1
ATOM 2611 O O . VAL A 1 335 ? -23.425 12.948 10.040 1.00 90.75 335 VAL A O 1
ATOM 2614 N N . LEU A 1 336 ? -21.636 12.742 8.693 1.00 88.12 336 LEU A N 1
ATOM 2615 C CA . LEU A 1 336 ? -20.720 13.508 9.535 1.00 88.12 336 LEU A CA 1
ATOM 2616 C C . LEU A 1 336 ? -20.645 14.976 9.087 1.00 88.12 336 LEU A C 1
ATOM 2618 O O . LEU A 1 336 ? -20.864 15.280 7.914 1.00 88.12 336 LEU A O 1
ATOM 2622 N N . PRO A 1 337 ? -20.325 15.921 9.986 1.00 86.12 337 PRO A N 1
ATOM 2623 C CA . PRO A 1 337 ? -20.125 17.316 9.606 1.00 86.12 337 PRO A CA 1
ATOM 2624 C C . PRO A 1 337 ? -18.967 17.480 8.615 1.00 86.12 337 PRO A C 1
ATOM 2626 O O . PRO A 1 337 ? -17.915 16.871 8.798 1.00 86.12 337 PRO A O 1
ATOM 2629 N N . ASN A 1 338 ? -19.103 18.380 7.635 1.00 83.00 338 ASN A N 1
ATOM 2630 C CA . ASN A 1 338 ? -17.953 18.789 6.832 1.00 83.00 338 ASN A CA 1
ATOM 2631 C C . ASN A 1 338 ? -16.906 19.494 7.722 1.00 83.00 338 ASN A C 1
ATOM 2633 O O . ASN A 1 338 ? -17.248 20.361 8.544 1.00 83.00 338 ASN A O 1
ATOM 2637 N N . LEU A 1 339 ? -15.646 19.071 7.580 1.00 80.88 339 LEU A N 1
ATOM 2638 C CA . LEU A 1 339 ? -14.500 19.532 8.369 1.00 80.88 339 LEU A CA 1
ATOM 2639 C C . LEU A 1 339 ? -13.591 20.495 7.591 1.00 80.88 339 LEU A C 1
ATOM 2641 O O . LEU A 1 339 ? -12.728 21.126 8.203 1.00 80.88 339 LEU A O 1
ATOM 2645 N N . LEU A 1 340 ? -13.791 20.636 6.272 1.00 67.19 340 LEU A N 1
ATOM 2646 C CA . LEU A 1 340 ? -13.107 21.645 5.471 1.00 67.19 340 LEU A CA 1
ATOM 2647 C C . LEU A 1 340 ? -13.611 23.021 5.909 1.00 67.19 340 LEU A C 1
ATOM 2649 O O . LEU A 1 340 ? -14.786 23.361 5.768 1.00 67.19 340 LEU A O 1
ATOM 2653 N N . THR A 1 341 ? -12.722 23.816 6.488 1.00 51.81 341 THR A N 1
ATOM 2654 C CA . THR A 1 341 ? -13.004 25.202 6.835 1.00 51.81 341 THR A CA 1
ATOM 2655 C C . THR A 1 341 ? -13.299 25.985 5.557 1.00 51.81 341 THR A C 1
ATOM 2657 O O . THR A 1 341 ? -12.440 26.095 4.685 1.00 51.81 341 THR A O 1
ATOM 2660 N N . SER A 1 342 ? -14.484 26.599 5.465 1.00 37.78 342 SER A N 1
ATOM 2661 C CA . SER A 1 342 ? -14.750 27.726 4.560 1.00 37.78 342 SER A CA 1
ATOM 2662 C C . SER A 1 342 ? -13.865 28.907 4.968 1.00 37.78 342 SER A C 1
ATOM 2664 O O . SER A 1 342 ? -14.291 29.853 5.626 1.00 37.78 342 SER A O 1
ATOM 2666 N N . GLY A 1 343 ? -12.582 28.817 4.644 1.00 36.78 343 GLY A N 1
ATOM 2667 C CA . GLY A 1 343 ? -11.579 29.826 4.920 1.00 36.78 343 GLY A CA 1
ATOM 2668 C C . GLY A 1 343 ? -11.591 30.920 3.866 1.00 36.78 343 GLY A C 1
ATOM 2669 O O . GLY A 1 343 ? -10.606 31.050 3.162 1.00 36.78 343 GLY A O 1
ATOM 2670 N N . THR A 1 344 ? -12.658 31.720 3.779 1.00 31.09 344 THR A N 1
ATOM 2671 C CA . THR A 1 344 ? -12.587 33.112 3.292 1.00 31.09 344 THR A CA 1
ATOM 2672 C C . THR A 1 344 ? -13.788 33.919 3.800 1.00 31.09 344 THR A C 1
ATOM 2674 O O . THR A 1 344 ? -14.904 33.739 3.326 1.00 31.09 344 THR A O 1
ATOM 2677 N N . ASN A 1 345 ? -13.518 34.857 4.711 1.00 32.22 345 ASN A N 1
ATOM 2678 C CA . ASN A 1 345 ? -14.274 36.090 4.967 1.00 32.22 345 ASN A CA 1
ATOM 2679 C C . ASN A 1 345 ? -15.786 35.971 5.271 1.00 32.22 345 ASN A C 1
ATOM 2681 O O . ASN A 1 345 ? -16.624 36.344 4.455 1.00 32.22 345 ASN A O 1
ATOM 2685 N N . GLU A 1 346 ? -16.133 35.649 6.522 1.00 32.66 346 GLU A N 1
ATOM 2686 C CA . GLU A 1 346 ? -17.415 36.079 7.126 1.00 32.66 346 GLU A CA 1
ATOM 2687 C C . GLU A 1 346 ? -17.379 37.537 7.642 1.00 32.66 346 GLU A C 1
ATOM 2689 O O . GLU A 1 346 ? -18.217 37.968 8.435 1.00 32.66 346 GLU A O 1
ATOM 2694 N N . THR A 1 347 ? -16.433 38.345 7.165 1.00 35.38 347 THR A N 1
ATOM 2695 C CA . THR A 1 347 ? -16.426 39.795 7.357 1.00 35.38 347 THR A CA 1
ATOM 2696 C C . THR A 1 347 ? -16.708 40.494 6.028 1.00 35.38 347 THR A C 1
ATOM 2698 O O . THR A 1 347 ? -15.938 40.396 5.081 1.00 35.38 347 THR A O 1
ATOM 2701 N N . GLU A 1 348 ? -17.825 41.229 6.010 1.00 36.06 348 GLU A N 1
ATOM 2702 C CA . GLU A 1 348 ? -18.190 42.271 5.036 1.00 36.06 348 GLU A CA 1
ATOM 2703 C C . GLU A 1 348 ? -18.705 41.834 3.651 1.00 36.06 348 GLU A C 1
ATOM 2705 O O . GLU A 1 348 ? -18.088 42.090 2.624 1.00 36.06 348 GLU A O 1
ATOM 2710 N N . ASN A 1 349 ? -19.940 41.318 3.592 1.00 28.62 349 ASN A N 1
ATOM 2711 C CA . ASN A 1 349 ? -20.933 41.849 2.639 1.00 28.62 349 ASN A CA 1
ATOM 2712 C C . ASN A 1 349 ? -22.363 41.401 2.972 1.00 28.62 349 ASN A C 1
ATOM 2714 O O . ASN A 1 349 ? -23.039 40.709 2.213 1.00 28.62 349 ASN A O 1
ATOM 2718 N N . ARG A 1 350 ? -22.872 41.855 4.121 1.00 32.72 350 ARG A N 1
ATOM 2719 C CA . ARG A 1 350 ? -24.316 41.869 4.380 1.00 32.72 350 ARG A CA 1
ATOM 2720 C C . ARG A 1 350 ? -24.871 43.259 4.086 1.00 32.72 350 ARG A C 1
ATOM 2722 O O . ARG A 1 350 ? -25.282 43.989 4.980 1.00 32.72 350 ARG A O 1
ATOM 2729 N N . THR A 1 351 ? -24.920 43.590 2.801 1.00 28.86 351 THR A N 1
ATOM 2730 C CA . THR A 1 351 ? -25.765 44.668 2.268 1.00 28.86 351 THR A CA 1
ATOM 2731 C C . THR A 1 351 ? -26.839 44.063 1.369 1.00 28.86 351 THR A C 1
ATOM 2733 O O . THR A 1 351 ? -27.075 44.493 0.244 1.00 28.86 351 THR A O 1
ATOM 2736 N N . THR A 1 352 ? -27.533 43.042 1.874 1.00 30.22 352 THR A N 1
ATOM 2737 C CA . THR A 1 352 ? -28.833 42.649 1.336 1.00 30.22 352 THR A CA 1
ATOM 2738 C C . THR A 1 352 ? -29.874 43.640 1.836 1.00 30.22 352 THR A C 1
ATOM 2740 O O . THR A 1 352 ? -30.278 43.682 2.997 1.00 30.22 352 THR A O 1
ATOM 2743 N N . ARG A 1 353 ? -30.243 44.509 0.900 1.00 26.73 353 ARG A N 1
ATOM 2744 C CA . ARG A 1 353 ? -31.364 45.437 0.935 1.00 26.73 353 ARG A CA 1
ATOM 2745 C C . ARG A 1 353 ? -32.588 44.752 1.551 1.00 26.73 353 ARG A C 1
ATOM 2747 O O . ARG A 1 353 ? -33.087 43.764 1.020 1.00 26.73 353 ARG A O 1
ATOM 2754 N N . VAL A 1 354 ? -33.055 45.306 2.666 1.00 29.56 354 VAL A N 1
ATOM 2755 C CA . VAL A 1 354 ? -34.315 44.941 3.316 1.00 29.56 354 VAL A CA 1
ATOM 2756 C C . VAL A 1 354 ? -35.437 45.035 2.284 1.00 29.56 354 VAL A C 1
ATOM 2758 O O . VAL A 1 354 ? -35.769 46.122 1.813 1.00 29.56 354 VAL A O 1
ATOM 2761 N N . THR A 1 355 ? -36.030 43.896 1.947 1.00 29.69 355 THR A N 1
ATOM 2762 C CA . THR A 1 355 ? -37.423 43.844 1.512 1.00 29.69 355 THR A CA 1
ATOM 2763 C C . THR A 1 355 ? -38.152 42.991 2.537 1.00 29.69 355 THR A C 1
ATOM 2765 O O . THR A 1 355 ? -37.792 41.847 2.791 1.00 29.69 355 THR A O 1
ATOM 2768 N N . ASN A 1 356 ? -39.089 43.633 3.231 1.00 31.25 356 ASN A N 1
ATOM 2769 C CA . ASN A 1 356 ? -39.932 43.028 4.251 1.00 31.25 356 ASN A CA 1
ATOM 2770 C C . ASN A 1 356 ? -40.756 41.893 3.634 1.00 31.25 356 ASN A C 1
ATOM 2772 O O . ASN A 1 356 ? -41.397 42.114 2.606 1.00 31.25 356 ASN A O 1
ATOM 2776 N N . GLY A 1 357 ? -40.804 40.730 4.285 1.00 28.50 357 GLY A N 1
ATOM 2777 C CA . GLY A 1 357 ? -41.679 39.644 3.850 1.00 28.50 357 GLY A CA 1
ATOM 2778 C C . GLY A 1 357 ? -41.468 38.325 4.585 1.00 28.50 357 GLY A C 1
ATOM 2779 O O . GLY A 1 357 ? -40.863 37.426 4.030 1.00 28.50 357 GLY A O 1
ATOM 2780 N N . ASP A 1 358 ? -42.024 38.261 5.794 1.00 27.61 358 ASP A N 1
ATOM 2781 C CA . ASP A 1 358 ? -42.543 37.082 6.503 1.00 27.61 358 ASP A CA 1
ATOM 2782 C C . ASP A 1 358 ? -41.614 35.919 6.921 1.00 27.61 358 ASP A C 1
ATOM 2784 O O . ASP A 1 358 ? -40.640 35.532 6.286 1.00 27.61 358 ASP A O 1
ATOM 2788 N N . SER A 1 359 ? -41.948 35.397 8.093 1.00 34.72 359 SER A N 1
ATOM 2789 C CA . SER A 1 359 ? -41.187 34.504 8.948 1.00 34.72 359 SER A CA 1
ATOM 2790 C C . SER A 1 359 ? -41.508 33.041 8.661 1.00 34.72 359 SER A C 1
ATOM 2792 O O . SER A 1 359 ? -42.595 32.585 8.995 1.00 34.72 359 SER A O 1
ATOM 2794 N N . THR A 1 360 ? -40.518 32.266 8.215 1.00 30.38 360 THR A N 1
ATOM 2795 C CA . THR A 1 360 ? -40.407 30.837 8.557 1.00 30.38 360 THR A CA 1
ATOM 2796 C C . THR A 1 360 ? -38.937 30.460 8.690 1.00 30.38 360 THR A C 1
ATOM 2798 O O . THR A 1 360 ? -38.183 30.440 7.721 1.00 30.38 360 THR A O 1
ATOM 2801 N N . THR A 1 361 ? -38.528 30.206 9.929 1.00 33.09 361 THR A N 1
ATOM 2802 C CA . THR A 1 361 ? -37.179 29.822 10.341 1.00 33.09 361 THR A CA 1
ATOM 2803 C C . THR A 1 361 ? -36.904 28.369 9.955 1.00 33.09 361 THR A C 1
ATOM 2805 O O . THR A 1 361 ? -37.269 27.451 10.683 1.00 33.09 361 THR A O 1
ATOM 2808 N N . THR A 1 362 ? -36.239 28.145 8.827 1.00 28.41 362 THR A N 1
ATOM 2809 C CA . THR A 1 362 ? -35.479 26.909 8.586 1.00 28.41 362 THR A CA 1
ATOM 2810 C C . THR A 1 362 ? -33.994 27.231 8.747 1.00 28.41 362 THR A C 1
ATOM 2812 O O . THR A 1 362 ? -33.516 28.136 8.058 1.00 28.41 362 THR A O 1
ATOM 2815 N N . PRO A 1 363 ? -33.257 26.562 9.657 1.00 32.78 363 PRO A N 1
ATOM 2816 C CA . PRO A 1 363 ? -31.804 26.687 9.691 1.00 32.78 363 PRO A CA 1
ATOM 2817 C C . PRO A 1 363 ? -31.221 26.223 8.343 1.00 32.78 363 PRO A C 1
ATOM 2819 O O . PRO A 1 363 ? -31.826 25.369 7.685 1.00 32.78 363 PRO A O 1
ATOM 2822 N N . PRO A 1 364 ? -30.086 26.794 7.898 1.00 34.19 364 PRO A N 1
ATOM 2823 C CA . PRO A 1 364 ? -29.437 26.361 6.665 1.00 34.19 364 PRO A CA 1
ATOM 2824 C C . PRO A 1 364 ? -29.103 24.861 6.746 1.00 34.19 364 PRO A C 1
ATOM 2826 O O . PRO A 1 364 ? -28.774 24.380 7.836 1.00 34.19 364 PRO A O 1
ATOM 2829 N N . PRO A 1 365 ? -29.201 24.108 5.634 1.00 37.53 365 PRO A N 1
ATOM 2830 C CA . PRO A 1 365 ? -28.863 22.694 5.631 1.00 37.53 365 PRO A CA 1
ATOM 2831 C C . PRO A 1 365 ? -27.388 22.552 6.006 1.00 37.53 365 PRO A C 1
ATOM 2833 O O . PRO A 1 365 ? -26.518 23.167 5.392 1.00 37.53 365 PRO A O 1
ATOM 2836 N N . VAL A 1 366 ? -27.113 21.781 7.056 1.00 45.91 366 VAL A N 1
ATOM 2837 C CA . VAL A 1 366 ? -25.746 21.426 7.434 1.00 45.91 366 VAL A CA 1
ATOM 2838 C C . VAL A 1 366 ? -25.211 20.537 6.315 1.00 45.91 366 VAL A C 1
ATOM 2840 O O . VAL A 1 366 ? -25.668 19.409 6.161 1.00 45.91 366 VAL A O 1
ATOM 2843 N N . GLU A 1 367 ? -24.293 21.054 5.500 1.00 61.56 367 GLU A N 1
ATOM 2844 C CA . GLU A 1 367 ? -23.564 20.248 4.519 1.00 61.56 367 GLU A CA 1
ATOM 2845 C C . GLU A 1 367 ? -22.767 19.171 5.275 1.00 61.56 367 GLU A C 1
ATOM 2847 O O . GLU A 1 367 ? -21.787 19.463 5.967 1.00 61.56 367 GLU A O 1
ATOM 2852 N N . GLY A 1 368 ? -23.249 17.929 5.219 1.00 69.12 368 GLY A N 1
ATOM 2853 C CA . GLY A 1 368 ? -22.615 16.760 5.824 1.00 69.12 368 GLY A CA 1
ATOM 2854 C C . GLY A 1 368 ? -21.984 15.857 4.766 1.00 69.12 368 GLY A C 1
ATOM 2855 O O . GLY A 1 368 ? -22.474 15.781 3.639 1.00 69.12 368 GLY A O 1
ATOM 2856 N N . SER A 1 369 ? -20.904 15.166 5.123 1.00 81.69 369 SER A N 1
ATOM 2857 C CA . SER A 1 369 ? -20.296 14.116 4.310 1.00 81.69 369 SER A CA 1
ATOM 2858 C C . SER A 1 369 ? -20.813 12.747 4.755 1.00 81.69 369 SER A C 1
ATOM 2860 O O . SER A 1 369 ? -20.907 12.454 5.947 1.00 81.69 369 SER A O 1
ATOM 2862 N N . SER A 1 370 ? -21.173 11.893 3.795 1.00 87.62 370 SER A N 1
ATOM 2863 C CA . SER A 1 370 ? -21.560 10.512 4.100 1.00 87.62 370 SER A CA 1
ATOM 2864 C C . SER A 1 370 ? -20.315 9.674 4.379 1.00 87.62 370 SER A C 1
ATOM 2866 O O . SER A 1 370 ? -19.316 9.766 3.665 1.00 87.62 370 SER A O 1
ATOM 2868 N N . GLN A 1 371 ? -20.371 8.871 5.431 1.00 88.94 371 GLN A N 1
ATOM 2869 C CA . GLN A 1 371 ? -19.331 7.958 5.886 1.00 88.94 371 GLN A CA 1
ATOM 2870 C C . GLN A 1 371 ? -19.985 6.639 6.313 1.00 88.94 371 GLN A C 1
ATOM 2872 O O . GLN A 1 371 ? -21.204 6.535 6.352 1.00 88.94 371 GLN A O 1
ATOM 2877 N N . LEU A 1 372 ? -19.185 5.618 6.610 1.00 93.75 372 LEU A N 1
ATOM 2878 C CA . LEU A 1 372 ? -19.693 4.422 7.285 1.00 93.75 372 LEU A CA 1
ATOM 2879 C C . LEU A 1 372 ? -19.492 4.611 8.789 1.00 93.75 372 LEU A C 1
ATOM 2881 O O . LEU A 1 372 ? -18.515 5.244 9.189 1.00 93.75 372 LEU A O 1
ATOM 2885 N N . GLY A 1 373 ? -20.403 4.080 9.594 1.00 95.81 373 GLY A N 1
ATOM 2886 C CA . GLY A 1 373 ? -20.315 4.080 11.050 1.00 95.81 373 GLY A CA 1
ATOM 2887 C C . GLY A 1 373 ? -20.806 2.765 11.632 1.00 95.81 373 GLY A C 1
ATOM 2888 O O . GLY A 1 373 ? -21.565 2.038 10.989 1.00 95.81 373 GLY A O 1
ATOM 2889 N N . LEU A 1 374 ? -20.367 2.454 12.850 1.00 98.06 374 LEU A N 1
ATOM 2890 C CA . LEU A 1 374 ? -20.862 1.313 13.617 1.00 98.06 374 LEU A CA 1
ATOM 2891 C C . LEU A 1 374 ? -22.019 1.743 14.515 1.00 98.06 374 LEU A C 1
ATOM 2893 O O . LEU A 1 374 ? -21.911 2.746 15.204 1.00 98.06 374 LEU A O 1
ATOM 2897 N N . TYR A 1 375 ? -23.086 0.956 14.559 1.00 98.50 375 TYR A N 1
ATOM 2898 C CA . TYR A 1 375 ? -24.300 1.225 15.324 1.00 98.50 375 TYR A CA 1
ATOM 2899 C C . TYR A 1 375 ? -24.665 0.036 16.209 1.00 98.50 375 TYR A C 1
ATOM 2901 O O . TYR A 1 375 ? -24.440 -1.127 15.865 1.00 98.50 375 TYR A O 1
ATOM 2909 N N . ALA A 1 376 ? -25.222 0.325 17.382 1.00 98.38 376 ALA A N 1
ATOM 2910 C CA . ALA A 1 376 ? -25.668 -0.686 18.327 1.00 98.38 376 ALA A CA 1
ATOM 2911 C C . ALA A 1 376 ? -27.012 -1.295 17.895 1.00 98.38 376 ALA A C 1
ATOM 2913 O O . ALA A 1 376 ? -28.020 -0.604 17.816 1.00 98.38 376 ALA A O 1
ATOM 2914 N N . LYS A 1 377 ? -27.087 -2.617 17.723 1.00 98.00 377 LYS A N 1
ATOM 2915 C CA . LYS A 1 377 ? -28.350 -3.316 17.389 1.00 98.00 377 LYS A CA 1
ATOM 2916 C C . LYS A 1 377 ? -29.270 -3.534 18.585 1.00 98.00 377 LYS A C 1
ATOM 2918 O O . LYS A 1 377 ? -30.423 -3.942 18.450 1.00 98.00 377 LYS A O 1
ATOM 2923 N N . LYS A 1 378 ? -28.711 -3.391 19.780 1.00 97.44 378 LYS A N 1
ATOM 2924 C CA . LYS A 1 378 ? -29.335 -3.655 21.076 1.00 97.44 378 LYS A CA 1
ATOM 2925 C C . LYS A 1 378 ? -28.674 -2.770 22.122 1.00 97.44 378 LYS A C 1
ATOM 2927 O O . LYS A 1 378 ? -27.592 -2.249 21.878 1.00 97.44 378 LYS A O 1
ATOM 2932 N N . ASP A 1 379 ? -29.279 -2.674 23.296 1.00 98.06 379 ASP A N 1
ATOM 2933 C CA . ASP A 1 379 ? -28.647 -2.014 24.436 1.00 98.06 379 ASP A CA 1
ATOM 2934 C C . ASP A 1 379 ? -27.326 -2.717 24.813 1.00 98.06 379 ASP A C 1
ATOM 2936 O O . ASP A 1 379 ? -27.258 -3.952 24.882 1.00 98.06 379 ASP A O 1
ATOM 2940 N N . LEU A 1 380 ? -26.279 -1.927 25.059 1.00 97.81 380 LEU A N 1
ATOM 2941 C CA . LEU A 1 380 ? -24.924 -2.386 25.375 1.00 97.81 380 LEU A CA 1
ATOM 2942 C C . LEU A 1 380 ? -24.515 -1.850 26.745 1.00 97.81 380 LEU A C 1
ATOM 2944 O O . LEU A 1 380 ? -24.476 -0.642 26.955 1.00 97.81 380 LEU A O 1
ATOM 2948 N N . ALA A 1 381 ? -24.199 -2.746 27.679 1.00 97.00 381 ALA A N 1
ATOM 2949 C CA . ALA A 1 381 ? -23.893 -2.375 29.058 1.00 97.00 381 ALA A CA 1
ATOM 2950 C C . ALA A 1 381 ? -22.481 -1.764 29.212 1.00 97.00 381 ALA A C 1
ATOM 2952 O O . ALA A 1 381 ? -21.574 -2.132 28.454 1.00 97.00 381 ALA A O 1
ATOM 2953 N N . PRO A 1 382 ? -22.248 -0.906 30.226 1.00 97.06 382 PRO A N 1
ATOM 2954 C CA . PRO A 1 382 ? -20.917 -0.408 30.569 1.00 97.06 382 PRO A CA 1
ATOM 2955 C C . PRO A 1 382 ? -19.917 -1.544 30.801 1.00 97.06 382 PRO A C 1
ATOM 2957 O O . PRO A 1 382 ? -20.246 -2.567 31.402 1.00 97.06 382 PRO A O 1
ATOM 2960 N N . GLY A 1 383 ? -18.692 -1.382 30.301 1.00 96.06 383 GLY A N 1
ATOM 2961 C CA . GLY A 1 383 ? -17.623 -2.372 30.434 1.00 96.06 383 GLY A CA 1
ATOM 2962 C C . GLY A 1 383 ? -17.753 -3.615 29.560 1.00 96.06 383 GLY A C 1
ATOM 2963 O O . GLY A 1 383 ? -16.866 -4.465 29.606 1.00 96.06 383 GLY A O 1
ATOM 2964 N N . SER A 1 384 ? -18.825 -3.752 28.775 1.00 96.38 384 SER A N 1
ATOM 2965 C CA . SER A 1 384 ? -18.948 -4.872 27.843 1.00 96.38 384 SER A CA 1
ATOM 2966 C C . SER A 1 384 ? -18.015 -4.684 26.646 1.00 96.38 384 SER A C 1
ATOM 2968 O O . SER A 1 384 ? -17.971 -3.611 26.042 1.00 96.38 384 SER A O 1
ATOM 2970 N N . THR A 1 385 ? -17.257 -5.727 26.302 1.00 97.06 385 THR A N 1
ATOM 2971 C CA . THR A 1 385 ? -16.520 -5.796 25.036 1.00 97.06 385 THR A CA 1
ATOM 2972 C C . THR A 1 385 ? -17.495 -6.199 23.935 1.00 97.06 385 THR A C 1
ATOM 2974 O O . THR A 1 385 ? -18.180 -7.214 24.044 1.00 97.06 385 THR A O 1
ATOM 2977 N N . ILE A 1 386 ? -17.606 -5.357 22.910 1.00 97.62 386 ILE A N 1
ATOM 2978 C CA . ILE A 1 386 ? -18.659 -5.425 21.883 1.00 97.62 386 ILE A CA 1
ATOM 2979 C C . ILE A 1 386 ? -18.123 -5.784 20.494 1.00 97.62 386 ILE A C 1
ATOM 2981 O O . ILE A 1 386 ? -18.912 -6.093 19.604 1.00 97.62 386 ILE A O 1
ATOM 2985 N N . LEU A 1 387 ? -16.801 -5.751 20.326 1.00 97.44 387 LEU A N 1
ATOM 2986 C CA . LEU A 1 387 ? -16.079 -6.137 19.118 1.00 97.44 387 LEU A CA 1
ATOM 2987 C C . LEU A 1 387 ? -14.694 -6.644 19.523 1.00 97.44 387 LEU A C 1
ATOM 2989 O O . LEU A 1 387 ? -14.039 -5.999 20.345 1.00 97.44 387 LEU A O 1
ATOM 2993 N N . GLU A 1 388 ? -14.257 -7.754 18.929 1.00 94.88 388 GLU A N 1
ATOM 2994 C CA . GLU A 1 388 ? -12.887 -8.276 19.018 1.00 94.88 388 GLU A CA 1
ATOM 2995 C C . GLU A 1 388 ? -12.415 -8.713 17.625 1.00 94.88 388 GLU A C 1
ATOM 2997 O O . GLU A 1 388 ? -12.931 -9.670 17.058 1.00 94.88 388 GLU A O 1
ATOM 3002 N N . GLU A 1 389 ? -11.438 -8.011 17.060 1.00 94.12 389 GLU A N 1
ATOM 3003 C CA . GLU A 1 389 ? -10.938 -8.238 15.707 1.00 94.12 389 GLU A CA 1
ATOM 3004 C C . GLU A 1 389 ? -9.459 -8.628 15.720 1.00 94.12 389 GLU A C 1
ATOM 3006 O O . GLU A 1 389 ? -8.594 -7.914 16.238 1.00 94.12 389 GLU A O 1
ATOM 3011 N N . ARG A 1 390 ? -9.162 -9.766 15.090 1.00 91.88 390 ARG A N 1
ATOM 3012 C CA . ARG A 1 390 ? -7.798 -10.180 14.750 1.00 91.88 390 ARG A CA 1
ATOM 3013 C C . ARG A 1 390 ? -7.508 -9.728 13.326 1.00 91.88 390 ARG A C 1
ATOM 3015 O O . ARG A 1 390 ? -8.307 -10.011 12.439 1.00 91.88 390 ARG A O 1
ATOM 3022 N N . SER A 1 391 ? -6.381 -9.054 13.121 1.00 88.31 391 SER A N 1
ATOM 3023 C CA . SER A 1 391 ? -5.922 -8.719 11.774 1.00 88.31 391 SER A CA 1
ATOM 3024 C C . SER A 1 391 ? -5.050 -9.838 11.211 1.00 88.31 391 SER A C 1
ATOM 3026 O O . SER A 1 391 ? -4.287 -10.459 11.945 1.00 88.31 391 SER A O 1
ATOM 3028 N N . THR A 1 392 ? -5.177 -10.089 9.911 1.00 86.75 392 THR A N 1
ATOM 3029 C CA . THR A 1 392 ? -4.242 -10.888 9.100 1.00 86.75 392 THR A CA 1
ATOM 3030 C C . THR A 1 392 ? -3.215 -10.013 8.385 1.00 86.75 392 THR A C 1
ATOM 3032 O O . THR A 1 392 ? -2.219 -10.519 7.877 1.00 86.75 392 THR A O 1
ATOM 3035 N N . ILE A 1 393 ? -3.434 -8.697 8.366 1.00 95.50 393 ILE A N 1
ATOM 3036 C CA . ILE A 1 393 ? -2.576 -7.704 7.730 1.00 95.50 393 ILE A CA 1
ATOM 3037 C C . ILE A 1 393 ? -1.858 -6.941 8.843 1.00 95.50 393 ILE A C 1
ATOM 3039 O O . ILE A 1 393 ? -2.192 -5.800 9.174 1.00 95.50 393 ILE A O 1
ATOM 3043 N N . THR A 1 394 ? -0.888 -7.629 9.444 1.00 95.12 394 THR A N 1
ATOM 3044 C CA . THR A 1 394 ? -0.032 -7.122 10.520 1.00 95.12 394 THR A CA 1
ATOM 3045 C C . THR A 1 394 ? 1.419 -7.075 10.043 1.00 95.12 394 THR A C 1
ATOM 3047 O O . THR A 1 394 ? 1.957 -8.051 9.508 1.00 95.12 394 THR A O 1
ATOM 3050 N N . ALA A 1 395 ? 2.045 -5.920 10.245 1.00 94.69 395 ALA A N 1
ATOM 3051 C CA . ALA A 1 395 ? 3.441 -5.614 9.987 1.00 94.69 395 ALA A CA 1
ATOM 3052 C C . ALA A 1 395 ? 4.191 -5.468 11.313 1.00 94.69 395 ALA A C 1
ATOM 3054 O O . ALA A 1 395 ? 3.721 -4.773 12.213 1.00 94.69 395 ALA A O 1
ATOM 3055 N N . ILE A 1 396 ? 5.362 -6.100 11.416 1.00 93.69 396 ILE A N 1
ATOM 3056 C CA . ILE A 1 396 ? 6.194 -6.112 12.626 1.00 93.69 396 ILE A CA 1
ATOM 3057 C C . ILE A 1 396 ? 7.633 -5.783 12.236 1.00 93.69 396 ILE A C 1
ATOM 3059 O O . ILE A 1 396 ? 8.168 -6.355 11.288 1.00 93.69 396 ILE A O 1
ATOM 3063 N N . ARG A 1 397 ? 8.281 -4.883 12.964 1.00 91.56 397 ARG A N 1
ATOM 3064 C CA . ARG A 1 397 ? 9.708 -4.599 12.825 1.00 91.56 397 ARG A CA 1
ATOM 3065 C C . ARG A 1 397 ? 10.330 -4.309 14.193 1.00 91.56 397 ARG A C 1
ATOM 3067 O O . ARG A 1 397 ? 9.643 -3.717 15.017 1.00 91.56 397 ARG A O 1
ATOM 3074 N N . PRO A 1 398 ? 11.635 -4.559 14.378 1.00 86.06 398 PRO A N 1
ATOM 3075 C CA . PRO A 1 398 ? 12.537 -5.265 13.461 1.00 86.06 398 PRO A CA 1
ATOM 3076 C C . PRO A 1 398 ? 12.213 -6.765 13.326 1.00 86.06 398 PRO A C 1
ATOM 3078 O O . PRO A 1 398 ? 11.247 -7.272 13.894 1.00 86.06 398 PRO A O 1
ATOM 3081 N N . HIS A 1 399 ? 12.968 -7.464 12.480 1.00 81.00 399 HIS A N 1
ATOM 3082 C CA . HIS A 1 399 ? 12.865 -8.918 12.358 1.00 81.00 399 HIS A CA 1
ATOM 3083 C C . HIS A 1 399 ? 13.258 -9.595 13.687 1.00 81.00 399 HIS A C 1
ATOM 3085 O O . HIS A 1 399 ? 14.159 -9.119 14.374 1.00 81.00 399 HIS A O 1
ATOM 3091 N N . GLY A 1 400 ? 12.590 -10.697 14.046 1.00 75.19 400 GLY A N 1
ATOM 3092 C CA . GLY A 1 400 ? 12.911 -11.480 15.248 1.00 75.19 400 GLY A CA 1
ATOM 3093 C C . GLY A 1 400 ? 12.363 -10.935 16.574 1.00 75.19 400 GLY A C 1
ATOM 3094 O O . GLY A 1 400 ? 12.705 -11.466 17.629 1.00 75.19 400 GLY A O 1
ATOM 3095 N N . GLU A 1 401 ? 11.511 -9.906 16.545 1.00 80.19 401 GLU A N 1
ATOM 3096 C CA . GLU A 1 401 ? 10.857 -9.387 17.751 1.00 80.19 401 GLU A CA 1
ATOM 3097 C C . GLU A 1 401 ? 9.999 -10.444 18.459 1.00 80.19 401 GLU A C 1
ATOM 3099 O O . GLU A 1 401 ? 9.367 -11.295 17.826 1.00 80.19 401 GLU A O 1
ATOM 3104 N N . ALA A 1 402 ? 9.919 -10.354 19.791 1.00 88.06 402 ALA A N 1
ATOM 3105 C CA . ALA A 1 402 ? 9.147 -11.266 20.639 1.00 88.06 402 ALA A CA 1
ATOM 3106 C C . ALA A 1 402 ? 7.630 -10.982 20.579 1.00 88.06 402 ALA A C 1
ATOM 3108 O O . ALA A 1 402 ? 6.940 -10.894 21.596 1.00 88.06 402 ALA A O 1
ATOM 3109 N N . LEU A 1 403 ? 7.092 -10.844 19.370 1.00 93.12 403 LEU A N 1
ATOM 3110 C CA . LEU A 1 403 ? 5.701 -10.525 19.088 1.00 93.12 403 LEU A CA 1
ATOM 3111 C C . LEU A 1 403 ? 5.041 -11.672 18.324 1.00 93.12 403 LEU A C 1
ATOM 3113 O O . LEU A 1 403 ? 5.663 -12.363 17.524 1.00 93.12 403 LEU A O 1
ATOM 3117 N N . CYS A 1 404 ? 3.750 -11.882 18.566 1.00 94.38 404 CYS A N 1
ATOM 3118 C CA . CYS A 1 404 ? 2.962 -12.808 17.764 1.00 94.38 404 CYS A CA 1
ATOM 3119 C C . CYS A 1 404 ? 2.914 -12.320 16.315 1.00 94.38 404 CYS A C 1
ATOM 3121 O O . CYS A 1 404 ? 2.432 -11.218 16.074 1.00 94.38 404 CYS A O 1
ATOM 3123 N N . ASP A 1 405 ? 3.288 -13.161 15.354 1.00 94.38 405 ASP A N 1
ATOM 3124 C CA . ASP A 1 405 ? 3.347 -12.754 13.944 1.00 94.38 405 ASP A CA 1
ATOM 3125 C C . ASP A 1 405 ? 1.981 -12.317 13.374 1.00 94.38 405 ASP A C 1
ATOM 3127 O O . ASP A 1 405 ? 1.901 -11.396 12.562 1.00 94.38 405 ASP A O 1
ATOM 3131 N N . ALA A 1 406 ? 0.890 -12.914 13.867 1.00 94.00 406 ALA A N 1
ATOM 3132 C CA . ALA A 1 406 ? -0.464 -12.605 13.410 1.00 94.00 406 ALA A CA 1
ATOM 3133 C C . ALA A 1 406 ? -1.044 -11.315 14.016 1.00 94.00 406 ALA A C 1
ATOM 3135 O O . ALA A 1 406 ? -1.602 -10.493 13.296 1.00 94.00 406 ALA A O 1
ATOM 3136 N N . CYS A 1 407 ? -0.966 -11.124 15.338 1.00 92.81 407 CYS A N 1
ATOM 3137 C CA . CYS A 1 407 ? -1.651 -10.009 16.016 1.00 92.81 407 CYS A CA 1
ATOM 3138 C C . CYS A 1 407 ? -0.727 -9.041 16.758 1.00 92.81 407 CYS A C 1
ATOM 3140 O O . CYS A 1 407 ? -1.222 -8.135 17.424 1.00 92.81 407 CYS A O 1
ATOM 3142 N N . ALA A 1 408 ? 0.586 -9.258 16.701 1.00 93.25 408 ALA A N 1
ATOM 3143 C CA . ALA A 1 408 ? 1.598 -8.482 17.410 1.00 93.25 408 ALA A CA 1
ATOM 3144 C C . ALA A 1 408 ? 1.367 -8.365 18.932 1.00 93.25 408 ALA A C 1
ATOM 3146 O O . ALA A 1 408 ? 1.739 -7.380 19.568 1.00 93.25 408 ALA A O 1
ATOM 3147 N N . ALA A 1 409 ? 0.722 -9.369 19.536 1.00 91.88 409 ALA A N 1
ATOM 3148 C CA . ALA A 1 409 ? 0.681 -9.492 20.989 1.00 91.88 409 ALA A CA 1
ATOM 3149 C C . ALA A 1 409 ? 2.083 -9.805 21.524 1.00 91.88 409 ALA A C 1
ATOM 3151 O O . ALA A 1 409 ? 2.770 -10.661 20.967 1.00 91.88 409 ALA A O 1
ATOM 3152 N N . ASP A 1 410 ? 2.457 -9.156 22.624 1.00 91.38 410 ASP A N 1
ATOM 3153 C CA . ASP A 1 410 ? 3.717 -9.393 23.330 1.00 91.38 410 ASP A CA 1
ATOM 3154 C C . ASP A 1 410 ? 3.796 -10.837 23.841 1.00 91.38 410 ASP A C 1
ATOM 3156 O O . ASP A 1 410 ? 3.064 -11.227 24.759 1.00 91.38 410 ASP A O 1
ATOM 3160 N N . MET A 1 411 ? 4.690 -11.630 23.244 1.00 92.25 411 MET A N 1
ATOM 3161 C CA . MET A 1 411 ? 4.854 -13.047 23.552 1.00 92.25 411 MET A CA 1
ATOM 3162 C C . MET A 1 411 ? 5.400 -13.271 24.959 1.00 92.25 411 MET A C 1
ATOM 3164 O O . MET A 1 411 ? 5.092 -14.311 25.544 1.00 92.25 411 MET A O 1
ATOM 3168 N N . GLU A 1 412 ? 6.149 -12.328 25.539 1.00 90.44 412 GLU A N 1
ATOM 3169 C CA . GLU A 1 412 ? 6.684 -12.451 26.900 1.00 90.44 412 GLU A CA 1
ATOM 3170 C C . GLU A 1 412 ? 5.560 -12.527 27.938 1.00 90.44 412 GLU A C 1
ATOM 3172 O O . GLU A 1 412 ? 5.665 -13.249 28.932 1.00 90.44 412 GLU A O 1
ATOM 3177 N N . THR A 1 413 ? 4.434 -11.863 27.662 1.00 89.56 413 THR A N 1
ATOM 3178 C CA . THR A 1 413 ? 3.241 -11.879 28.523 1.00 89.56 413 THR A CA 1
ATOM 3179 C C . THR A 1 413 ? 2.390 -13.144 28.380 1.00 89.56 413 THR A C 1
ATOM 3181 O O . THR A 1 413 ? 1.490 -13.387 29.191 1.00 89.56 413 THR A O 1
ATOM 3184 N N . ILE A 1 414 ? 2.660 -13.973 27.366 1.00 92.38 414 ILE A N 1
ATOM 3185 C CA . ILE A 1 414 ? 1.868 -15.162 27.047 1.00 92.38 414 ILE A CA 1
ATOM 3186 C C . ILE A 1 414 ? 2.508 -16.410 27.671 1.00 92.38 414 ILE A C 1
ATOM 3188 O O . ILE A 1 414 ? 3.688 -16.669 27.429 1.00 92.38 414 ILE A O 1
ATOM 3192 N N . PRO A 1 415 ? 1.762 -17.238 28.425 1.00 93.75 415 PRO A N 1
ATOM 3193 C CA . PRO A 1 415 ? 2.266 -18.511 28.947 1.00 93.75 415 PRO A CA 1
ATOM 3194 C C . PRO A 1 415 ? 2.764 -19.455 27.842 1.00 93.75 415 PRO A C 1
ATOM 3196 O O . PRO A 1 415 ? 2.110 -19.589 26.809 1.00 93.75 415 PRO A O 1
ATOM 3199 N N . HIS A 1 416 ? 3.898 -20.129 28.062 1.00 91.44 416 HIS A N 1
ATOM 3200 C CA . HIS A 1 416 ? 4.545 -20.996 27.063 1.00 91.44 416 HIS A CA 1
ATOM 3201 C C . HIS A 1 416 ? 3.635 -22.097 26.498 1.00 91.44 416 HIS A C 1
ATOM 3203 O O . HIS A 1 416 ? 3.704 -22.382 25.310 1.00 91.44 416 HIS A O 1
ATOM 3209 N N . ASP A 1 417 ? 2.759 -22.681 27.314 1.00 93.38 417 ASP A N 1
ATOM 3210 C CA . ASP A 1 417 ? 1.802 -23.725 26.920 1.00 93.38 417 ASP A CA 1
ATOM 3211 C C . ASP A 1 417 ? 0.709 -23.227 25.957 1.00 93.38 417 ASP A C 1
ATOM 3213 O O . ASP A 1 417 ? 0.072 -24.016 25.255 1.00 93.38 417 ASP A O 1
ATOM 3217 N N . ARG A 1 418 ? 0.499 -21.908 25.891 1.00 92.44 418 ARG A N 1
ATOM 3218 C CA . ARG A 1 418 ? -0.453 -21.266 24.974 1.00 92.44 418 ARG A CA 1
ATOM 3219 C C . ARG A 1 418 ? 0.196 -20.777 23.684 1.00 92.44 418 ARG A C 1
ATOM 3221 O O . ARG A 1 418 ? -0.521 -20.479 22.733 1.00 92.44 418 ARG A O 1
ATOM 3228 N N . ARG A 1 419 ? 1.528 -20.695 23.647 1.00 95.44 419 ARG A N 1
ATOM 3229 C CA . ARG A 1 419 ? 2.273 -20.302 22.450 1.00 95.44 419 ARG A CA 1
ATOM 3230 C C . ARG A 1 419 ? 2.213 -21.430 21.422 1.00 95.44 419 ARG A C 1
ATOM 3232 O O . ARG A 1 419 ? 2.171 -22.610 21.776 1.00 95.44 419 ARG A O 1
ATOM 3239 N N . ARG A 1 420 ? 2.194 -21.053 20.153 1.00 96.75 420 ARG A N 1
ATOM 3240 C CA . ARG A 1 420 ? 2.313 -21.945 18.999 1.00 96.75 420 ARG A CA 1
ATOM 3241 C C . ARG A 1 420 ? 3.434 -21.439 18.115 1.00 96.75 420 ARG A C 1
ATOM 3243 O O . ARG A 1 420 ? 3.774 -20.260 18.181 1.00 96.75 420 ARG A O 1
ATOM 3250 N N . TYR A 1 421 ? 3.990 -22.330 17.318 1.00 96.44 421 TYR A N 1
ATOM 3251 C CA . TYR A 1 421 ? 5.090 -22.037 16.417 1.00 96.44 421 TYR A CA 1
ATOM 3252 C C . TYR A 1 421 ? 4.794 -22.714 15.086 1.00 96.44 421 TYR A C 1
ATOM 3254 O O . TYR A 1 421 ? 4.159 -23.765 15.082 1.00 96.44 421 TYR A O 1
ATOM 3262 N N . CYS A 1 422 ? 5.197 -22.094 13.980 1.00 96.69 422 CYS A N 1
ATOM 3263 C CA . CYS A 1 422 ? 5.151 -22.758 12.681 1.00 96.69 422 CYS A CA 1
ATOM 3264 C C . CYS A 1 422 ? 6.054 -24.000 12.710 1.00 96.69 422 CYS A C 1
ATOM 3266 O O . CYS A 1 422 ? 7.205 -23.894 13.133 1.00 96.69 422 CYS A O 1
ATOM 3268 N N . ASP A 1 423 ? 5.553 -25.140 12.235 1.00 95.69 423 ASP A N 1
ATOM 3269 C CA . ASP A 1 423 ? 6.309 -26.398 12.227 1.00 95.69 423 ASP A CA 1
ATOM 3270 C C . ASP A 1 423 ? 7.516 -26.371 11.269 1.00 95.69 423 ASP A C 1
ATOM 3272 O O . ASP A 1 423 ? 8.462 -27.119 11.487 1.00 95.69 423 ASP A O 1
ATOM 3276 N N . GLY A 1 424 ? 7.506 -25.499 10.250 1.00 95.12 424 GLY A N 1
ATOM 3277 C CA . GLY A 1 424 ? 8.627 -25.317 9.318 1.00 95.12 424 GLY A CA 1
ATOM 3278 C C . GLY A 1 424 ? 9.676 -24.328 9.833 1.00 95.12 424 GLY A C 1
ATOM 3279 O O . GLY A 1 424 ? 10.798 -24.696 10.151 1.00 95.12 424 GLY A O 1
ATOM 3280 N N . CYS A 1 425 ? 9.298 -23.053 9.973 1.00 94.94 425 CYS A N 1
ATOM 3281 C CA . CYS A 1 425 ? 10.250 -21.967 10.255 1.00 94.94 425 CYS A CA 1
ATOM 3282 C C . CYS A 1 425 ? 10.171 -21.383 11.677 1.00 94.94 425 CYS A C 1
ATOM 3284 O O . CYS A 1 425 ? 10.711 -20.312 11.949 1.00 94.94 425 CYS A O 1
ATOM 3286 N N . ASN A 1 426 ? 9.441 -22.028 12.592 1.00 94.19 426 ASN A N 1
ATOM 3287 C CA . ASN A 1 426 ? 9.369 -21.665 14.013 1.00 94.19 426 ASN A CA 1
ATOM 3288 C C . ASN A 1 426 ? 8.886 -20.223 14.322 1.00 94.19 426 ASN A C 1
ATOM 3290 O O . ASN A 1 426 ? 9.131 -19.696 15.409 1.00 94.19 426 ASN A O 1
ATOM 3294 N N . ILE A 1 427 ? 8.162 -19.572 13.401 1.00 94.00 427 ILE A N 1
ATOM 3295 C CA . ILE A 1 427 ? 7.554 -18.249 13.640 1.00 94.00 427 ILE A CA 1
ATOM 3296 C C . ILE A 1 427 ? 6.519 -18.334 14.784 1.00 94.00 427 ILE A C 1
ATOM 3298 O O . ILE A 1 427 ? 5.693 -19.251 14.777 1.00 94.00 427 ILE A O 1
ATOM 3302 N N . PRO A 1 428 ? 6.524 -17.398 15.760 1.00 95.19 428 PRO A N 1
ATOM 3303 C CA . PRO A 1 428 ? 5.702 -17.491 16.967 1.00 95.19 428 PRO A CA 1
ATOM 3304 C C . PRO A 1 428 ? 4.268 -16.947 16.829 1.00 95.19 428 PRO A C 1
ATOM 3306 O O . PRO A 1 428 ? 4.012 -15.870 16.284 1.00 95.19 428 PRO A O 1
ATOM 3309 N N . PHE A 1 429 ? 3.325 -17.624 17.489 1.00 96.06 429 PHE A N 1
ATOM 3310 C CA . PHE A 1 429 ? 1.922 -17.225 17.620 1.00 96.06 429 PHE A CA 1
ATOM 3311 C C . PHE A 1 429 ? 1.432 -17.314 19.071 1.00 96.06 429 PHE A C 1
ATOM 3313 O O . PHE A 1 429 ? 1.738 -18.256 19.802 1.00 96.06 429 PHE A O 1
ATOM 3320 N N . CYS A 1 430 ? 0.620 -16.346 19.507 1.00 95.19 430 CYS A N 1
ATOM 3321 C CA . CYS A 1 430 ? 0.170 -16.252 20.904 1.00 95.19 430 CYS A CA 1
ATOM 3322 C C . CYS A 1 430 ? -0.954 -17.229 21.294 1.00 95.19 430 CYS A C 1
ATOM 3324 O O . CYS A 1 430 ? -1.331 -17.282 22.465 1.00 95.19 430 CYS A O 1
ATOM 3326 N N . SER A 1 431 ? -1.555 -17.922 20.323 1.00 95.06 431 SER A N 1
ATOM 3327 C CA . SER A 1 431 ? -2.721 -18.792 20.519 1.00 95.06 431 SER A CA 1
ATOM 3328 C C . SER A 1 431 ? -2.954 -19.698 19.308 1.00 95.06 431 SER A C 1
ATOM 3330 O O . SER A 1 431 ? -2.463 -19.386 18.219 1.00 95.06 431 SER A O 1
ATOM 3332 N N . ASP A 1 432 ? -3.747 -20.760 19.492 1.00 96.19 432 ASP A N 1
ATOM 3333 C CA . ASP A 1 432 ? -4.235 -21.626 18.407 1.00 96.19 432 ASP A CA 1
ATOM 3334 C C . ASP A 1 432 ? -4.949 -20.803 17.326 1.00 96.19 432 ASP A C 1
ATOM 3336 O O . ASP A 1 432 ? -4.692 -20.966 16.139 1.00 96.19 432 ASP A O 1
ATOM 3340 N N . GLU A 1 433 ? -5.772 -19.827 17.722 1.00 95.50 433 GLU A N 1
ATOM 3341 C CA . GLU A 1 433 ? -6.525 -19.019 16.765 1.00 95.50 433 GLU A CA 1
ATOM 3342 C C . GLU A 1 433 ? -5.618 -18.152 15.885 1.00 95.50 433 GLU A C 1
ATOM 3344 O O . GLU A 1 433 ? -5.910 -17.980 14.704 1.00 95.50 433 GLU A O 1
ATOM 3349 N N . CYS A 1 434 ? -4.534 -17.590 16.434 1.00 96.12 434 CYS A N 1
ATOM 3350 C CA . CYS A 1 434 ? -3.565 -16.824 15.644 1.00 96.12 434 CYS A CA 1
ATOM 3351 C C . CYS A 1 434 ? -2.764 -17.722 14.699 1.00 96.12 434 CYS A C 1
ATOM 3353 O O . CYS A 1 434 ? -2.551 -17.338 13.552 1.00 96.12 434 CYS A O 1
ATOM 3355 N N . HIS A 1 435 ? -2.354 -18.900 15.171 1.00 96.75 435 HIS A N 1
ATOM 3356 C CA . HIS A 1 435 ? -1.657 -19.886 14.354 1.00 96.75 435 HIS A CA 1
ATOM 3357 C C . HIS A 1 435 ? -2.531 -20.331 13.171 1.00 96.75 435 HIS A C 1
ATOM 3359 O O . HIS A 1 435 ? -2.160 -20.146 12.015 1.00 96.75 435 HIS A O 1
ATOM 3365 N N . ASP A 1 436 ? -3.750 -20.798 13.441 1.00 96.12 436 ASP A N 1
ATOM 3366 C CA . ASP A 1 436 ? -4.678 -21.281 12.413 1.00 96.12 436 ASP A CA 1
ATOM 3367 C C . ASP A 1 436 ? -5.120 -20.173 11.451 1.00 96.12 436 ASP A C 1
ATOM 3369 O O . ASP A 1 436 ? -5.470 -20.424 10.294 1.00 96.12 436 ASP A O 1
ATOM 3373 N N . LEU A 1 437 ? -5.170 -18.927 11.925 1.00 94.94 437 LEU A N 1
ATOM 3374 C CA . LEU A 1 437 ? -5.433 -17.776 11.073 1.00 94.94 437 LEU A CA 1
ATOM 3375 C C . LEU A 1 437 ? -4.251 -17.511 10.131 1.00 94.94 437 LEU A C 1
ATOM 3377 O O . LEU A 1 437 ? -4.491 -17.280 8.948 1.00 94.94 437 LEU A O 1
ATOM 3381 N N . ALA A 1 438 ? -3.011 -17.582 10.612 1.00 96.50 438 ALA A N 1
ATOM 3382 C CA . ALA A 1 438 ? -1.823 -17.400 9.782 1.00 96.50 438 ALA A CA 1
ATOM 3383 C C . ALA A 1 438 ? -1.703 -18.486 8.705 1.00 96.50 438 ALA A C 1
ATOM 3385 O O . ALA A 1 438 ? -1.612 -18.156 7.519 1.00 96.50 438 ALA A O 1
ATOM 3386 N N . MET A 1 439 ? -1.825 -19.761 9.101 1.00 95.62 439 MET A N 1
ATOM 3387 C CA . MET A 1 439 ? -1.706 -20.909 8.190 1.00 95.62 439 MET A CA 1
ATOM 3388 C C . MET A 1 439 ? -2.699 -20.847 7.028 1.00 95.62 439 MET A C 1
ATOM 3390 O O . MET A 1 439 ? -2.381 -21.201 5.896 1.00 95.62 439 MET A O 1
ATOM 3394 N N . ARG A 1 440 ? -3.921 -20.374 7.300 1.00 93.94 440 ARG A N 1
ATOM 3395 C CA . ARG A 1 440 ? -4.982 -20.283 6.289 1.00 93.94 440 ARG A CA 1
ATOM 3396 C C . ARG A 1 440 ? -4.884 -19.065 5.383 1.00 93.94 440 ARG A C 1
ATOM 3398 O O . ARG A 1 440 ? -5.480 -19.092 4.311 1.00 93.94 440 ARG A O 1
ATOM 3405 N N . ASN A 1 441 ? -4.248 -17.981 5.828 1.00 95.56 441 ASN A N 1
ATOM 3406 C CA . ASN A 1 441 ? -4.342 -16.702 5.125 1.00 95.56 441 ASN A CA 1
ATOM 3407 C C . ASN A 1 441 ? -3.054 -16.267 4.446 1.00 95.56 441 ASN A C 1
ATOM 3409 O O . ASN A 1 441 ? -3.166 -15.645 3.398 1.00 95.56 441 ASN A O 1
ATOM 3413 N N . TYR A 1 442 ? -1.881 -16.528 5.029 1.00 96.12 442 TYR A N 1
ATOM 3414 C CA . TYR A 1 442 ? -0.635 -15.947 4.516 1.00 96.12 442 TYR A CA 1
ATOM 3415 C C . TYR A 1 442 ? 0.624 -16.812 4.708 1.00 96.12 442 TYR A C 1
ATOM 3417 O O . TYR A 1 442 ? 1.657 -16.491 4.129 1.00 96.12 442 TYR A O 1
ATOM 3425 N N . HIS A 1 443 ? 0.602 -17.875 5.517 1.00 95.94 443 HIS A N 1
ATOM 3426 C CA . HIS A 1 443 ? 1.820 -18.629 5.843 1.00 95.94 443 HIS A CA 1
ATOM 3427 C C . HIS A 1 443 ? 1.602 -20.142 5.795 1.00 95.94 443 HIS A C 1
ATOM 3429 O O . HIS A 1 443 ? 1.332 -20.762 6.816 1.00 95.94 443 HIS A O 1
ATOM 3435 N N . SER A 1 444 ? 1.717 -20.744 4.614 1.00 95.25 444 SER A N 1
ATOM 3436 C CA . SER A 1 444 ? 1.694 -22.205 4.475 1.00 95.25 444 SER A CA 1
ATOM 3437 C C . SER A 1 444 ? 3.047 -22.793 4.905 1.00 95.25 444 SER A C 1
ATOM 3439 O O . SER A 1 444 ? 4.070 -22.308 4.423 1.00 95.25 444 SER A O 1
ATOM 3441 N N . PRO A 1 445 ? 3.080 -23.777 5.823 1.00 96.31 445 PRO A N 1
ATOM 3442 C CA . PRO A 1 445 ? 4.324 -24.257 6.418 1.00 96.31 445 PRO A CA 1
ATOM 3443 C C . PRO A 1 445 ? 5.098 -25.178 5.464 1.00 96.31 445 PRO A C 1
ATOM 3445 O O . PRO A 1 445 ? 4.537 -26.154 4.972 1.00 96.31 445 PRO A O 1
ATOM 3448 N N . ASN A 1 446 ? 6.385 -24.892 5.263 1.00 96.56 446 ASN A N 1
ATOM 3449 C CA . ASN A 1 446 ? 7.344 -25.769 4.590 1.00 96.56 446 ASN A CA 1
ATOM 3450 C C . ASN A 1 446 ? 7.940 -26.734 5.625 1.00 96.56 446 ASN A C 1
ATOM 3452 O O . ASN A 1 446 ? 8.878 -26.375 6.329 1.00 96.56 446 ASN A O 1
ATOM 3456 N N . VAL A 1 447 ? 7.313 -27.895 5.819 1.00 95.81 447 VAL A N 1
ATOM 3457 C CA . VAL A 1 447 ? 7.699 -28.853 6.878 1.00 95.81 447 VAL A CA 1
ATOM 3458 C C . VAL A 1 447 ? 8.770 -29.847 6.441 1.00 95.81 447 VAL A C 1
ATOM 3460 O O . VAL A 1 447 ? 9.411 -30.457 7.294 1.00 95.81 447 VAL A O 1
ATOM 3463 N N . ASP A 1 448 ? 8.930 -30.020 5.132 1.00 94.75 448 ASP A N 1
ATOM 3464 C CA . ASP A 1 448 ? 9.859 -30.976 4.532 1.00 94.75 448 ASP A CA 1
ATOM 3465 C C . ASP A 1 448 ? 11.187 -30.310 4.126 1.00 94.75 448 ASP A C 1
ATOM 3467 O O . ASP A 1 448 ? 12.052 -30.981 3.569 1.00 94.75 448 ASP A O 1
ATOM 3471 N N . ASP A 1 449 ? 11.354 -29.015 4.441 1.00 94.62 449 ASP A N 1
ATOM 3472 C CA . ASP A 1 449 ? 12.509 -28.186 4.071 1.00 94.62 449 ASP A CA 1
ATOM 3473 C C . ASP A 1 449 ? 12.831 -28.285 2.568 1.00 94.62 449 ASP A C 1
ATOM 3475 O O . ASP A 1 449 ? 13.983 -28.399 2.156 1.00 94.62 449 ASP A O 1
ATOM 3479 N N . GLU A 1 450 ? 11.784 -28.278 1.735 1.00 95.06 450 GLU A N 1
ATOM 3480 C CA . GLU A 1 450 ? 11.936 -28.226 0.283 1.00 95.06 450 GLU A CA 1
ATOM 3481 C C . GLU A 1 450 ? 12.469 -26.848 -0.128 1.00 95.06 450 GLU A C 1
ATOM 3483 O O . GLU A 1 450 ? 12.098 -25.827 0.457 1.00 95.06 450 GLU A O 1
ATOM 3488 N N . GLU A 1 451 ? 13.329 -26.817 -1.143 1.00 95.75 451 GLU A N 1
ATOM 3489 C CA . GLU A 1 451 ? 13.973 -25.611 -1.662 1.00 95.75 451 GLU A CA 1
ATOM 3490 C C . GLU A 1 451 ? 14.121 -25.739 -3.191 1.00 95.75 451 GLU A C 1
ATOM 3492 O O . GLU A 1 451 ? 14.156 -26.838 -3.749 1.00 95.75 451 GLU A O 1
ATOM 3497 N N . THR A 1 452 ? 14.166 -24.601 -3.875 1.00 94.25 452 THR A N 1
ATOM 3498 C CA . THR A 1 452 ? 14.540 -24.472 -5.290 1.00 94.25 452 THR A CA 1
ATOM 3499 C C . THR A 1 452 ? 16.056 -24.601 -5.452 1.00 94.25 452 THR A C 1
ATOM 3501 O O . THR A 1 452 ? 16.789 -24.552 -4.465 1.00 94.25 452 THR A O 1
ATOM 3504 N N . ASP A 1 453 ? 16.547 -24.709 -6.689 1.00 91.88 453 ASP A N 1
ATOM 3505 C CA . ASP A 1 453 ? 17.993 -24.795 -6.963 1.00 91.88 453 ASP A CA 1
ATOM 3506 C C . ASP A 1 453 ? 18.774 -23.573 -6.431 1.00 91.88 453 ASP A C 1
ATOM 3508 O O . ASP A 1 453 ? 19.952 -23.677 -6.099 1.00 91.88 453 ASP A O 1
ATOM 3512 N N . GLU A 1 454 ? 18.100 -22.431 -6.279 1.00 90.44 454 GLU A N 1
ATOM 3513 C CA . GLU A 1 454 ? 18.657 -21.186 -5.739 1.00 90.44 454 GLU A CA 1
ATOM 3514 C C . GLU A 1 454 ? 18.509 -21.052 -4.205 1.00 90.44 454 GLU A C 1
ATOM 3516 O O . GLU A 1 454 ? 18.836 -20.016 -3.624 1.00 90.44 454 GLU A O 1
ATOM 3521 N N . GLY A 1 455 ? 18.008 -22.086 -3.517 1.00 94.44 455 GLY A N 1
ATOM 3522 C CA . GLY A 1 455 ? 17.854 -22.113 -2.053 1.00 94.44 455 GLY A CA 1
ATOM 3523 C C . GLY A 1 455 ? 16.630 -21.356 -1.518 1.00 94.44 455 GLY A C 1
ATOM 3524 O O . GLY A 1 455 ? 16.498 -21.137 -0.310 1.00 94.44 455 GLY A O 1
ATOM 3525 N N . TYR A 1 456 ? 15.719 -20.924 -2.396 1.00 95.62 456 TYR A N 1
ATOM 3526 C CA . TYR A 1 456 ? 14.451 -20.303 -1.999 1.00 95.62 456 TYR A CA 1
ATOM 3527 C C . TYR A 1 456 ? 13.354 -21.347 -1.772 1.00 95.62 456 TYR A C 1
ATOM 3529 O O . TYR A 1 456 ? 13.398 -22.408 -2.392 1.00 95.62 456 TYR A O 1
ATOM 3537 N N . PRO A 1 457 ? 12.323 -21.057 -0.959 1.00 95.50 457 PRO A N 1
ATOM 3538 C CA . PRO A 1 457 ? 11.226 -21.998 -0.718 1.00 95.50 457 PRO A CA 1
ATOM 3539 C C . PRO A 1 457 ? 10.462 -22.353 -2.004 1.00 95.50 457 PRO A C 1
ATOM 3541 O O . PRO A 1 457 ? 10.432 -21.539 -2.931 1.00 95.50 457 PRO A O 1
ATOM 3544 N N . PRO A 1 458 ? 9.791 -23.514 -2.080 1.00 95.12 458 PRO A N 1
ATOM 3545 C CA . PRO A 1 458 ? 9.074 -23.936 -3.276 1.00 95.12 458 PRO A CA 1
ATOM 3546 C C . PRO A 1 458 ? 7.792 -23.119 -3.481 1.00 95.12 458 PRO A C 1
ATOM 3548 O O . PRO A 1 458 ? 7.294 -22.440 -2.573 1.00 95.12 458 PRO A O 1
ATOM 3551 N N . ALA A 1 459 ? 7.214 -23.222 -4.678 1.00 94.44 459 ALA A N 1
ATOM 3552 C CA . ALA A 1 459 ? 6.026 -22.476 -5.095 1.00 94.44 459 ALA A CA 1
ATOM 3553 C C . ALA A 1 459 ? 4.790 -22.721 -4.211 1.00 94.44 459 ALA A C 1
ATOM 3555 O O . ALA A 1 459 ? 3.915 -21.855 -4.105 1.00 94.44 459 ALA A O 1
ATOM 3556 N N . GLU A 1 460 ? 4.711 -23.890 -3.576 1.00 93.88 460 GLU A N 1
ATOM 3557 C CA . GLU A 1 460 ? 3.639 -24.320 -2.681 1.00 93.88 460 GLU A CA 1
ATOM 3558 C C . GLU A 1 460 ? 3.709 -23.635 -1.308 1.00 93.88 460 GLU A C 1
ATOM 3560 O O . GLU A 1 460 ? 2.674 -23.380 -0.684 1.00 93.88 460 GLU A O 1
ATOM 3565 N N . THR A 1 461 ? 4.916 -23.305 -0.840 1.00 95.44 461 THR A N 1
ATOM 3566 C CA . THR A 1 461 ? 5.171 -22.686 0.471 1.00 95.44 461 THR A CA 1
ATOM 3567 C C . THR A 1 461 ? 6.154 -21.509 0.378 1.00 95.44 461 THR A C 1
ATOM 3569 O O . THR A 1 461 ? 7.079 -21.413 1.186 1.00 95.44 461 THR A O 1
ATOM 3572 N N . PRO A 1 462 ? 5.933 -20.536 -0.529 1.00 95.50 462 PRO A N 1
ATOM 3573 C CA . PRO A 1 462 ? 6.928 -19.527 -0.920 1.00 95.50 462 PRO A CA 1
ATOM 3574 C C . PRO A 1 462 ? 7.262 -18.533 0.205 1.00 95.50 462 PRO A C 1
ATOM 3576 O O . PRO A 1 462 ? 8.175 -17.724 0.103 1.00 95.50 462 PRO A O 1
ATOM 3579 N N . PHE A 1 463 ? 6.490 -18.560 1.293 1.00 96.69 463 PHE A N 1
ATOM 3580 C CA . PHE A 1 463 ? 6.631 -17.655 2.428 1.00 96.69 463 PHE A CA 1
ATOM 3581 C C . PHE A 1 463 ? 6.988 -18.373 3.731 1.00 96.69 463 PHE A C 1
ATOM 3583 O O . PHE A 1 463 ? 6.853 -17.777 4.803 1.00 96.69 463 PHE A O 1
ATOM 3590 N N . CYS A 1 464 ? 7.415 -19.634 3.672 1.00 97.00 464 CYS A N 1
ATOM 3591 C CA . CYS A 1 464 ? 7.962 -20.362 4.808 1.00 97.00 464 CYS A CA 1
ATOM 3592 C C . CYS A 1 464 ? 9.342 -20.911 4.422 1.00 97.00 464 CYS A C 1
ATOM 3594 O O . CYS A 1 464 ? 9.398 -21.835 3.616 1.00 97.00 464 CYS A O 1
ATOM 3596 N N . PRO A 1 465 ? 10.442 -20.376 4.985 1.00 95.00 465 PRO A N 1
ATOM 3597 C CA . PRO A 1 465 ? 11.794 -20.818 4.643 1.00 95.00 465 PRO A CA 1
ATOM 3598 C C . PRO A 1 465 ? 12.130 -22.241 5.102 1.00 95.00 465 PRO A C 1
ATOM 3600 O O . PRO A 1 465 ? 13.218 -22.724 4.826 1.00 95.00 465 PRO A O 1
ATOM 3603 N N . GLY A 1 466 ? 11.229 -22.917 5.819 1.00 94.56 466 GLY A N 1
ATOM 3604 C CA . GLY A 1 466 ? 11.600 -24.129 6.540 1.00 94.56 466 GLY A CA 1
ATOM 3605 C C . GLY A 1 466 ? 12.633 -23.816 7.625 1.00 94.56 466 GLY A C 1
ATOM 3606 O O . GLY A 1 466 ? 12.654 -22.707 8.174 1.00 94.56 466 GLY A O 1
ATOM 3607 N N . SER A 1 467 ? 13.474 -24.792 7.945 1.00 92.06 467 SER A N 1
ATOM 3608 C CA . SER A 1 467 ? 14.512 -24.687 8.966 1.00 92.06 467 SER A CA 1
ATOM 3609 C C . SER A 1 467 ? 15.852 -24.144 8.445 1.00 92.06 467 SER A C 1
ATOM 3611 O O . SER A 1 467 ? 16.648 -23.656 9.254 1.00 92.06 467 SER A O 1
ATOM 3613 N N . SER A 1 468 ? 16.092 -24.200 7.127 1.00 86.81 468 SER A N 1
ATOM 3614 C CA . SER A 1 468 ? 17.371 -23.844 6.485 1.00 86.81 468 SER A CA 1
ATOM 3615 C C . SER A 1 468 ? 17.290 -22.908 5.278 1.00 86.81 468 SER A C 1
ATOM 3617 O O . SER A 1 468 ? 18.327 -22.350 4.921 1.00 86.81 468 SER A O 1
ATOM 3619 N N . GLY A 1 469 ? 16.118 -22.728 4.667 1.00 88.31 469 GLY A N 1
ATOM 3620 C CA . GLY A 1 469 ? 15.988 -22.005 3.404 1.00 88.31 469 GLY A CA 1
ATOM 3621 C C . GLY A 1 469 ? 16.155 -20.493 3.532 1.00 88.31 469 GLY A C 1
ATOM 3622 O O . GLY A 1 469 ? 16.116 -19.920 4.627 1.00 88.31 469 GLY A O 1
ATOM 3623 N N . ASN A 1 470 ? 16.306 -19.822 2.387 1.00 91.50 470 ASN A N 1
ATOM 3624 C CA . ASN A 1 470 ? 16.495 -18.373 2.334 1.00 91.50 470 ASN A CA 1
ATOM 3625 C C . ASN A 1 470 ? 15.312 -17.609 2.954 1.00 91.50 470 ASN A C 1
ATOM 3627 O O . ASN A 1 470 ? 14.147 -17.788 2.589 1.00 91.50 470 ASN A O 1
ATOM 3631 N N . GLU A 1 471 ? 15.620 -16.692 3.876 1.00 92.06 471 GLU A N 1
ATOM 3632 C CA . GLU A 1 471 ? 14.635 -15.882 4.604 1.00 92.06 471 GLU A CA 1
ATOM 3633 C C . GLU A 1 471 ? 14.534 -14.427 4.112 1.00 92.06 471 GLU A C 1
ATOM 3635 O O . GLU A 1 471 ? 13.913 -13.587 4.771 1.00 92.06 471 GLU A O 1
ATOM 3640 N N . ASP A 1 472 ? 15.104 -14.114 2.948 1.00 94.25 472 ASP A N 1
ATOM 3641 C CA . ASP A 1 472 ? 15.224 -12.748 2.419 1.00 94.25 472 ASP A CA 1
ATOM 3642 C C . ASP A 1 472 ? 13.891 -11.994 2.385 1.00 94.25 472 ASP A C 1
ATOM 3644 O O . ASP A 1 472 ? 13.800 -10.842 2.816 1.00 94.25 472 ASP A O 1
ATOM 3648 N N . ILE A 1 473 ? 12.804 -12.662 1.987 1.00 92.88 473 ILE A N 1
ATOM 3649 C CA . ILE A 1 473 ? 11.469 -12.050 1.956 1.00 92.88 473 ILE A CA 1
ATOM 3650 C C . ILE A 1 473 ? 10.956 -11.647 3.352 1.00 92.88 473 ILE A C 1
ATOM 3652 O O . ILE A 1 473 ? 10.168 -10.705 3.484 1.00 92.88 473 ILE A O 1
ATOM 3656 N N . HIS A 1 474 ? 11.404 -12.333 4.411 1.00 89.50 474 HIS A N 1
ATOM 3657 C CA . HIS A 1 474 ? 11.034 -12.056 5.804 1.00 89.50 474 HIS A CA 1
ATOM 3658 C C . HIS A 1 474 ? 11.906 -10.985 6.450 1.00 89.50 474 HIS A C 1
ATOM 3660 O O . HIS A 1 474 ? 11.445 -10.315 7.381 1.00 89.50 474 HIS A O 1
ATOM 3666 N N . THR A 1 475 ? 13.140 -10.806 5.985 1.00 92.38 475 THR A N 1
ATOM 3667 C CA . THR A 1 475 ? 14.067 -9.784 6.492 1.00 92.38 475 THR A CA 1
ATOM 3668 C C . THR A 1 475 ? 13.923 -8.455 5.740 1.00 92.38 475 THR A C 1
ATOM 3670 O O . THR A 1 475 ? 14.155 -7.384 6.321 1.00 92.38 475 THR A O 1
ATOM 3673 N N . LEU A 1 476 ? 13.453 -8.493 4.487 1.00 94.81 476 LEU A N 1
ATOM 3674 C CA . LEU A 1 476 ? 13.263 -7.328 3.626 1.00 94.81 476 LEU A CA 1
ATOM 3675 C C . LEU A 1 476 ? 12.402 -6.247 4.298 1.00 94.81 476 LEU A C 1
ATOM 3677 O O . LEU A 1 476 ? 11.272 -6.472 4.735 1.00 94.81 476 LEU A O 1
ATOM 3681 N N . GLY A 1 477 ? 12.948 -5.031 4.383 1.00 92.00 477 GLY A N 1
ATOM 3682 C CA . GLY A 1 477 ? 12.271 -3.886 5.001 1.00 92.00 477 GLY A CA 1
ATOM 3683 C C . GLY A 1 477 ? 12.169 -3.937 6.533 1.00 92.00 477 GLY A C 1
ATOM 3684 O O . GLY A 1 477 ? 11.471 -3.105 7.107 1.00 92.00 477 GLY A O 1
ATOM 3685 N N . ARG A 1 478 ? 12.858 -4.864 7.219 1.00 93.00 478 ARG A N 1
ATOM 3686 C CA . ARG A 1 478 ? 12.812 -5.013 8.692 1.00 93.00 478 ARG A CA 1
ATOM 3687 C C . ARG A 1 478 ? 14.111 -4.659 9.417 1.00 93.00 478 ARG A C 1
ATOM 3689 O O . ARG A 1 478 ? 14.277 -5.007 10.586 1.00 93.00 478 ARG A O 1
ATOM 3696 N N . ALA A 1 479 ? 15.023 -3.946 8.758 1.00 87.81 479 ALA A N 1
ATOM 3697 C CA . ALA A 1 479 ? 16.312 -3.574 9.334 1.00 87.81 479 ALA A CA 1
ATOM 3698 C C . ALA A 1 479 ? 16.160 -2.724 10.614 1.00 87.81 479 ALA A C 1
ATOM 3700 O O . ALA A 1 479 ? 15.501 -1.676 10.624 1.00 87.81 479 ALA A O 1
ATOM 3701 N N . GLU A 1 480 ? 16.835 -3.132 11.691 1.00 85.88 480 GLU A N 1
ATOM 3702 C CA . GLU A 1 480 ? 16.855 -2.394 12.963 1.00 85.88 480 GLU A CA 1
ATOM 3703 C C . GLU A 1 480 ? 17.516 -1.011 12.812 1.00 85.88 480 GLU A C 1
ATOM 3705 O O . GLU A 1 480 ? 17.074 -0.016 13.398 1.00 85.88 480 GLU A O 1
ATOM 3710 N N . SER A 1 481 ? 18.534 -0.936 11.950 1.00 87.31 481 SER A N 1
ATOM 3711 C CA . SER A 1 481 ? 19.293 0.273 11.617 1.00 87.31 481 SER A CA 1
ATOM 3712 C C . SER A 1 481 ? 18.529 1.271 10.742 1.00 87.31 481 SER A C 1
ATOM 3714 O O . SER A 1 481 ? 19.056 2.351 10.459 1.00 87.31 481 SER A O 1
ATOM 3716 N N . SER A 1 482 ? 17.298 0.949 10.325 1.00 88.69 482 SER A N 1
ATOM 3717 C CA . SER A 1 482 ? 16.502 1.826 9.471 1.00 88.69 482 SER A CA 1
ATOM 3718 C C . SER A 1 482 ? 16.338 3.220 10.077 1.00 88.69 482 SER A C 1
ATOM 3720 O O . SER A 1 482 ? 16.039 3.406 11.264 1.00 88.69 482 SER A O 1
ATOM 3722 N N . THR A 1 483 ? 16.525 4.219 9.218 1.00 87.88 483 THR A N 1
ATOM 3723 C CA . THR A 1 483 ? 16.319 5.634 9.542 1.00 87.88 483 THR A CA 1
ATOM 3724 C C . THR A 1 483 ? 14.886 6.091 9.259 1.00 87.88 483 THR A C 1
ATOM 3726 O O . THR A 1 483 ? 14.555 7.240 9.545 1.00 87.88 483 THR A O 1
ATOM 3729 N N . THR A 1 484 ? 14.036 5.198 8.736 1.00 90.12 484 THR A N 1
ATOM 3730 C CA . THR A 1 484 ? 12.655 5.469 8.307 1.00 90.12 484 THR A CA 1
ATOM 3731 C C . THR A 1 484 ? 11.650 4.440 8.846 1.00 90.12 484 THR A C 1
ATOM 3733 O O . THR A 1 484 ? 10.826 3.937 8.081 1.00 90.12 484 THR A O 1
ATOM 3736 N N . PRO A 1 485 ? 11.681 4.104 10.149 1.00 89.31 485 PRO A N 1
ATOM 3737 C CA . PRO A 1 485 ? 10.929 2.980 10.713 1.00 89.31 485 PRO A CA 1
ATOM 3738 C C . PRO A 1 485 ? 9.410 3.064 10.495 1.00 89.31 485 PRO A C 1
ATOM 3740 O O . PRO A 1 485 ? 8.745 2.043 10.345 1.00 89.31 485 PRO A O 1
ATOM 3743 N N . GLU A 1 486 ? 8.836 4.266 10.453 1.00 88.19 486 GLU A N 1
ATOM 3744 C CA . GLU A 1 486 ? 7.420 4.463 10.144 1.00 88.19 486 GLU A CA 1
ATOM 3745 C C . GLU A 1 486 ? 7.063 4.114 8.694 1.00 88.19 486 GLU A C 1
ATOM 3747 O O . GLU A 1 486 ? 5.954 3.656 8.443 1.00 88.19 486 GLU A O 1
ATOM 3752 N N . TRP A 1 487 ? 7.981 4.311 7.745 1.00 91.62 487 TRP A N 1
ATOM 3753 C CA . TRP A 1 487 ? 7.768 4.006 6.329 1.00 91.62 487 TRP A CA 1
ATOM 3754 C C . TRP A 1 487 ? 7.964 2.523 6.037 1.00 91.62 487 TRP A C 1
ATOM 3756 O O . TRP A 1 487 ? 7.186 1.951 5.270 1.00 91.62 487 TRP A O 1
ATOM 3766 N N . ASP A 1 488 ? 8.936 1.900 6.707 1.00 94.56 488 ASP A N 1
ATOM 3767 C CA . ASP A 1 488 ? 9.160 0.456 6.666 1.00 94.56 488 ASP A CA 1
ATOM 3768 C C . ASP A 1 488 ? 7.858 -0.295 6.981 1.00 94.56 488 ASP A C 1
ATOM 3770 O O . ASP A 1 488 ? 7.468 -1.205 6.257 1.00 94.56 488 ASP A O 1
ATOM 3774 N N . LEU A 1 489 ? 7.122 0.141 8.011 1.00 94.81 489 LEU A N 1
ATOM 3775 C CA . LEU A 1 489 ? 5.846 -0.465 8.395 1.00 94.81 489 LEU A CA 1
ATOM 3776 C C . LEU A 1 489 ? 4.798 -0.436 7.276 1.00 94.81 489 LEU A C 1
ATOM 3778 O O . LEU A 1 489 ? 4.080 -1.417 7.100 1.00 94.81 489 LEU A O 1
ATOM 3782 N N . TYR A 1 490 ? 4.716 0.640 6.488 1.00 94.62 490 TYR A N 1
ATOM 3783 C CA . TYR A 1 490 ? 3.794 0.690 5.347 1.00 94.62 490 TYR A CA 1
ATOM 3784 C C . TYR A 1 490 ? 4.202 -0.275 4.233 1.00 94.62 490 TYR A C 1
ATOM 3786 O O . TYR A 1 490 ? 3.333 -0.916 3.641 1.00 94.62 490 TYR A O 1
ATOM 3794 N N . PHE A 1 491 ? 5.503 -0.414 3.964 1.00 96.94 491 PHE A N 1
ATOM 3795 C CA . PHE A 1 491 ? 5.990 -1.440 3.043 1.00 96.94 491 PHE A CA 1
ATOM 3796 C C . PHE A 1 491 ? 5.690 -2.852 3.571 1.00 96.94 491 PHE A C 1
ATOM 3798 O O . PHE A 1 491 ? 5.260 -3.716 2.817 1.00 96.94 491 PHE A O 1
ATOM 3805 N N . LEU A 1 492 ? 5.826 -3.093 4.873 1.00 97.19 492 LEU A N 1
ATOM 3806 C CA . LEU A 1 492 ? 5.525 -4.396 5.465 1.00 97.19 492 LEU A CA 1
ATOM 3807 C C . LEU A 1 492 ? 4.023 -4.727 5.448 1.00 97.19 492 LEU A C 1
ATOM 3809 O O . LEU A 1 492 ? 3.663 -5.893 5.288 1.00 97.19 492 LEU A O 1
ATOM 3813 N N . LEU A 1 493 ? 3.135 -3.728 5.540 1.00 97.50 493 LEU A N 1
ATOM 3814 C CA . LEU A 1 493 ? 1.697 -3.918 5.297 1.00 97.50 493 LEU A CA 1
ATOM 3815 C C . LEU A 1 493 ? 1.422 -4.316 3.842 1.00 97.50 493 LEU A C 1
ATOM 3817 O O . LEU A 1 493 ? 0.605 -5.206 3.590 1.00 97.50 493 LEU A O 1
ATOM 3821 N N . LEU A 1 494 ? 2.119 -3.686 2.890 1.00 97.75 494 LEU A N 1
ATOM 3822 C CA . LEU A 1 494 ? 2.071 -4.058 1.477 1.00 97.75 494 LEU A CA 1
ATOM 3823 C C . LEU A 1 494 ? 2.555 -5.505 1.285 1.00 97.75 494 LEU A C 1
ATOM 3825 O O . LEU A 1 494 ? 1.811 -6.312 0.733 1.00 97.75 494 LEU A O 1
ATOM 3829 N N . SER A 1 495 ? 3.735 -5.850 1.808 1.00 97.81 495 SER A N 1
ATOM 3830 C CA . SER A 1 495 ? 4.316 -7.202 1.776 1.00 97.81 495 SER A CA 1
ATOM 3831 C C . SER A 1 495 ? 3.339 -8.248 2.320 1.00 97.81 495 SER A C 1
ATOM 3833 O O . SER A 1 495 ? 2.980 -9.185 1.607 1.00 97.81 495 SER A O 1
ATOM 3835 N N . ARG A 1 496 ? 2.777 -8.035 3.520 1.00 97.94 496 ARG A N 1
ATOM 3836 C CA . ARG A 1 496 ? 1.788 -8.954 4.110 1.00 97.94 496 ARG A CA 1
ATOM 3837 C C . ARG A 1 496 ? 0.518 -9.077 3.266 1.00 97.94 496 ARG A C 1
ATOM 3839 O O . ARG A 1 496 ? -0.068 -10.156 3.185 1.00 97.94 496 ARG A O 1
ATOM 3846 N N . THR A 1 497 ? 0.083 -7.993 2.627 1.00 98.19 497 THR A N 1
ATOM 3847 C CA . THR A 1 497 ? -1.086 -8.005 1.735 1.00 98.19 497 THR A CA 1
ATOM 3848 C C . THR A 1 497 ? -0.826 -8.831 0.480 1.00 98.19 497 THR A C 1
ATOM 3850 O O . THR A 1 497 ? -1.672 -9.637 0.099 1.00 98.19 497 THR A O 1
ATOM 3853 N N . MET A 1 498 ? 0.339 -8.669 -0.148 1.00 97.75 498 MET A N 1
ATOM 3854 C CA . MET A 1 498 ? 0.724 -9.430 -1.341 1.00 97.75 498 MET A CA 1
ATOM 3855 C C . MET A 1 498 ? 0.934 -10.911 -1.009 1.00 97.75 498 MET A C 1
ATOM 3857 O O . MET A 1 498 ? 0.414 -11.766 -1.722 1.00 97.75 498 MET A O 1
ATOM 3861 N N . GLN A 1 499 ? 1.559 -11.200 0.134 1.00 97.25 499 GLN A N 1
ATOM 3862 C CA . GLN A 1 499 ? 1.667 -12.539 0.710 1.00 97.25 499 GLN A CA 1
ATOM 3863 C C . GLN A 1 499 ? 0.288 -13.191 0.892 1.00 97.25 499 GLN A C 1
ATOM 3865 O O . GLN A 1 499 ? 0.034 -14.284 0.395 1.00 97.25 499 GLN A O 1
ATOM 3870 N N . THR A 1 500 ? -0.640 -12.483 1.543 1.00 97.81 500 THR A N 1
ATOM 3871 C CA . THR A 1 500 ? -2.017 -12.954 1.760 1.00 97.81 500 THR A CA 1
ATOM 3872 C C . THR A 1 500 ? -2.752 -13.193 0.437 1.00 97.81 500 THR A C 1
ATOM 3874 O O . THR A 1 500 ? -3.498 -14.162 0.294 1.00 97.81 500 THR A O 1
ATOM 3877 N N . ALA A 1 501 ? -2.551 -12.313 -0.547 1.00 97.56 501 ALA A N 1
ATOM 3878 C CA . ALA A 1 501 ? -3.158 -12.427 -1.868 1.00 97.56 501 ALA A CA 1
ATOM 3879 C C . ALA A 1 501 ? -2.674 -13.678 -2.612 1.00 97.56 501 ALA A C 1
ATOM 3881 O O . ALA A 1 501 ? -3.501 -14.385 -3.193 1.00 97.56 501 ALA A O 1
ATOM 3882 N N . GLU A 1 502 ? -1.376 -13.986 -2.550 1.00 96.12 502 GLU A N 1
ATOM 3883 C CA . GLU A 1 502 ? -0.832 -15.185 -3.183 1.00 96.12 502 GLU A CA 1
ATOM 3884 C C . GLU A 1 502 ? -1.237 -16.469 -2.466 1.00 96.12 502 GLU A C 1
ATOM 3886 O O . GLU A 1 502 ? -1.728 -17.384 -3.124 1.00 96.12 502 GLU A O 1
ATOM 3891 N N . THR A 1 503 ? -1.166 -16.524 -1.133 1.00 95.69 503 THR A N 1
ATOM 3892 C CA . THR A 1 503 ? -1.621 -17.702 -0.374 1.00 95.69 503 THR A CA 1
ATOM 3893 C C . THR A 1 503 ? -3.105 -18.004 -0.605 1.00 95.69 503 THR A C 1
ATOM 3895 O O . THR A 1 503 ? -3.501 -19.163 -0.689 1.00 95.69 503 THR A O 1
ATOM 3898 N N . GLN A 1 504 ? -3.950 -16.976 -0.743 1.00 95.56 504 GLN A N 1
ATOM 3899 C CA . GLN A 1 504 ? -5.381 -17.160 -1.014 1.00 95.56 504 GLN A CA 1
ATOM 3900 C C . GLN A 1 504 ? -5.733 -17.254 -2.505 1.00 95.56 504 GLN A C 1
ATOM 3902 O O . GLN A 1 504 ? -6.919 -17.378 -2.824 1.00 95.56 504 GLN A O 1
ATOM 3907 N N . ALA A 1 505 ? -4.755 -17.143 -3.409 1.00 94.88 505 ALA A N 1
ATOM 3908 C CA . ALA A 1 505 ? -4.963 -17.041 -4.853 1.00 94.88 505 ALA A CA 1
ATOM 3909 C C . ALA A 1 505 ? -6.012 -15.974 -5.248 1.00 94.88 505 ALA A C 1
ATOM 3911 O O . ALA A 1 505 ? -6.855 -16.183 -6.123 1.00 94.88 505 ALA A O 1
ATOM 3912 N N . LYS A 1 506 ? -5.969 -14.805 -4.598 1.00 96.62 506 LYS A N 1
ATOM 3913 C CA . LYS A 1 506 ? -6.868 -13.666 -4.849 1.00 96.62 506 LYS A CA 1
ATOM 3914 C C . LYS A 1 506 ? -6.104 -12.470 -5.396 1.00 96.62 506 LYS A C 1
ATOM 3916 O O . LYS A 1 506 ? -4.890 -12.367 -5.263 1.00 96.62 506 LYS A O 1
ATOM 3921 N N . HIS A 1 507 ? -6.831 -11.541 -6.006 1.00 98.06 507 HIS A N 1
ATOM 3922 C CA . HIS A 1 507 ? -6.294 -10.214 -6.273 1.00 98.06 507 HIS A CA 1
ATOM 3923 C C . HIS A 1 507 ? -6.182 -9.439 -4.943 1.00 98.06 507 HIS A C 1
ATOM 3925 O O . HIS A 1 507 ? -7.127 -9.491 -4.150 1.00 98.06 507 HIS A O 1
ATOM 3931 N N . PRO A 1 508 ? -5.102 -8.681 -4.677 1.00 97.88 508 PRO A N 1
ATOM 3932 C CA . PRO A 1 508 ? -4.919 -8.001 -3.389 1.00 97.88 508 PRO A CA 1
ATOM 3933 C C . PRO A 1 508 ? -6.037 -7.000 -3.052 1.00 97.88 508 PRO A C 1
ATOM 3935 O O . PRO A 1 508 ? -6.465 -6.917 -1.906 1.00 97.88 508 PRO A O 1
ATOM 3938 N N . LEU A 1 509 ? -6.583 -6.289 -4.048 1.00 97.06 509 LEU A N 1
ATOM 3939 C CA . LEU A 1 509 ? -7.743 -5.396 -3.856 1.00 97.06 509 LEU A CA 1
ATOM 3940 C C . LEU A 1 509 ? -9.079 -6.125 -3.599 1.00 97.06 509 LEU A C 1
ATOM 3942 O O . LEU A 1 509 ? -10.035 -5.483 -3.175 1.00 97.06 509 LEU A O 1
ATOM 3946 N N . ASP A 1 510 ? -9.151 -7.441 -3.824 1.00 97.31 510 ASP A N 1
ATOM 3947 C CA . ASP A 1 510 ? -10.351 -8.246 -3.551 1.00 97.31 510 ASP A CA 1
ATOM 3948 C C . ASP A 1 510 ? -10.315 -8.899 -2.155 1.00 97.31 510 ASP A C 1
ATOM 3950 O O . ASP A 1 510 ? -11.313 -9.484 -1.723 1.00 97.31 510 ASP A O 1
ATOM 3954 N N . LEU A 1 511 ? -9.186 -8.816 -1.436 1.00 97.19 511 LEU A N 1
ATOM 3955 C CA . LEU A 1 511 ? -9.088 -9.256 -0.042 1.00 97.19 511 LEU A CA 1
ATOM 3956 C C . LEU A 1 511 ? -10.063 -8.447 0.816 1.00 97.19 511 LEU A C 1
ATOM 3958 O O . LEU A 1 511 ? -10.122 -7.224 0.692 1.00 97.19 511 LEU A O 1
ATOM 3962 N N . PHE A 1 512 ? -10.819 -9.101 1.702 1.00 95.50 512 PHE A N 1
ATOM 3963 C CA . PHE A 1 512 ? -11.822 -8.413 2.526 1.00 95.50 512 PHE A CA 1
ATOM 3964 C C . PHE A 1 512 ? -11.188 -7.295 3.363 1.00 95.50 512 PHE A C 1
ATOM 3966 O O . PHE A 1 512 ? -11.752 -6.210 3.501 1.00 95.50 512 PHE A O 1
ATOM 3973 N N . GLU A 1 513 ? -9.984 -7.563 3.860 1.00 95.12 513 GLU A N 1
ATOM 3974 C CA . GLU A 1 513 ? -9.163 -6.679 4.674 1.00 95.12 513 GLU A CA 1
ATOM 3975 C C . GLU A 1 513 ? -8.788 -5.377 3.963 1.00 95.12 513 GLU A C 1
ATOM 3977 O O . GLU A 1 513 ? -8.483 -4.390 4.626 1.00 95.12 513 GLU A O 1
ATOM 3982 N N . ILE A 1 514 ? -8.852 -5.360 2.629 1.00 95.69 514 ILE A N 1
ATOM 3983 C CA . ILE A 1 514 ? -8.413 -4.254 1.775 1.00 95.69 514 ILE A CA 1
ATOM 3984 C C . ILE A 1 514 ? -9.581 -3.625 1.014 1.00 95.69 514 ILE A C 1
ATOM 3986 O O . ILE A 1 514 ? -9.687 -2.399 0.934 1.00 95.69 514 ILE A O 1
ATOM 3990 N N . LYS A 1 515 ? -10.466 -4.458 0.458 1.00 94.50 515 LYS A N 1
ATOM 3991 C CA . LYS A 1 515 ? -11.514 -4.101 -0.507 1.00 94.50 515 LYS A CA 1
ATOM 3992 C C . LYS A 1 515 ? -12.313 -2.873 -0.075 1.00 94.50 515 LYS A C 1
ATOM 3994 O O . LYS A 1 515 ? -12.491 -1.947 -0.861 1.00 94.50 515 LYS A O 1
ATOM 3999 N N . TYR A 1 516 ? -12.732 -2.829 1.189 1.00 92.94 516 TYR A N 1
ATOM 4000 C CA . TYR A 1 516 ? -13.614 -1.784 1.724 1.00 92.94 516 TYR A CA 1
ATOM 4001 C C . TYR A 1 516 ? -12.901 -0.644 2.463 1.00 92.94 516 TYR A C 1
ATOM 4003 O O . TYR A 1 516 ? -13.565 0.264 2.981 1.00 92.94 516 TYR A O 1
ATOM 4011 N N . LEU A 1 517 ? -11.565 -0.656 2.502 1.00 91.00 517 LEU A N 1
ATOM 4012 C CA . LEU A 1 517 ? -10.797 0.420 3.116 1.00 91.00 517 LEU A CA 1
ATOM 4013 C C . LEU A 1 517 ? -10.968 1.723 2.344 1.00 91.00 517 LEU A C 1
ATOM 4015 O O . LEU A 1 517 ? -10.936 1.758 1.110 1.00 91.00 517 LEU A O 1
ATOM 4019 N N . TRP A 1 518 ? -11.107 2.812 3.097 1.00 77.25 518 TRP A N 1
ATOM 4020 C CA . TRP A 1 518 ? -11.258 4.140 2.528 1.00 77.25 518 TRP A CA 1
ATOM 4021 C C . TRP A 1 518 ? -9.935 4.581 1.898 1.00 77.25 518 TRP A C 1
ATOM 4023 O O . TRP A 1 518 ? -8.997 4.914 2.618 1.00 77.25 518 TRP A O 1
ATOM 4033 N N . GLY A 1 519 ? -9.875 4.617 0.565 1.00 68.62 519 GLY A N 1
ATOM 4034 C CA . GLY A 1 519 ? -8.668 4.902 -0.214 1.00 68.62 519 GLY A CA 1
ATOM 4035 C C . GLY A 1 519 ? -8.500 6.337 -0.726 1.00 68.62 519 GLY A C 1
ATOM 4036 O O . GLY A 1 519 ? -7.416 6.619 -1.218 1.00 68.62 519 GLY A O 1
ATOM 4037 N N . ASP A 1 520 ? -9.488 7.242 -0.602 1.00 65.88 520 ASP A N 1
ATOM 4038 C CA . ASP A 1 520 ? -9.412 8.598 -1.191 1.00 65.88 520 ASP A CA 1
ATOM 4039 C C . ASP A 1 520 ? -10.213 9.695 -0.452 1.00 65.88 520 ASP A C 1
ATOM 4041 O O . ASP A 1 520 ? -11.403 9.542 -0.247 1.00 65.88 520 ASP A O 1
ATOM 4045 N N . PHE A 1 521 ? -9.613 10.838 -0.096 1.00 52.84 521 PHE A N 1
ATOM 4046 C CA . PHE A 1 521 ? -10.344 11.973 0.515 1.00 52.84 521 PHE A CA 1
ATOM 4047 C C . PHE A 1 521 ? -10.838 13.023 -0.494 1.00 52.84 521 PHE A C 1
ATOM 4049 O O . PHE A 1 521 ? -11.520 13.966 -0.094 1.00 52.84 521 PHE A O 1
ATOM 4056 N N . SER A 1 522 ? -10.488 12.893 -1.774 1.00 49.03 522 SER A N 1
ATOM 4057 C CA . SER A 1 522 ? -10.857 13.851 -2.812 1.00 49.03 522 SER A CA 1
ATOM 4058 C C . SER A 1 522 ? -11.932 13.249 -3.717 1.00 49.03 522 SER A C 1
ATOM 4060 O O . SER A 1 522 ? -11.874 12.066 -4.036 1.00 49.03 522 SER A O 1
ATOM 4062 N N . PRO A 1 523 ? -12.929 14.027 -4.162 1.00 42.66 523 PRO A N 1
ATOM 4063 C CA . PRO A 1 523 ? -13.718 13.608 -5.307 1.00 42.66 523 PRO A CA 1
ATOM 4064 C C . PRO A 1 523 ? -12.779 13.427 -6.506 1.00 42.66 523 PRO A C 1
ATOM 4066 O O . PRO A 1 523 ? -11.857 14.225 -6.695 1.00 42.66 523 PRO A O 1
ATOM 4069 N N . VAL A 1 524 ? -1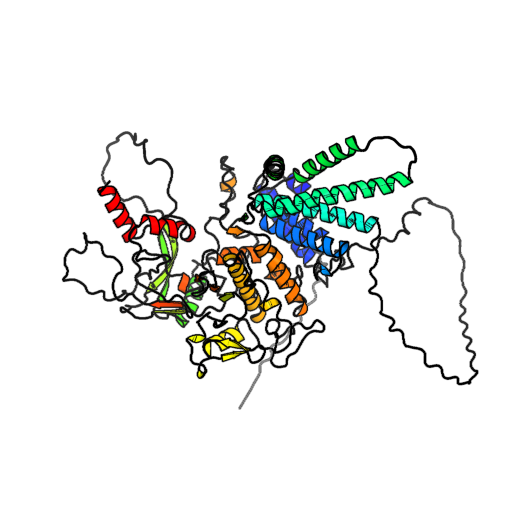3.022 12.396 -7.319 1.00 42.19 524 VAL A N 1
ATOM 4070 C CA . VAL A 1 524 ? -12.393 12.268 -8.641 1.00 42.19 524 VAL A CA 1
ATOM 4071 C C . VAL A 1 524 ? -12.618 13.596 -9.372 1.00 42.19 524 VAL A C 1
ATOM 4073 O O . VAL A 1 524 ? -13.779 14.004 -9.468 1.00 42.19 524 VAL A O 1
ATOM 4076 N N . PRO A 1 525 ? -11.568 14.290 -9.854 1.00 41.47 525 PRO A N 1
ATOM 4077 C CA . PRO A 1 525 ? -11.753 15.533 -10.590 1.00 41.47 525 PRO A CA 1
ATOM 4078 C C . PRO A 1 525 ? -12.710 15.285 -11.751 1.00 41.47 525 PRO A C 1
ATOM 4080 O O . PRO A 1 525 ? -12.451 14.437 -12.609 1.00 41.47 525 PRO A O 1
ATOM 4083 N N . GLY A 1 526 ? -13.837 15.990 -11.768 1.00 39.78 526 GLY A N 1
ATOM 4084 C CA . GLY A 1 526 ? -14.721 15.961 -12.918 1.00 39.78 526 GLY A CA 1
ATOM 4085 C C . GLY A 1 526 ? -14.033 16.644 -14.096 1.00 39.78 526 GLY A C 1
ATOM 4086 O O . GLY A 1 526 ? -13.261 17.584 -13.923 1.00 39.78 526 GLY A O 1
ATOM 4087 N N . VAL A 1 527 ? -14.359 16.240 -15.322 1.00 43.50 527 VAL A N 1
ATOM 4088 C CA . VAL A 1 527 ? -13.933 16.964 -16.537 1.00 43.50 527 VAL A CA 1
ATOM 4089 C C . VAL A 1 527 ? -14.375 18.442 -16.488 1.00 43.50 527 VAL A C 1
ATOM 4091 O O . VAL A 1 527 ? -13.718 19.324 -17.037 1.00 43.50 527 VAL A O 1
ATOM 4094 N N . ASP A 1 528 ? -15.453 18.749 -15.759 1.00 38.75 528 ASP A N 1
ATOM 4095 C CA . ASP A 1 528 ? -15.916 20.118 -15.520 1.00 38.75 528 ASP A CA 1
ATOM 4096 C C . ASP A 1 528 ? -15.037 20.924 -14.540 1.00 38.75 528 ASP A C 1
ATOM 4098 O O . ASP A 1 528 ? -14.996 22.152 -14.655 1.00 38.75 528 ASP A O 1
ATOM 4102 N N . ASP A 1 529 ? -14.258 20.281 -13.661 1.00 41.66 529 ASP A N 1
ATOM 4103 C CA . ASP A 1 529 ? -13.269 20.962 -12.805 1.00 41.66 529 ASP A CA 1
ATOM 4104 C C . ASP A 1 529 ? -12.088 21.502 -13.632 1.00 41.66 529 ASP A C 1
ATOM 4106 O O . ASP A 1 529 ? -11.444 22.484 -13.255 1.00 41.66 529 ASP A O 1
ATOM 4110 N N . ALA A 1 530 ? -11.861 20.941 -14.827 1.00 39.81 530 ALA A N 1
ATOM 4111 C CA . ALA A 1 530 ? -10.874 21.425 -15.789 1.00 39.81 530 ALA A CA 1
ATOM 4112 C C . ALA A 1 530 ? -11.296 22.722 -16.516 1.00 39.81 530 ALA A C 1
ATOM 4114 O O . ALA A 1 530 ? -10.488 23.302 -17.244 1.00 39.81 530 ALA A O 1
ATOM 4115 N N . LYS A 1 531 ? -12.539 23.201 -16.332 1.00 38.38 531 LYS A N 1
ATOM 4116 C CA . LYS A 1 531 ? -13.047 24.451 -16.938 1.00 38.38 531 LYS A CA 1
ATOM 4117 C C . LYS A 1 531 ? -12.802 25.695 -16.082 1.00 38.38 531 LYS A C 1
ATOM 4119 O O . LYS A 1 531 ? -12.987 26.811 -16.567 1.00 38.38 531 LYS A O 1
ATOM 4124 N N . SER A 1 532 ? -12.404 25.539 -14.821 1.00 36.22 532 SER A N 1
ATOM 4125 C CA . SER A 1 532 ? -12.084 26.674 -13.956 1.00 36.22 532 SER A CA 1
ATOM 4126 C C . SER A 1 532 ? -10.700 27.211 -14.309 1.00 36.22 532 SER A C 1
ATOM 4128 O O . SER A 1 532 ? -9.711 26.547 -14.042 1.00 36.22 532 SER A O 1
ATOM 4130 N N . GLU A 1 533 ? -10.597 28.438 -14.833 1.00 36.72 533 GLU A N 1
ATOM 4131 C CA . GLU A 1 533 ? -9.329 29.153 -15.104 1.00 36.72 533 GLU A CA 1
ATOM 4132 C C . GLU A 1 533 ? -8.411 29.320 -13.865 1.00 36.72 533 GLU A C 1
ATOM 4134 O O . GLU A 1 533 ? -7.309 29.855 -13.966 1.00 36.72 533 GLU A O 1
ATOM 4139 N N . ARG A 1 534 ? -8.816 28.817 -12.688 1.00 38.09 534 ARG A N 1
ATOM 4140 C CA . ARG A 1 534 ? -7.978 28.646 -11.489 1.00 38.09 534 ARG A CA 1
ATOM 4141 C C . ARG A 1 534 ? -7.156 27.345 -11.522 1.00 38.09 534 ARG A C 1
ATOM 4143 O O . ARG A 1 534 ? -6.927 26.730 -10.482 1.00 38.09 534 ARG A O 1
ATOM 4150 N N . ILE A 1 535 ? -6.697 26.932 -12.706 1.00 40.03 535 ILE A N 1
ATOM 4151 C CA . ILE A 1 535 ? -5.832 25.759 -12.930 1.00 40.03 535 ILE A CA 1
ATOM 4152 C C . ILE A 1 535 ? -4.431 26.050 -12.371 1.00 40.03 535 ILE A C 1
ATOM 4154 O O . ILE A 1 535 ? -3.490 26.408 -13.075 1.00 40.03 535 ILE A O 1
ATOM 4158 N N . GLY A 1 536 ? -4.323 25.939 -11.055 1.00 36.91 536 GLY A N 1
ATOM 4159 C CA . GLY A 1 536 ? -3.102 26.056 -10.264 1.00 36.91 536 GLY A CA 1
ATOM 4160 C C . GLY A 1 536 ? -3.196 25.266 -8.957 1.00 36.91 536 GLY A C 1
ATOM 4161 O O . GLY A 1 536 ? -2.168 24.845 -8.431 1.00 36.91 536 GLY A O 1
ATOM 4162 N N . GLU A 1 537 ? -4.412 24.987 -8.480 1.00 39.88 537 GLU A N 1
ATOM 4163 C CA . GLU A 1 537 ? -4.669 24.047 -7.390 1.00 39.88 537 GLU A CA 1
ATOM 4164 C C . GLU A 1 537 ? -4.771 22.631 -7.972 1.00 39.88 537 GLU A C 1
ATOM 4166 O O . GLU A 1 537 ? -5.823 22.152 -8.377 1.00 39.88 537 GLU A O 1
ATOM 4171 N N . THR A 1 538 ? -3.610 21.986 -8.095 1.00 51.50 538 THR A N 1
ATOM 4172 C CA . THR A 1 538 ? -3.473 20.549 -8.363 1.00 51.50 538 THR A CA 1
ATOM 4173 C C . THR A 1 538 ? -4.284 19.739 -7.352 1.00 51.50 538 THR A C 1
ATOM 4175 O O . THR A 1 538 ? -4.325 20.137 -6.186 1.00 51.50 538 THR A O 1
ATOM 4178 N N . THR A 1 539 ? -4.825 18.581 -7.751 1.00 52.25 539 THR A N 1
ATOM 4179 C CA . THR A 1 539 ? -5.326 17.549 -6.825 1.00 52.25 539 THR A CA 1
ATOM 4180 C C . THR A 1 539 ? -4.407 17.466 -5.599 1.00 52.25 539 THR A C 1
ATOM 4182 O O . THR A 1 539 ? -3.184 17.364 -5.780 1.00 52.25 539 THR A O 1
ATOM 4185 N N . PRO A 1 540 ? -4.932 17.572 -4.363 1.00 64.56 540 PRO A N 1
ATOM 4186 C CA . PRO A 1 540 ? -4.094 17.602 -3.174 1.00 64.56 540 PRO A CA 1
ATOM 4187 C C . PRO A 1 540 ? -3.192 16.365 -3.106 1.00 64.56 540 PRO A C 1
ATOM 4189 O O . PRO A 1 540 ? -3.662 15.230 -3.051 1.00 64.56 540 PRO A O 1
ATOM 4192 N N . ARG A 1 541 ? -1.873 16.579 -3.094 1.00 78.31 541 ARG A N 1
ATOM 4193 C CA . ARG A 1 541 ? -0.883 15.506 -2.934 1.00 78.31 541 ARG A CA 1
ATOM 4194 C C . ARG A 1 541 ? -0.727 15.178 -1.459 1.00 78.31 541 ARG A C 1
ATOM 4196 O O . ARG A 1 541 ? 0.096 15.769 -0.762 1.00 78.31 541 ARG A O 1
ATOM 4203 N N . THR A 1 542 ? -1.587 14.289 -0.982 1.00 79.31 542 THR A N 1
ATOM 4204 C CA . THR A 1 542 ? -1.719 13.950 0.441 1.00 79.31 542 THR A CA 1
ATOM 4205 C C . THR A 1 542 ? -1.119 12.596 0.799 1.00 79.31 542 THR A C 1
ATOM 4207 O O . THR A 1 542 ? -0.904 12.346 1.984 1.00 79.31 542 THR A O 1
ATOM 4210 N N . LEU A 1 543 ? -0.813 11.742 -0.187 1.00 86.50 543 LEU A N 1
ATOM 4211 C CA . LEU A 1 543 ? -0.180 10.446 0.044 1.00 86.50 543 LEU A CA 1
ATOM 4212 C C . LEU A 1 543 ? 1.342 10.633 0.137 1.00 86.50 543 LEU A C 1
ATOM 4214 O O . LEU A 1 543 ? 1.954 11.009 -0.865 1.00 86.50 543 LEU A O 1
ATOM 4218 N N . PRO A 1 544 ? 1.976 10.403 1.302 1.00 90.31 544 PRO A N 1
ATOM 4219 C CA . PRO A 1 544 ? 3.426 10.501 1.418 1.00 90.31 544 PRO A CA 1
ATOM 4220 C C . PRO A 1 544 ? 4.111 9.520 0.464 1.00 90.31 544 PRO A C 1
ATOM 4222 O O . PRO A 1 544 ? 3.655 8.394 0.309 1.00 90.31 544 PRO A O 1
ATOM 4225 N N . TYR A 1 545 ? 5.205 9.942 -0.165 1.00 93.50 545 TYR A N 1
ATOM 4226 C CA . TYR A 1 545 ? 5.888 9.163 -1.192 1.00 93.50 545 TYR A CA 1
ATOM 4227 C C . TYR A 1 545 ? 7.397 9.093 -0.949 1.00 93.50 545 TYR A C 1
ATOM 4229 O O . TYR A 1 545 ? 8.034 10.080 -0.576 1.00 93.50 545 TYR A O 1
ATOM 4237 N N . SER A 1 546 ? 7.988 7.934 -1.222 1.00 94.69 546 SER A N 1
ATOM 4238 C CA . SER A 1 546 ? 9.435 7.775 -1.387 1.00 94.69 546 SER A CA 1
ATOM 4239 C C . SER A 1 546 ? 9.722 6.685 -2.406 1.00 94.69 546 SER A C 1
ATOM 4241 O O . SER A 1 546 ? 9.022 5.674 -2.431 1.00 94.69 546 SER A O 1
ATOM 4243 N N . VAL A 1 547 ? 10.772 6.885 -3.205 1.00 95.88 547 VAL A N 1
ATOM 4244 C CA . VAL A 1 547 ? 11.206 5.921 -4.229 1.00 95.88 547 VAL A CA 1
ATOM 4245 C C . VAL A 1 547 ? 11.519 4.568 -3.593 1.00 95.88 547 VAL A C 1
ATOM 4247 O O . VAL A 1 547 ? 10.979 3.557 -4.029 1.00 95.88 547 VAL A O 1
ATOM 4250 N N . ARG A 1 548 ? 12.248 4.574 -2.470 1.00 95.56 548 ARG A N 1
ATOM 4251 C CA . ARG A 1 548 ? 12.567 3.369 -1.700 1.00 95.56 548 ARG A CA 1
ATOM 4252 C C . ARG A 1 548 ? 11.358 2.496 -1.369 1.00 95.56 548 ARG A C 1
ATOM 4254 O O . ARG A 1 548 ? 11.379 1.304 -1.630 1.00 95.56 548 ARG A O 1
ATOM 4261 N N . HIS A 1 549 ? 10.303 3.068 -0.790 1.00 95.81 549 HIS A N 1
ATOM 4262 C CA . HIS A 1 549 ? 9.178 2.265 -0.292 1.00 95.81 549 HIS A CA 1
ATOM 4263 C C . HIS A 1 549 ? 8.123 1.972 -1.358 1.00 95.81 549 HIS A C 1
ATOM 4265 O O . HIS A 1 549 ? 7.407 0.989 -1.228 1.00 95.81 549 HIS A O 1
ATOM 4271 N N . HIS A 1 550 ? 8.004 2.820 -2.382 1.00 96.44 550 HIS A N 1
ATOM 4272 C CA . HIS A 1 550 ? 6.962 2.683 -3.404 1.00 96.44 550 HIS A CA 1
ATOM 4273 C C . HIS A 1 550 ? 7.454 1.970 -4.669 1.00 96.44 550 HIS A C 1
ATOM 4275 O O . HIS A 1 550 ? 6.625 1.523 -5.454 1.00 96.44 550 HIS A O 1
ATOM 4281 N N . VAL A 1 551 ? 8.775 1.856 -4.863 1.00 97.56 551 VAL A N 1
ATOM 4282 C CA . VAL A 1 551 ? 9.376 1.235 -6.051 1.00 97.56 551 VAL A CA 1
ATOM 4283 C C . VAL A 1 551 ? 10.468 0.236 -5.680 1.00 97.56 551 VAL A C 1
ATOM 4285 O O . VAL A 1 551 ? 10.304 -0.935 -5.987 1.00 97.56 551 VAL A O 1
ATOM 4288 N N . GLU A 1 552 ? 11.533 0.650 -4.980 1.00 97.50 552 GLU A N 1
ATOM 4289 C CA . GLU A 1 552 ? 12.714 -0.215 -4.760 1.00 97.50 552 GLU A CA 1
ATOM 4290 C C . GLU A 1 552 ? 12.383 -1.463 -3.931 1.00 97.50 552 GLU A C 1
ATOM 4292 O O . GLU A 1 552 ? 12.605 -2.579 -4.382 1.00 97.50 552 GLU A O 1
ATOM 4297 N N . LEU A 1 553 ? 11.805 -1.292 -2.737 1.00 97.56 553 LEU A N 1
ATOM 4298 C CA . LEU A 1 553 ? 11.451 -2.409 -1.858 1.00 97.56 553 LEU A CA 1
ATOM 4299 C C . LEU A 1 553 ? 10.353 -3.308 -2.458 1.00 97.56 553 LEU A C 1
ATOM 4301 O O . LEU A 1 553 ? 10.496 -4.525 -2.374 1.00 97.56 553 LEU A O 1
ATOM 4305 N N . PRO A 1 554 ? 9.270 -2.781 -3.073 1.00 98.06 554 PRO A N 1
ATOM 4306 C CA . PRO A 1 554 ? 8.329 -3.625 -3.804 1.00 98.06 554 PRO A CA 1
ATOM 4307 C C . PRO A 1 554 ? 8.974 -4.392 -4.961 1.00 98.06 554 PRO A C 1
ATOM 4309 O O . PRO A 1 554 ? 8.642 -5.557 -5.136 1.00 98.06 554 PRO A O 1
ATOM 4312 N N . LEU A 1 555 ? 9.890 -3.781 -5.725 1.00 97.62 555 LEU A N 1
ATOM 4313 C CA . LEU A 1 555 ? 10.594 -4.473 -6.807 1.00 97.62 555 LEU A CA 1
ATOM 4314 C C . LEU A 1 555 ? 11.444 -5.622 -6.256 1.00 97.62 555 LEU A C 1
ATOM 4316 O O . LEU A 1 555 ? 11.254 -6.749 -6.694 1.00 97.62 555 LEU A O 1
ATOM 4320 N N . GLN A 1 556 ? 12.262 -5.358 -5.230 1.00 97.38 556 GLN A N 1
ATOM 4321 C CA . GLN A 1 556 ? 13.059 -6.373 -4.526 1.00 97.38 556 GLN A CA 1
ATOM 4322 C C . GLN A 1 556 ? 12.191 -7.507 -3.971 1.00 97.38 556 GLN A C 1
ATOM 4324 O O . GLN A 1 556 ? 12.575 -8.668 -4.007 1.00 97.38 556 GLN A O 1
ATOM 4329 N N . TRP A 1 557 ? 10.987 -7.196 -3.481 1.00 97.94 557 TRP A N 1
ATOM 4330 C CA . TRP A 1 557 ? 10.060 -8.219 -2.996 1.00 97.94 557 TRP A CA 1
ATOM 4331 C C . TRP A 1 557 ? 9.627 -9.184 -4.109 1.00 97.94 557 TRP A C 1
ATOM 4333 O O . TRP A 1 557 ? 9.523 -10.383 -3.866 1.00 97.94 557 TRP A O 1
ATOM 4343 N N . PHE A 1 558 ? 9.386 -8.679 -5.324 1.00 96.88 558 PHE A N 1
ATOM 4344 C CA . PHE A 1 558 ? 9.067 -9.526 -6.477 1.00 96.88 558 PHE A CA 1
ATOM 4345 C C . PHE A 1 558 ? 10.293 -10.205 -7.082 1.00 96.88 558 PHE A C 1
ATOM 4347 O O . PHE A 1 558 ? 10.139 -11.293 -7.623 1.00 96.88 558 PHE A O 1
ATOM 4354 N N . GLU A 1 559 ? 11.475 -9.593 -6.982 1.00 94.75 559 GLU A N 1
ATOM 4355 C CA . GLU A 1 559 ? 12.745 -10.243 -7.322 1.00 94.75 559 GLU A CA 1
ATOM 4356 C C . GLU A 1 559 ? 12.963 -11.483 -6.460 1.00 94.75 559 GLU A C 1
ATOM 4358 O O . GLU A 1 559 ? 13.138 -12.566 -6.992 1.00 94.75 559 GLU A O 1
ATOM 4363 N N . VAL A 1 560 ? 12.777 -11.373 -5.146 1.00 96.25 560 VAL A N 1
ATOM 4364 C CA . VAL A 1 560 ? 12.866 -12.538 -4.258 1.00 96.25 560 VAL A CA 1
ATOM 4365 C C . VAL A 1 560 ? 11.744 -13.549 -4.525 1.00 96.25 560 VAL A C 1
ATOM 4367 O O . VAL A 1 560 ? 11.985 -14.751 -4.566 1.00 96.25 560 VAL A O 1
ATOM 4370 N N . LEU A 1 561 ? 10.494 -13.095 -4.703 1.00 96.56 561 LEU A N 1
ATOM 4371 C CA . LEU A 1 561 ? 9.372 -14.022 -4.888 1.00 96.56 561 LEU A CA 1
ATOM 4372 C C . LEU A 1 561 ? 9.453 -14.799 -6.208 1.00 96.56 561 LEU A C 1
ATOM 4374 O O . LEU A 1 561 ? 8.937 -15.915 -6.259 1.00 96.56 561 LEU A O 1
ATOM 4378 N N . MET A 1 562 ? 10.042 -14.236 -7.270 1.00 94.62 562 MET A N 1
ATOM 4379 C CA . MET A 1 562 ? 10.049 -14.911 -8.572 1.00 94.62 562 MET A CA 1
ATOM 4380 C C . MET A 1 562 ? 10.824 -16.231 -8.550 1.00 94.62 562 MET A C 1
ATOM 4382 O O . MET A 1 562 ? 10.437 -17.152 -9.261 1.00 94.62 562 MET A O 1
ATOM 4386 N N . HIS A 1 563 ? 11.817 -16.347 -7.666 1.00 94.75 563 HIS A N 1
ATOM 4387 C CA . HIS A 1 563 ? 12.604 -17.564 -7.459 1.00 94.75 563 HIS A CA 1
ATOM 4388 C C . HIS A 1 563 ? 11.766 -18.715 -6.905 1.00 94.75 563 HIS A C 1
ATOM 4390 O O . HIS A 1 563 ? 11.912 -19.857 -7.322 1.00 94.75 563 HIS A O 1
ATOM 4396 N N . SER A 1 564 ? 10.795 -18.417 -6.038 1.00 95.62 564 SER A N 1
ATOM 4397 C CA . SER A 1 564 ? 9.787 -19.397 -5.615 1.00 95.62 564 SER A CA 1
ATOM 4398 C C . SER A 1 564 ? 8.623 -19.519 -6.603 1.00 95.62 564 SER A C 1
ATOM 4400 O O . SER A 1 564 ? 7.941 -20.540 -6.639 1.00 95.62 564 SER A O 1
ATOM 4402 N N . ARG A 1 565 ? 8.312 -18.452 -7.349 1.00 93.38 565 ARG A N 1
ATOM 4403 C CA . ARG A 1 565 ? 7.102 -18.317 -8.171 1.00 93.38 565 ARG A CA 1
ATOM 4404 C C . ARG A 1 565 ? 7.355 -17.515 -9.443 1.00 93.38 565 ARG A C 1
ATOM 4406 O O . ARG A 1 565 ? 7.084 -16.315 -9.492 1.00 93.38 565 ARG A O 1
ATOM 4413 N N . ASP A 1 566 ? 7.762 -18.207 -10.501 1.00 89.25 566 ASP A N 1
ATOM 4414 C CA . ASP A 1 566 ? 8.058 -17.607 -11.811 1.00 89.25 566 ASP A CA 1
ATOM 4415 C C . ASP A 1 566 ? 6.883 -16.781 -12.385 1.00 89.25 566 ASP A C 1
ATOM 4417 O O . ASP A 1 566 ? 7.068 -15.727 -12.999 1.00 89.25 566 ASP A O 1
ATOM 4421 N N . ASP A 1 567 ? 5.635 -17.172 -12.095 1.00 89.19 567 ASP A N 1
ATOM 4422 C CA . ASP A 1 567 ? 4.453 -16.412 -12.512 1.00 89.19 567 ASP A CA 1
ATOM 4423 C C . ASP A 1 567 ? 4.390 -15.005 -11.890 1.00 89.19 567 ASP A C 1
ATOM 4425 O O . ASP A 1 567 ? 3.814 -14.094 -12.487 1.00 89.19 567 ASP A O 1
ATOM 4429 N N . CYS A 1 568 ? 5.021 -14.777 -10.740 1.00 91.69 568 CYS A N 1
ATOM 4430 C CA . CYS A 1 568 ? 5.094 -13.482 -10.062 1.00 91.69 568 CYS A CA 1
ATOM 4431 C C . CYS A 1 568 ? 6.237 -12.576 -10.540 1.00 91.69 568 CYS A C 1
ATOM 4433 O O . CYS A 1 568 ? 6.365 -11.464 -10.018 1.00 91.69 568 CYS A O 1
ATOM 4435 N N . ARG A 1 569 ? 7.025 -12.991 -11.540 1.00 91.94 569 ARG A N 1
ATOM 4436 C CA . ARG A 1 569 ? 8.086 -12.163 -12.126 1.00 91.94 569 ARG A CA 1
ATOM 4437 C C . ARG A 1 569 ? 7.561 -10.775 -12.541 1.00 91.94 569 ARG A C 1
ATOM 4439 O O . ARG A 1 569 ? 6.501 -10.696 -13.174 1.00 91.94 569 ARG A O 1
ATOM 4446 N N . PRO A 1 570 ? 8.263 -9.662 -12.241 1.00 93.19 570 PRO A N 1
ATOM 4447 C CA . PRO A 1 570 ? 7.825 -8.323 -12.624 1.00 93.19 570 PRO A CA 1
ATOM 4448 C C . PRO A 1 570 ? 7.483 -8.221 -14.114 1.00 93.19 570 PRO A C 1
ATOM 4450 O O . PRO A 1 570 ? 8.211 -8.710 -14.973 1.00 93.19 570 PRO A O 1
ATOM 4453 N N . TYR A 1 571 ? 6.363 -7.560 -14.420 1.00 92.88 571 TYR A N 1
ATOM 4454 C CA . TYR A 1 571 ? 5.796 -7.422 -15.774 1.00 92.88 571 TYR A CA 1
ATOM 4455 C C . TYR A 1 571 ? 5.361 -8.726 -16.464 1.00 92.88 571 TYR A C 1
ATOM 4457 O O . TYR A 1 571 ? 4.922 -8.675 -17.617 1.00 92.88 571 TYR A O 1
ATOM 4465 N N . SER A 1 572 ? 5.371 -9.873 -15.775 1.00 92.00 572 SER A N 1
ATOM 4466 C CA . SER A 1 572 ? 4.622 -11.045 -16.233 1.00 92.00 572 SER A CA 1
ATOM 4467 C C . SER A 1 572 ? 3.132 -10.703 -16.363 1.00 92.00 572 SER A C 1
ATOM 4469 O O . SER A 1 572 ? 2.628 -9.727 -15.793 1.00 92.00 572 SER A O 1
ATOM 4471 N N . LYS A 1 573 ? 2.379 -11.530 -17.092 1.00 91.88 573 LYS A N 1
ATOM 4472 C CA . LYS A 1 573 ? 0.925 -11.353 -17.197 1.00 91.88 573 LYS A CA 1
ATOM 4473 C C . LYS A 1 573 ? 0.253 -11.346 -15.817 1.00 91.88 573 LYS A C 1
ATOM 4475 O O . LYS A 1 573 ? -0.571 -10.475 -15.550 1.00 91.88 573 LYS A O 1
ATOM 4480 N N . HIS A 1 574 ? 0.611 -12.292 -14.951 1.00 93.00 574 HIS A N 1
ATOM 4481 C CA . HIS A 1 574 ? 0.044 -12.398 -13.605 1.00 93.00 574 HIS A CA 1
ATOM 4482 C C . HIS A 1 574 ? 0.432 -11.195 -12.738 1.00 93.00 574 HIS A C 1
ATOM 4484 O O . HIS A 1 574 ? -0.432 -10.617 -12.077 1.00 93.00 574 HIS A O 1
ATOM 4490 N N . TRP A 1 575 ? 1.682 -10.728 -12.829 1.00 94.94 575 TRP A N 1
ATOM 4491 C CA . TRP A 1 575 ? 2.126 -9.518 -12.143 1.00 94.94 575 TRP A CA 1
ATOM 4492 C C . TRP A 1 575 ? 1.370 -8.271 -12.617 1.00 94.94 575 TRP A C 1
ATOM 4494 O O . TRP A 1 575 ? 0.860 -7.509 -11.803 1.00 94.94 575 TRP A O 1
ATOM 4504 N N . LEU A 1 576 ? 1.196 -8.080 -13.927 1.00 95.00 576 LEU A N 1
ATOM 4505 C CA . LEU A 1 576 ? 0.434 -6.950 -14.476 1.00 95.00 576 LEU A CA 1
ATOM 4506 C C . LEU A 1 576 ? -1.050 -6.972 -14.076 1.00 95.00 576 LEU A C 1
ATOM 4508 O O . LEU A 1 576 ? -1.682 -5.920 -13.964 1.00 95.00 576 LEU A O 1
ATOM 4512 N N . GLU A 1 577 ? -1.620 -8.158 -13.872 1.00 94.44 577 GLU A N 1
ATOM 4513 C CA . GLU A 1 577 ? -3.015 -8.323 -13.466 1.00 94.44 577 GLU A CA 1
ATOM 4514 C C . GLU A 1 577 ? -3.233 -8.117 -11.961 1.00 94.44 577 GLU A C 1
ATOM 4516 O O . GLU A 1 577 ? -4.312 -7.658 -11.581 1.00 94.44 577 GLU A O 1
ATOM 4521 N N . LYS A 1 578 ? -2.247 -8.440 -11.109 1.00 96.06 578 LYS A N 1
ATOM 4522 C CA . LYS A 1 578 ? -2.393 -8.421 -9.641 1.00 96.06 578 LYS A CA 1
ATOM 4523 C C . LYS A 1 578 ? -1.548 -7.392 -8.893 1.00 96.06 578 LYS A C 1
ATOM 4525 O O . LYS A 1 578 ? -1.918 -7.023 -7.780 1.00 96.06 578 LYS A O 1
ATOM 4530 N N . TYR A 1 579 ? -0.440 -6.950 -9.471 1.00 97.12 579 TYR A N 1
ATOM 4531 C CA . TYR A 1 579 ? 0.629 -6.232 -8.773 1.00 97.12 579 TYR A CA 1
ATOM 4532 C C . TYR A 1 579 ? 1.198 -5.030 -9.532 1.00 97.12 579 TYR A C 1
ATOM 4534 O O . TYR A 1 579 ? 2.098 -4.375 -9.014 1.00 97.12 579 TYR A O 1
ATOM 4542 N N . ASP A 1 580 ? 0.649 -4.693 -10.706 1.00 96.94 580 ASP A N 1
ATOM 4543 C CA . ASP A 1 580 ? 1.029 -3.496 -11.466 1.00 96.94 580 ASP A CA 1
ATOM 4544 C C . ASP A 1 580 ? 1.090 -2.249 -10.573 1.00 96.94 580 ASP A C 1
ATOM 4546 O O . ASP A 1 580 ? 0.347 -2.126 -9.597 1.00 96.94 580 ASP A O 1
ATOM 4550 N N . TRP A 1 581 ? 1.947 -1.288 -10.909 1.00 97.56 581 TRP A N 1
ATOM 4551 C CA . TRP A 1 581 ? 2.313 -0.198 -9.997 1.00 97.56 581 TRP A CA 1
ATOM 4552 C C . TRP A 1 581 ? 1.122 0.610 -9.476 1.00 97.56 581 TRP A C 1
ATOM 4554 O O . TRP A 1 581 ? 1.130 1.072 -8.338 1.00 97.56 581 TRP A O 1
ATOM 4564 N N . TRP A 1 582 ? 0.051 0.740 -10.261 1.00 96.50 582 TRP A N 1
ATOM 4565 C CA . TRP A 1 582 ? -1.168 1.417 -9.811 1.00 96.50 582 TRP A CA 1
ATOM 4566 C C . TRP A 1 582 ? -1.860 0.680 -8.652 1.00 96.50 582 TRP A C 1
ATOM 4568 O O . TRP A 1 582 ? -2.475 1.324 -7.802 1.00 96.50 582 TRP A O 1
ATOM 4578 N N . ILE A 1 583 ? -1.732 -0.647 -8.576 1.00 97.50 583 ILE A N 1
ATOM 4579 C CA . ILE A 1 583 ? -2.240 -1.482 -7.482 1.00 97.50 583 ILE A CA 1
ATOM 4580 C C . ILE A 1 583 ? -1.401 -1.238 -6.233 1.00 97.50 583 ILE A C 1
ATOM 4582 O O . ILE A 1 583 ? -1.971 -0.942 -5.184 1.00 97.50 583 ILE A O 1
ATOM 4586 N N . VAL A 1 584 ? -0.069 -1.262 -6.352 1.00 97.12 584 VAL A N 1
ATOM 4587 C CA . VAL A 1 584 ? 0.857 -0.924 -5.255 1.00 97.12 584 VAL A CA 1
ATOM 4588 C C . VAL A 1 584 ? 0.533 0.461 -4.681 1.00 97.12 584 VAL A C 1
ATOM 4590 O O . VAL A 1 584 ? 0.318 0.604 -3.475 1.00 97.12 584 VAL A O 1
ATOM 4593 N N . GLN A 1 585 ? 0.374 1.470 -5.543 1.00 94.69 585 GLN A N 1
ATOM 4594 C CA . GLN A 1 585 ? -0.008 2.824 -5.129 1.00 94.69 585 GLN A CA 1
ATOM 4595 C C . GLN A 1 585 ? -1.392 2.876 -4.465 1.00 94.69 585 GLN A C 1
ATOM 4597 O O . GLN A 1 585 ? -1.575 3.567 -3.460 1.00 94.69 585 GLN A O 1
ATOM 4602 N N . THR A 1 586 ? -2.363 2.120 -4.984 1.00 94.44 586 THR A N 1
ATOM 4603 C CA . THR A 1 586 ? -3.711 2.021 -4.400 1.00 94.44 586 THR A CA 1
ATOM 4604 C C . THR A 1 586 ? -3.669 1.395 -3.003 1.00 94.44 586 THR A C 1
ATOM 4606 O O . THR A 1 586 ? -4.370 1.855 -2.100 1.00 94.44 586 THR A O 1
ATOM 4609 N N . LEU A 1 587 ? -2.825 0.384 -2.782 1.00 96.06 587 LEU A N 1
ATOM 4610 C CA . LEU A 1 587 ? -2.647 -0.249 -1.474 1.00 96.06 587 LEU A CA 1
ATOM 4611 C C . LEU A 1 587 ? -2.051 0.732 -0.454 1.00 96.06 587 LEU A C 1
ATOM 4613 O O . LEU A 1 587 ? -2.632 0.914 0.618 1.00 96.06 587 LEU A O 1
ATOM 4617 N N . PHE A 1 588 ? -0.989 1.465 -0.812 1.00 94.31 588 PHE A N 1
ATOM 4618 C CA . PHE A 1 588 ? -0.456 2.540 0.039 1.00 94.31 588 PHE A CA 1
ATOM 4619 C C . PHE A 1 588 ? -1.516 3.597 0.376 1.00 94.31 588 PHE A C 1
ATOM 4621 O O . PHE A 1 588 ? -1.650 4.006 1.536 1.00 94.31 588 PHE A O 1
ATOM 4628 N N . ALA A 1 589 ? -2.316 4.002 -0.615 1.00 90.94 589 ALA A N 1
ATOM 4629 C CA . ALA A 1 589 ? -3.419 4.934 -0.416 1.00 90.94 589 ALA A CA 1
ATOM 4630 C C . ALA A 1 589 ? -4.460 4.405 0.583 1.00 90.94 589 ALA A C 1
ATOM 4632 O O . ALA A 1 589 ? -4.950 5.181 1.409 1.00 90.94 589 ALA A O 1
ATOM 4633 N N . LYS A 1 590 ? -4.783 3.106 0.544 1.00 92.00 590 LYS A N 1
ATOM 4634 C CA . LYS A 1 590 ? -5.718 2.455 1.475 1.00 92.00 590 LYS A CA 1
ATOM 4635 C C . LYS A 1 590 ? -5.151 2.341 2.897 1.00 92.00 590 LYS A C 1
ATOM 4637 O O . LYS A 1 590 ? -5.902 2.537 3.850 1.00 92.00 590 LYS A O 1
ATOM 4642 N N . PHE A 1 591 ? -3.843 2.132 3.069 1.00 92.12 591 PHE A N 1
ATOM 4643 C CA . PHE A 1 591 ? -3.227 2.040 4.402 1.00 92.12 591 PHE A CA 1
ATOM 4644 C C . PHE A 1 591 ? -3.150 3.382 5.141 1.00 92.12 591 PHE A C 1
ATOM 4646 O O . PHE A 1 591 ? -3.452 3.442 6.332 1.00 92.12 591 PHE A O 1
ATOM 4653 N N . ARG A 1 592 ? -2.779 4.475 4.457 1.00 81.75 592 ARG A N 1
ATOM 4654 C CA . ARG A 1 592 ? -2.409 5.775 5.066 1.00 81.75 592 ARG A CA 1
ATOM 4655 C C . ARG A 1 592 ? -3.473 6.429 5.970 1.00 81.75 592 ARG A C 1
ATOM 4657 O O . ARG A 1 592 ? -3.130 7.329 6.739 1.00 81.75 592 ARG A O 1
ATOM 4664 N N . GLY A 1 593 ? -4.738 6.015 5.878 1.00 71.56 593 GLY A N 1
ATOM 4665 C CA . GLY A 1 593 ? -5.847 6.519 6.703 1.00 71.56 593 GLY A CA 1
ATOM 4666 C C . GLY A 1 593 ? -6.484 5.493 7.645 1.00 71.56 593 GLY A C 1
ATOM 4667 O O . GLY A 1 593 ? -7.425 5.846 8.347 1.00 71.56 593 GLY A O 1
ATOM 4668 N N . VAL A 1 594 ? -6.013 4.243 7.639 1.00 82.12 594 VAL A N 1
ATOM 4669 C CA . VAL A 1 594 ? -6.640 3.130 8.376 1.00 82.12 594 VAL A CA 1
ATOM 4670 C C . VAL A 1 594 ? -5.650 2.387 9.263 1.00 82.12 594 VAL A C 1
ATOM 4672 O O . VAL A 1 594 ? -6.050 1.869 10.303 1.00 82.12 594 VAL A O 1
ATOM 4675 N N . ALA A 1 595 ? -4.379 2.320 8.857 1.00 85.56 595 ALA A N 1
ATOM 4676 C CA . ALA A 1 595 ? -3.366 1.576 9.584 1.00 85.56 595 ALA A CA 1
ATOM 4677 C C . ALA A 1 595 ? -3.237 2.105 11.015 1.00 85.56 595 ALA A C 1
ATOM 4679 O O . ALA A 1 595 ? -2.950 3.282 11.246 1.00 85.56 595 ALA A O 1
ATOM 4680 N N . ASP A 1 596 ? -3.449 1.205 11.963 1.00 86.94 596 ASP A N 1
ATOM 4681 C CA . ASP A 1 596 ? -3.174 1.441 13.364 1.00 86.94 596 ASP A CA 1
ATOM 4682 C C . ASP A 1 596 ? -1.698 1.151 13.626 1.00 86.94 596 ASP A C 1
ATOM 4684 O O . ASP A 1 596 ? -1.162 0.169 13.114 1.00 86.94 596 ASP A O 1
ATOM 4688 N N . ALA A 1 597 ? -1.031 2.017 14.384 1.00 85.69 597 ALA A N 1
ATOM 4689 C CA . ALA A 1 597 ? 0.406 1.943 14.604 1.00 85.69 597 ALA A CA 1
ATOM 4690 C C . ALA A 1 597 ? 0.724 1.898 16.097 1.00 85.69 597 ALA A C 1
ATOM 4692 O O . ALA A 1 597 ? 0.194 2.679 16.889 1.00 85.69 597 ALA A O 1
ATOM 4693 N N . GLN A 1 598 ? 1.652 1.021 16.469 1.00 86.44 598 GLN A N 1
ATOM 4694 C CA . GLN A 1 598 ? 2.155 0.885 17.827 1.00 86.44 598 GLN A CA 1
ATOM 4695 C C . GLN A 1 598 ? 3.670 1.123 17.848 1.00 86.44 598 GLN A C 1
ATOM 4697 O O . GLN A 1 598 ? 4.425 0.684 16.975 1.00 86.44 598 GLN A O 1
ATOM 4702 N N . GLN A 1 599 ? 4.106 1.860 18.867 1.00 87.00 599 GLN A N 1
ATOM 4703 C CA . GLN A 1 599 ? 5.517 2.074 19.163 1.00 87.00 599 GLN A CA 1
ATOM 4704 C C . GLN A 1 599 ? 6.026 1.000 20.122 1.00 87.00 599 GLN A C 1
ATOM 4706 O O . GLN A 1 599 ? 5.303 0.581 21.029 1.00 87.00 599 GLN A O 1
ATOM 4711 N N . SER A 1 600 ? 7.294 0.637 19.955 1.00 83.12 600 SER A N 1
ATOM 4712 C CA . SER A 1 600 ? 8.023 -0.210 20.892 1.00 83.12 600 SER A CA 1
ATOM 4713 C C . SER A 1 600 ? 8.068 0.440 22.269 1.00 83.12 600 SER A C 1
ATOM 4715 O O . SER A 1 600 ? 8.475 1.600 22.404 1.00 83.12 600 SER A O 1
ATOM 4717 N N . THR A 1 601 ? 7.729 -0.309 23.315 1.00 81.06 601 THR A N 1
ATOM 4718 C CA . THR A 1 601 ? 7.861 0.174 24.699 1.00 81.06 601 THR A CA 1
ATOM 4719 C C . THR A 1 601 ? 9.316 0.257 25.168 1.00 81.06 601 THR A C 1
ATOM 4721 O O . THR A 1 601 ? 9.584 0.926 26.165 1.00 81.06 601 THR A O 1
ATOM 4724 N N . TRP A 1 602 ? 10.259 -0.357 24.443 1.00 80.31 602 TRP A N 1
ATOM 4725 C CA . TRP A 1 602 ? 11.693 -0.307 24.744 1.00 80.31 602 TRP A CA 1
ATOM 4726 C C . TRP A 1 602 ? 12.407 0.811 23.987 1.00 80.31 602 TRP A C 1
ATOM 4728 O O . TRP A 1 602 ? 13.146 1.588 24.591 1.00 80.31 602 TRP A O 1
ATOM 4738 N N . THR A 1 603 ? 12.192 0.914 22.671 1.00 82.81 603 THR A N 1
ATOM 4739 C CA . THR A 1 603 ? 12.933 1.871 21.827 1.00 82.81 603 THR A CA 1
ATOM 4740 C C . THR A 1 603 ? 12.185 3.181 21.574 1.00 82.81 603 THR A C 1
ATOM 4742 O O . THR A 1 603 ? 12.801 4.164 21.160 1.00 82.81 603 THR A O 1
ATOM 4745 N N . GLY A 1 604 ? 10.862 3.211 21.781 1.00 84.69 604 GLY A N 1
ATOM 4746 C CA . GLY A 1 604 ? 9.991 4.335 21.418 1.00 84.69 604 GLY A CA 1
ATOM 4747 C C . GLY A 1 604 ? 9.824 4.545 19.907 1.00 84.69 604 GLY A C 1
ATOM 4748 O O . GLY A 1 604 ? 9.143 5.482 19.489 1.00 84.69 604 GLY A O 1
ATOM 4749 N N . LYS A 1 605 ? 10.445 3.702 19.071 1.00 85.94 605 LYS A N 1
ATOM 4750 C CA . LYS A 1 605 ? 10.310 3.751 17.612 1.00 85.94 605 LYS A CA 1
ATOM 4751 C C . LYS A 1 605 ? 9.045 3.007 17.155 1.00 85.94 605 LYS A C 1
ATOM 4753 O O . LYS A 1 605 ? 8.586 2.111 17.863 1.00 85.94 605 LYS A O 1
ATOM 4758 N N . PRO A 1 606 ? 8.495 3.336 15.973 1.00 88.50 606 PRO A N 1
ATOM 4759 C CA . PRO A 1 606 ? 7.458 2.529 15.330 1.00 88.50 606 PRO A CA 1
ATOM 4760 C C . PRO A 1 606 ? 7.903 1.066 15.159 1.00 88.50 606 PRO A C 1
ATOM 4762 O O . PRO A 1 606 ? 8.965 0.802 14.587 1.00 88.50 606 PRO A O 1
ATOM 4765 N N . GLU A 1 607 ? 7.092 0.138 15.663 1.00 91.44 607 GLU A N 1
ATOM 4766 C CA . GLU A 1 607 ? 7.406 -1.300 15.762 1.00 91.44 607 GLU A CA 1
ATOM 4767 C C . GLU A 1 607 ? 6.346 -2.160 15.072 1.00 91.44 607 GLU A C 1
ATOM 4769 O O . GLU A 1 607 ? 6.667 -3.144 14.416 1.00 91.44 607 GLU A O 1
ATOM 4774 N N . VAL A 1 608 ? 5.077 -1.757 15.155 1.00 92.88 608 VAL A N 1
ATOM 4775 C CA . VAL A 1 608 ? 3.960 -2.520 14.596 1.00 92.88 608 VAL A CA 1
ATOM 4776 C C . VAL A 1 608 ? 3.032 -1.590 13.833 1.00 92.88 608 VAL A C 1
ATOM 4778 O O . VAL A 1 608 ? 2.747 -0.477 14.281 1.00 92.88 608 VAL A O 1
ATOM 4781 N N . ALA A 1 609 ? 2.517 -2.073 12.707 1.00 93.88 609 ALA A N 1
ATOM 4782 C CA . ALA A 1 609 ? 1.336 -1.512 12.071 1.00 93.88 609 ALA A CA 1
ATOM 4783 C C . ALA A 1 609 ? 0.356 -2.631 11.716 1.00 93.88 609 ALA A C 1
ATOM 4785 O O . ALA A 1 609 ? 0.776 -3.719 11.335 1.00 93.88 609 ALA A O 1
ATOM 4786 N N . ALA A 1 610 ? -0.945 -2.382 11.823 1.00 94.38 610 ALA A N 1
ATOM 4787 C CA . ALA A 1 610 ? -1.963 -3.369 11.484 1.00 94.38 610 ALA A CA 1
ATOM 4788 C C . ALA A 1 610 ? -3.203 -2.722 10.863 1.00 94.38 610 ALA A C 1
ATOM 4790 O O . ALA A 1 610 ? -3.542 -1.571 11.144 1.00 94.38 610 ALA A O 1
ATOM 4791 N N . VAL A 1 611 ? -3.902 -3.478 10.019 1.00 94.56 611 VAL A N 1
ATOM 4792 C CA . VAL A 1 611 ? -5.157 -3.047 9.389 1.00 94.56 611 VAL A CA 1
ATOM 4793 C C . VAL A 1 611 ? -6.323 -3.821 9.991 1.00 94.56 611 VAL A C 1
ATOM 4795 O O . VAL A 1 611 ? -6.377 -5.043 9.897 1.00 94.56 611 VAL A O 1
ATOM 4798 N N . HIS A 1 612 ? -7.283 -3.110 10.576 1.00 94.25 612 HIS A N 1
ATOM 4799 C CA . HIS A 1 612 ? -8.472 -3.696 11.198 1.00 94.25 612 HIS A CA 1
ATOM 4800 C C . HIS A 1 612 ? -9.734 -3.180 10.487 1.00 94.25 612 HIS A C 1
ATOM 4802 O O . HIS A 1 612 ? -10.270 -2.140 10.886 1.00 94.25 612 HIS A O 1
ATOM 4808 N N . PRO A 1 613 ? -10.168 -3.839 9.393 1.00 94.25 613 PRO A N 1
ATOM 4809 C CA . PRO A 1 613 ? -11.175 -3.314 8.464 1.00 94.25 613 PRO A CA 1
ATOM 4810 C C . PRO A 1 613 ? -12.556 -3.082 9.093 1.00 94.25 613 PRO A C 1
ATOM 4812 O O . PRO A 1 613 ? -13.340 -2.304 8.551 1.00 94.25 613 PRO A O 1
ATOM 4815 N N . LEU A 1 614 ? -12.881 -3.751 10.206 1.00 95.56 614 LEU A N 1
ATOM 4816 C CA . LEU A 1 614 ? -14.167 -3.597 10.889 1.00 95.56 614 LEU A CA 1
ATOM 4817 C C . LEU A 1 614 ? -14.074 -2.650 12.089 1.00 95.56 614 LEU A C 1
ATOM 4819 O O . LEU A 1 614 ? -14.958 -1.819 12.284 1.00 95.56 614 LEU A O 1
ATOM 4823 N N . TRP A 1 615 ? -12.999 -2.730 12.872 1.00 94.56 615 TRP A N 1
ATOM 4824 C CA . TRP A 1 615 ? -12.735 -1.848 14.009 1.00 94.56 615 TRP A CA 1
ATOM 4825 C C . TRP A 1 615 ? -12.604 -0.384 13.574 1.00 94.56 615 TRP A C 1
ATOM 4827 O O . TRP A 1 615 ? -13.128 0.508 14.245 1.00 94.56 615 TRP A O 1
ATOM 4837 N N . CYS A 1 616 ? -11.976 -0.128 12.420 1.00 92.19 616 CYS A N 1
ATOM 4838 C CA . CYS A 1 616 ? -11.778 1.225 11.898 1.00 92.19 616 CYS A CA 1
ATOM 4839 C C . CYS A 1 616 ? -13.072 1.911 11.412 1.00 92.19 616 CYS A C 1
ATOM 4841 O O . CYS A 1 616 ? -13.025 3.069 11.003 1.00 92.19 616 CYS A O 1
ATOM 4843 N N . LEU A 1 617 ? -14.220 1.218 11.425 1.00 94.25 617 LEU A N 1
ATOM 4844 C CA . LEU A 1 617 ? -15.523 1.784 11.054 1.00 94.25 617 LEU A CA 1
ATOM 4845 C C . LEU A 1 617 ? -16.175 2.590 12.190 1.00 94.25 617 LEU A C 1
ATOM 4847 O O . LEU A 1 617 ? -17.129 3.321 11.937 1.00 94.25 617 LEU A O 1
ATOM 4851 N N . ALA A 1 618 ? -15.696 2.480 13.435 1.00 95.25 618 ALA A N 1
ATOM 4852 C CA . ALA A 1 618 ? -16.170 3.335 14.524 1.00 95.25 618 ALA A CA 1
ATOM 4853 C C . ALA A 1 618 ? -15.586 4.748 14.389 1.00 95.25 618 ALA A C 1
ATOM 4855 O O . ALA A 1 618 ? -14.395 4.948 14.622 1.00 95.25 618 ALA A O 1
ATOM 4856 N N . ASN A 1 619 ? -16.433 5.729 14.069 1.00 94.06 619 ASN A N 1
ATOM 4857 C CA . ASN A 1 619 ? -16.026 7.116 13.849 1.00 94.06 619 ASN A CA 1
ATOM 4858 C C . ASN A 1 619 ? -15.466 7.796 15.109 1.00 94.06 619 ASN A C 1
ATOM 4860 O O . ASN A 1 619 ? -15.698 7.381 16.244 1.00 94.06 619 ASN A O 1
ATOM 4864 N N . HIS A 1 620 ? -14.744 8.899 14.905 1.00 93.94 620 HIS A N 1
ATOM 4865 C CA . HIS A 1 620 ? -14.085 9.638 15.978 1.00 93.94 620 HIS A CA 1
ATOM 4866 C C . HIS A 1 620 ? -15.022 10.553 16.791 1.00 93.94 620 HIS A C 1
ATOM 4868 O O . HIS A 1 620 ? -15.739 11.379 16.228 1.00 93.94 620 HIS A O 1
ATOM 4874 N N . SER A 1 621 ? -14.877 10.543 18.119 1.00 95.44 621 SER A N 1
ATOM 4875 C CA . SER A 1 621 ? -15.326 11.601 19.033 1.00 95.44 621 SER A CA 1
ATOM 4876 C C . SER A 1 621 ? -14.278 11.879 20.121 1.00 95.44 621 SER A C 1
ATOM 4878 O O . SER A 1 621 ? -13.627 10.968 20.628 1.00 95.44 621 SER A O 1
ATOM 4880 N N . CYS A 1 622 ? -14.142 13.144 20.547 1.00 95.25 622 CYS A N 1
ATOM 4881 C CA . CYS A 1 622 ? -13.364 13.494 21.749 1.00 95.25 622 CYS A CA 1
ATOM 4882 C C . CYS A 1 622 ? -14.133 13.230 23.061 1.00 95.25 622 CYS A C 1
ATOM 4884 O O . CYS A 1 622 ? -13.578 13.428 24.145 1.00 95.25 622 CYS A O 1
ATOM 4886 N N . ASN A 1 623 ? -15.402 12.819 22.967 1.00 94.81 623 ASN A N 1
ATOM 4887 C CA . ASN A 1 623 ? -16.196 12.234 24.046 1.00 94.81 623 ASN A CA 1
ATOM 4888 C C . ASN A 1 623 ? -16.698 10.851 23.587 1.00 94.81 623 ASN A C 1
ATOM 4890 O O . ASN A 1 623 ? -17.856 10.722 23.188 1.00 94.81 623 ASN A O 1
ATOM 4894 N N . PRO A 1 624 ? -15.806 9.850 23.499 1.00 96.50 624 PRO A N 1
ATOM 4895 C CA . PRO A 1 624 ? -16.150 8.537 22.967 1.00 96.50 624 PRO A CA 1
ATOM 4896 C C . PRO A 1 624 ? -17.064 7.768 23.931 1.00 96.50 624 PRO A C 1
ATOM 4898 O O . PRO A 1 624 ? -17.061 8.010 25.140 1.00 96.50 624 PRO A O 1
ATOM 4901 N N . ASN A 1 625 ? -17.813 6.801 23.401 1.00 96.81 625 ASN A N 1
ATOM 4902 C CA . ASN A 1 625 ? -18.616 5.862 24.199 1.00 96.81 625 ASN A CA 1
ATOM 4903 C C . ASN A 1 625 ? -17.975 4.464 24.299 1.00 96.81 625 ASN A C 1
ATOM 4905 O O . ASN A 1 625 ? -18.463 3.608 25.042 1.00 96.81 625 ASN A O 1
ATOM 4909 N N . VAL A 1 626 ? -16.845 4.258 23.619 1.00 97.25 626 VAL A N 1
ATOM 4910 C CA . VAL A 1 626 ? -16.013 3.056 23.706 1.00 97.25 626 VAL A CA 1
ATOM 4911 C C . VAL A 1 626 ? -14.539 3.399 23.924 1.00 97.25 626 VAL A C 1
ATOM 4913 O O . VAL A 1 626 ? -14.095 4.521 23.696 1.00 97.25 626 VAL A O 1
ATOM 4916 N N . THR A 1 627 ? -13.776 2.409 24.374 1.00 95.38 627 THR A N 1
ATOM 4917 C CA . THR A 1 627 ? -12.317 2.439 24.519 1.00 95.38 627 THR A CA 1
ATOM 4918 C C . THR A 1 627 ? -11.710 1.109 24.060 1.00 95.38 627 THR A C 1
ATOM 4920 O O . THR A 1 627 ? -12.440 0.141 23.824 1.00 95.38 627 THR A O 1
ATOM 4923 N N . TRP A 1 628 ? -10.386 1.046 23.924 1.00 93.00 628 TRP A N 1
ATOM 4924 C CA . TRP A 1 628 ? -9.661 -0.079 23.328 1.00 93.00 628 TRP A CA 1
ATOM 4925 C C . TRP A 1 628 ? -8.264 -0.264 23.938 1.00 93.00 628 TRP A C 1
ATOM 4927 O O . TRP A 1 628 ? -7.740 0.625 24.609 1.00 93.00 628 TRP A O 1
ATOM 4937 N N . LYS A 1 629 ? -7.662 -1.442 23.723 1.00 82.94 629 LYS A N 1
ATOM 4938 C CA . LYS A 1 629 ? -6.283 -1.769 24.140 1.00 82.94 629 LYS A CA 1
ATOM 4939 C C . LYS A 1 629 ? -5.301 -1.673 22.973 1.00 82.94 629 LYS A C 1
ATOM 4941 O O . LYS A 1 629 ? -5.641 -2.057 21.858 1.00 82.94 629 LYS A O 1
ATOM 4946 N N . SER A 1 630 ? -4.074 -1.233 23.255 1.00 70.81 630 SER A N 1
ATOM 4947 C CA . SER A 1 630 ? -3.069 -0.851 22.253 1.00 70.81 630 SER A CA 1
ATOM 4948 C C . SER A 1 630 ? -2.226 -1.973 21.649 1.00 70.81 630 SER A C 1
ATOM 4950 O O . SER A 1 630 ? -1.492 -1.697 20.712 1.00 70.81 630 SER A O 1
ATOM 4952 N N . SER A 1 631 ? -2.364 -3.235 22.072 1.00 75.44 631 SER A N 1
ATOM 4953 C CA . SER A 1 631 ? -1.611 -4.375 21.508 1.00 75.44 631 SER A CA 1
ATOM 4954 C C . SER A 1 631 ? -2.491 -5.620 21.343 1.00 75.44 631 SER A C 1
ATOM 4956 O O . SER A 1 631 ? -3.490 -5.774 22.052 1.00 75.44 631 SER A O 1
ATOM 4958 N N . GLY A 1 632 ? -2.114 -6.500 20.412 1.00 86.12 632 GLY A N 1
ATOM 4959 C CA . GLY A 1 632 ? -2.780 -7.772 20.176 1.00 86.12 632 GLY A CA 1
ATOM 4960 C C . GLY A 1 632 ? -4.098 -7.629 19.419 1.00 86.12 632 GLY A C 1
ATOM 4961 O O . GLY A 1 632 ? -4.242 -6.850 18.481 1.00 86.12 632 GLY A O 1
ATOM 4962 N N . VAL A 1 633 ? -5.091 -8.406 19.848 1.00 90.50 633 VAL A N 1
ATOM 4963 C CA . VAL A 1 633 ? -6.453 -8.357 19.299 1.00 90.50 633 VAL A CA 1
ATOM 4964 C C . VAL A 1 633 ? -7.061 -6.984 19.565 1.00 90.50 633 VAL A C 1
ATOM 4966 O O . VAL A 1 633 ? -7.196 -6.582 20.724 1.00 90.50 633 VAL A O 1
ATOM 4969 N N . ARG A 1 634 ? -7.458 -6.270 18.507 1.00 91.62 634 ARG A N 1
ATOM 4970 C CA . ARG A 1 634 ? -8.150 -4.990 18.667 1.00 91.62 634 ARG A CA 1
ATOM 4971 C C . ARG A 1 634 ? -9.550 -5.240 19.179 1.00 91.62 634 ARG A C 1
ATOM 4973 O O . ARG A 1 634 ? -10.230 -6.165 18.747 1.00 91.62 634 ARG A O 1
ATOM 4980 N N . ASN A 1 635 ? -9.989 -4.405 20.107 1.00 94.50 635 ASN A N 1
ATOM 4981 C CA . ASN A 1 635 ? -11.314 -4.518 20.679 1.00 94.50 635 ASN A CA 1
ATOM 4982 C C . ASN A 1 635 ? -11.992 -3.157 20.795 1.00 94.50 635 ASN A C 1
ATOM 4984 O O . ASN A 1 635 ? -11.340 -2.119 20.726 1.00 94.50 635 ASN A O 1
ATOM 4988 N N . LEU A 1 636 ? -13.307 -3.172 20.988 1.00 96.94 636 LEU A N 1
ATOM 4989 C CA . LEU A 1 636 ? -14.064 -2.021 21.470 1.00 96.94 636 LEU A CA 1
ATOM 4990 C C . LEU A 1 636 ? -14.797 -2.440 22.737 1.00 96.94 636 LEU A C 1
ATOM 4992 O O . LEU A 1 636 ? -15.503 -3.447 22.756 1.00 96.94 636 LEU A O 1
ATOM 4996 N N . THR A 1 637 ? -14.607 -1.679 23.809 1.00 97.56 637 THR A N 1
ATOM 4997 C CA . THR A 1 637 ? -15.259 -1.896 25.103 1.00 97.56 637 THR A CA 1
ATOM 4998 C C . THR A 1 637 ? -16.019 -0.645 25.496 1.00 97.56 637 THR A C 1
ATOM 5000 O O . THR A 1 637 ? -15.449 0.443 25.489 1.00 97.56 637 THR A O 1
ATOM 5003 N N . VAL A 1 638 ? -17.297 -0.788 25.846 1.00 97.75 638 VAL A N 1
ATOM 5004 C CA . VAL A 1 638 ? -18.126 0.335 26.303 1.00 97.75 638 VAL A CA 1
ATOM 5005 C C . VAL A 1 638 ? -17.499 0.952 27.548 1.00 97.75 638 VAL A C 1
ATOM 5007 O O . VAL A 1 638 ? -17.168 0.239 28.498 1.00 97.75 638 VAL A O 1
ATOM 5010 N N . VAL A 1 639 ? -17.344 2.277 27.561 1.00 95.50 639 VAL A N 1
ATOM 5011 C CA . VAL A 1 639 ? -16.759 2.979 28.711 1.00 95.50 639 VAL A CA 1
ATOM 5012 C C . VAL A 1 639 ? -17.591 2.741 29.976 1.00 95.50 639 VAL A C 1
ATOM 5014 O O . VAL A 1 639 ? -18.811 2.599 29.911 1.00 95.50 639 VAL A O 1
ATOM 5017 N N . GLN A 1 640 ? -16.935 2.677 31.136 1.00 93.19 640 GLN A N 1
ATOM 5018 C CA . GLN A 1 640 ? -17.618 2.559 32.435 1.00 93.19 640 GLN A CA 1
ATOM 5019 C C . GLN A 1 640 ? -18.291 3.872 32.848 1.00 93.19 640 GLN A C 1
ATOM 5021 O O . GLN A 1 640 ? -19.310 3.877 33.529 1.00 93.19 640 GLN A O 1
ATOM 5026 N N . GLU A 1 641 ? -17.734 4.992 32.398 1.00 90.44 641 GLU A N 1
ATOM 5027 C CA . GLU A 1 641 ? -18.231 6.336 32.649 1.00 90.44 641 GLU A CA 1
ATOM 5028 C C . GLU A 1 641 ? -17.921 7.234 31.450 1.00 90.44 641 GLU A C 1
ATOM 5030 O O . GLU A 1 641 ? -16.982 6.982 30.692 1.00 90.44 641 GLU A O 1
ATOM 5035 N N . ARG A 1 642 ? -18.721 8.288 31.260 1.00 87.25 642 ARG A N 1
ATOM 5036 C CA . ARG A 1 642 ? -18.477 9.266 30.193 1.00 87.25 642 ARG A CA 1
ATOM 5037 C C . ARG A 1 642 ? -17.203 10.055 30.484 1.00 87.25 642 ARG A C 1
ATOM 5039 O O . ARG A 1 642 ? -17.053 10.588 31.580 1.00 87.25 642 ARG A O 1
ATOM 5046 N N . VAL A 1 643 ? -16.347 10.194 29.471 1.00 86.50 643 VAL A N 1
ATOM 5047 C CA . VAL A 1 643 ? -15.076 10.935 29.560 1.00 86.50 643 VAL A CA 1
ATOM 5048 C C . VAL A 1 643 ? -15.309 12.430 29.792 1.00 86.50 643 VAL A C 1
ATOM 5050 O O . VAL A 1 643 ? -14.514 13.096 30.454 1.00 86.50 643 VAL A O 1
ATOM 5053 N N . TRP A 1 644 ? -16.402 12.973 29.254 1.00 89.38 644 TRP A N 1
ATOM 5054 C CA . TRP A 1 644 ? -16.757 14.381 29.378 1.00 89.38 644 TRP A CA 1
ATOM 5055 C C . TRP A 1 644 ? -18.272 14.579 29.541 1.00 89.38 644 TRP A C 1
ATOM 5057 O O . TRP A 1 644 ? -19.081 13.797 29.032 1.00 89.38 644 TRP A O 1
ATOM 5067 N N . ARG A 1 645 ? -18.658 15.649 30.250 1.00 82.31 645 ARG A N 1
ATOM 5068 C CA . ARG A 1 645 ? -20.048 16.104 30.417 1.00 82.31 645 ARG A CA 1
ATOM 5069 C C . ARG A 1 645 ? -20.141 17.622 30.270 1.00 82.31 645 ARG A C 1
ATOM 5071 O O . ARG A 1 645 ? -19.219 18.349 30.638 1.00 82.31 645 ARG A O 1
ATOM 5078 N N . ASN A 1 646 ? -21.277 18.108 29.772 1.00 75.00 646 ASN A N 1
ATOM 5079 C CA . ASN A 1 646 ? -21.538 19.538 29.661 1.00 75.00 646 ASN A CA 1
ATOM 5080 C C . ASN A 1 646 ? -22.151 20.092 30.957 1.00 75.00 646 ASN A C 1
ATOM 5082 O O . ASN A 1 646 ? -23.351 19.963 31.184 1.00 75.00 646 ASN A O 1
ATOM 5086 N N . ASP A 1 647 ? -21.349 20.794 31.761 1.00 69.00 647 ASP A N 1
ATOM 5087 C CA . ASP A 1 647 ? -21.777 21.385 33.047 1.00 69.00 647 ASP A CA 1
ATOM 5088 C C . ASP A 1 647 ? -23.029 22.291 32.981 1.00 69.00 647 ASP A C 1
ATOM 5090 O O . ASP A 1 647 ? -23.648 22.562 34.007 1.00 69.00 647 ASP A O 1
ATOM 5094 N N . LYS A 1 648 ? -23.391 22.817 31.799 1.00 64.06 648 LYS A N 1
ATOM 5095 C CA . LYS A 1 648 ? -24.558 23.705 31.619 1.00 64.06 648 LYS A CA 1
ATOM 5096 C C . LYS A 1 648 ? -25.871 22.967 31.344 1.00 64.06 648 LYS A C 1
ATOM 5098 O O . LYS A 1 648 ? -26.925 23.541 31.601 1.00 64.06 648 LYS A O 1
ATOM 5103 N N . GLU A 1 649 ? -25.812 21.755 30.799 1.00 56.62 649 GLU A N 1
ATOM 5104 C CA . GLU A 1 649 ? -26.994 20.961 30.419 1.00 56.62 649 GLU A CA 1
ATOM 5105 C C . GLU A 1 649 ? -27.311 19.854 31.427 1.00 56.62 649 GLU A C 1
ATOM 5107 O O . GLU A 1 649 ? -28.448 19.395 31.465 1.00 56.62 649 GLU A O 1
ATOM 5112 N N . ASP A 1 650 ? -26.356 19.501 32.296 1.00 56.16 650 ASP A N 1
ATOM 5113 C CA . ASP A 1 650 ? -26.477 18.417 33.281 1.00 56.16 650 ASP A CA 1
ATOM 5114 C C . ASP A 1 650 ? -26.375 18.956 34.740 1.00 56.16 650 ASP A C 1
ATOM 5116 O O . ASP A 1 650 ? -25.428 18.646 35.467 1.00 56.16 650 ASP A O 1
ATOM 5120 N N . PRO A 1 651 ? -27.285 19.850 35.197 1.00 49.56 651 PRO A N 1
ATOM 5121 C CA . PRO A 1 651 ? -27.116 20.616 36.440 1.00 49.56 651 PRO A CA 1
ATOM 5122 C C . PRO A 1 651 ? -27.436 19.853 37.740 1.00 49.56 651 PRO A C 1
ATOM 5124 O O . PRO A 1 651 ? -27.303 20.430 38.822 1.00 49.56 651 PRO A O 1
ATOM 5127 N N . THR A 1 652 ? -27.868 18.588 37.687 1.00 50.94 652 THR A N 1
ATOM 5128 C CA . THR A 1 652 ? -28.267 17.821 38.882 1.00 50.94 652 THR A CA 1
ATOM 5129 C C . THR A 1 652 ? -27.412 16.568 39.090 1.00 50.94 652 THR A C 1
ATOM 5131 O O . THR A 1 652 ? -27.502 15.646 38.288 1.00 50.94 652 THR A O 1
ATOM 5134 N N . PRO A 1 653 ? -26.667 16.439 40.207 1.00 50.78 653 PRO A N 1
ATOM 5135 C CA . PRO A 1 653 ? -25.828 15.267 40.497 1.00 50.78 653 PRO A CA 1
ATOM 5136 C C . PRO A 1 653 ? -26.611 13.986 40.868 1.00 50.78 653 PRO A C 1
ATOM 5138 O O . PRO A 1 653 ? -26.024 13.035 41.376 1.00 50.78 653 PRO A O 1
ATOM 5141 N N . THR A 1 654 ? -27.932 13.952 40.662 1.00 50.59 654 THR A N 1
ATOM 5142 C CA . THR A 1 654 ? -28.838 12.869 41.097 1.00 50.59 654 THR A CA 1
ATOM 5143 C C . THR A 1 654 ? -29.492 12.078 39.955 1.00 50.59 654 THR A C 1
ATOM 5145 O O . THR A 1 654 ? -30.119 11.058 40.217 1.00 50.59 654 THR A O 1
ATOM 5148 N N . GLU A 1 655 ? -29.311 12.490 38.702 1.00 48.88 655 GLU A N 1
ATOM 5149 C CA . GLU A 1 655 ? -29.693 11.775 37.472 1.00 48.88 655 GLU A CA 1
ATOM 5150 C C . GLU A 1 655 ? -28.464 11.869 36.556 1.00 48.88 655 GLU A C 1
ATOM 5152 O O . GLU A 1 655 ? -27.957 12.956 36.351 1.00 48.88 655 GLU A O 1
ATOM 5157 N N . THR A 1 656 ? -27.831 10.851 35.992 1.00 58.62 656 THR A N 1
ATOM 5158 C CA . THR A 1 656 ? -28.085 9.427 35.807 1.00 58.62 656 THR A CA 1
ATOM 5159 C C . THR A 1 656 ? -26.706 8.752 35.754 1.00 58.62 656 THR A C 1
ATOM 5161 O O . THR A 1 656 ? -25.764 9.254 35.127 1.00 58.62 656 THR A O 1
ATOM 5164 N N . GLU A 1 657 ? -26.552 7.634 36.458 1.00 76.81 657 GLU A N 1
ATOM 5165 C CA . GLU A 1 657 ? -25.400 6.744 36.299 1.00 76.81 657 GLU A CA 1
ATOM 5166 C C . GLU A 1 657 ? -25.300 6.325 34.821 1.00 76.81 657 GLU A C 1
ATOM 5168 O O . GLU A 1 657 ? -26.325 6.131 34.163 1.00 76.81 657 GLU A O 1
ATOM 5173 N N . TRP A 1 658 ? -24.092 6.254 34.255 1.00 88.00 658 TRP A N 1
ATOM 5174 C CA . TRP A 1 658 ? -23.931 5.843 32.859 1.00 88.00 658 TRP A CA 1
ATOM 5175 C C . TRP A 1 658 ? -24.413 4.397 32.705 1.00 88.00 658 TRP A C 1
ATOM 5177 O O . TRP A 1 658 ? -23.850 3.485 33.299 1.00 88.00 658 TRP A O 1
ATOM 5187 N N . THR A 1 659 ? -25.472 4.189 31.918 1.00 91.19 659 THR A N 1
ATOM 5188 C CA . THR A 1 659 ? -26.100 2.864 31.740 1.00 91.19 659 THR A CA 1
ATOM 5189 C C . THR A 1 659 ? -25.672 2.156 30.457 1.00 91.19 659 THR A C 1
ATOM 5191 O O . THR A 1 659 ? -26.221 1.104 30.128 1.00 91.19 659 THR A O 1
ATOM 5194 N N . GLY A 1 660 ? -24.669 2.695 29.758 1.00 93.88 660 GLY A N 1
ATOM 5195 C CA . GLY A 1 660 ? -24.193 2.176 28.481 1.00 93.88 660 GLY A CA 1
ATOM 5196 C C . GLY A 1 660 ? -24.947 2.765 27.288 1.00 93.88 660 GLY A C 1
ATOM 5197 O O . GLY A 1 660 ? -25.606 3.798 27.418 1.00 93.88 660 GLY A O 1
ATOM 5198 N N . LEU A 1 661 ? -24.827 2.117 26.128 1.00 96.25 661 LEU A N 1
ATOM 5199 C CA . LEU A 1 661 ? -25.454 2.570 24.886 1.00 96.25 661 LEU A CA 1
ATOM 5200 C C . LEU A 1 661 ? -26.836 1.951 24.679 1.00 96.25 661 LEU A C 1
ATOM 5202 O O . LEU A 1 661 ? -27.095 0.818 25.096 1.00 96.25 661 LEU A O 1
ATOM 5206 N N . LYS A 1 662 ? -27.704 2.674 23.975 1.00 97.31 662 LYS A N 1
ATOM 5207 C CA . LYS A 1 662 ? -29.010 2.192 23.511 1.00 97.31 662 LYS A CA 1
ATOM 5208 C C . LYS A 1 662 ? -28.953 1.642 22.094 1.00 97.31 662 LYS A C 1
ATOM 5210 O O . LYS A 1 662 ? -28.104 2.023 21.294 1.00 97.31 662 LYS A O 1
ATOM 5215 N N . ALA A 1 663 ? -29.892 0.750 21.781 1.00 97.88 663 ALA A N 1
ATOM 5216 C CA . ALA A 1 663 ? -30.113 0.318 20.404 1.00 97.88 663 ALA A CA 1
ATOM 5217 C C . ALA A 1 663 ? -30.334 1.533 19.477 1.00 97.88 663 ALA A C 1
ATOM 5219 O O . ALA A 1 663 ? -31.120 2.424 19.798 1.00 97.88 663 ALA A O 1
ATOM 5220 N N . GLY A 1 664 ? -29.654 1.548 18.333 1.00 97.62 664 GLY A N 1
ATOM 5221 C CA . GLY A 1 664 ? -29.651 2.631 17.352 1.00 97.62 664 GLY A CA 1
ATOM 5222 C C . GLY A 1 664 ? -28.618 3.733 17.605 1.00 97.62 664 GLY A C 1
ATOM 5223 O O . GLY A 1 664 ? -28.506 4.637 16.784 1.00 97.62 664 GLY A O 1
ATOM 5224 N N . GLU A 1 665 ? -27.858 3.697 18.706 1.00 97.44 665 GLU A N 1
ATOM 5225 C CA . GLU A 1 665 ? -26.780 4.667 18.936 1.00 97.44 665 GLU A CA 1
ATOM 5226 C C . GLU A 1 665 ? -25.501 4.293 18.170 1.00 97.44 665 GLU A C 1
ATOM 5228 O O . GLU A 1 665 ? -25.119 3.122 18.103 1.00 97.44 665 GLU A O 1
ATOM 5233 N N . GLU A 1 666 ? -24.820 5.304 17.621 1.00 97.69 666 GLU A N 1
ATOM 5234 C CA . GLU A 1 666 ? -23.524 5.145 16.950 1.00 97.69 666 GLU A CA 1
ATOM 5235 C C . GLU A 1 666 ? -22.403 4.878 17.967 1.00 97.69 666 GLU A C 1
ATOM 5237 O O . GLU A 1 666 ? -22.351 5.459 19.056 1.00 97.69 666 GLU A O 1
ATOM 5242 N N . ILE A 1 667 ? -21.479 3.998 17.597 1.00 98.12 667 ILE A N 1
ATOM 5243 C CA . ILE A 1 667 ? -20.265 3.680 18.334 1.00 98.12 667 ILE A CA 1
ATOM 5244 C C . ILE A 1 667 ? -19.196 4.714 17.980 1.00 98.12 667 ILE A C 1
ATOM 5246 O O . ILE A 1 667 ? -18.718 4.780 16.847 1.00 98.12 667 ILE A O 1
ATOM 5250 N N . TRP A 1 668 ? -18.789 5.496 18.977 1.00 96.94 668 TRP A N 1
ATOM 5251 C CA . TRP A 1 668 ? -17.813 6.570 18.842 1.00 96.94 668 TRP A CA 1
ATOM 5252 C C . TRP A 1 668 ? -16.492 6.181 19.493 1.00 96.94 668 TRP A C 1
ATOM 5254 O O . TRP A 1 668 ? -16.391 6.107 20.722 1.00 96.94 668 TRP A O 1
ATOM 5264 N N . ASN A 1 669 ? -15.475 5.977 18.662 1.00 95.25 669 ASN A N 1
ATOM 5265 C CA . ASN A 1 669 ? -14.102 5.698 19.060 1.00 95.25 669 ASN A CA 1
ATOM 5266 C C . ASN A 1 669 ? -13.296 6.999 19.257 1.00 95.25 669 ASN A C 1
ATOM 5268 O O . ASN A 1 669 ? -13.745 8.098 18.929 1.00 95.25 669 ASN A O 1
ATOM 5272 N N . HIS A 1 670 ? -12.076 6.896 19.780 1.00 92.81 670 HIS A N 1
ATOM 5273 C CA . HIS A 1 670 ? -11.134 8.001 19.912 1.00 92.81 670 HIS A CA 1
ATOM 5274 C C . HIS A 1 670 ? -9.819 7.715 19.172 1.00 92.81 670 HIS A C 1
ATOM 5276 O O . HIS A 1 670 ? -9.230 6.650 19.317 1.00 92.81 670 HIS A O 1
ATOM 5282 N N . TYR A 1 671 ? -9.347 8.696 18.393 1.00 90.62 671 TYR A N 1
ATOM 5283 C CA . TYR A 1 671 ? -8.122 8.620 17.569 1.00 90.62 671 TYR A CA 1
ATOM 5284 C C . TYR A 1 671 ? -7.010 9.523 18.121 1.00 90.62 671 TYR A C 1
ATOM 5286 O O . TYR A 1 671 ? -5.966 9.718 17.511 1.00 90.62 671 TYR A O 1
ATOM 5294 N N . THR A 1 672 ? -7.276 10.154 19.259 1.00 90.94 672 THR A N 1
ATOM 5295 C CA . THR A 1 672 ? -6.359 11.040 19.967 1.00 90.94 672 THR A CA 1
ATOM 5296 C C . THR A 1 672 ? -6.501 10.770 21.456 1.00 90.94 672 THR A C 1
ATOM 5298 O O . THR A 1 672 ? -7.468 10.131 21.886 1.00 90.94 672 THR A O 1
ATOM 5301 N N . ASP A 1 673 ? -5.554 11.267 22.241 1.00 90.69 673 ASP A N 1
ATOM 5302 C CA . ASP A 1 673 ? -5.648 11.218 23.693 1.00 90.69 673 ASP A CA 1
ATOM 5303 C C . ASP A 1 673 ? -6.818 12.090 24.174 1.00 90.69 673 ASP A C 1
ATOM 5305 O O . ASP A 1 673 ? -6.814 13.317 24.048 1.00 90.69 673 ASP A O 1
ATOM 5309 N N . VAL A 1 674 ? -7.844 11.442 24.723 1.00 91.88 674 VAL A N 1
ATOM 5310 C CA . VAL A 1 674 ? -9.044 12.109 25.240 1.00 91.88 674 VAL A CA 1
ATOM 5311 C C . VAL A 1 674 ? -8.823 12.754 26.609 1.00 91.88 674 VAL A C 1
ATOM 5313 O O . VAL A 1 674 ? -9.653 13.567 27.024 1.00 91.88 674 VAL A O 1
ATOM 5316 N N . GLN A 1 675 ? -7.716 12.444 27.291 1.00 91.88 675 GLN A N 1
ATOM 5317 C CA . GLN A 1 675 ? -7.323 13.104 28.538 1.00 91.88 675 GLN A CA 1
ATOM 5318 C C . GLN A 1 675 ? -6.751 14.507 28.293 1.00 91.88 675 GLN A C 1
ATOM 5320 O O . GLN A 1 675 ? -6.753 15.333 29.209 1.00 91.88 675 GLN A O 1
ATOM 5325 N N . GLU A 1 676 ? -6.340 14.812 27.055 1.00 94.00 676 GLU A N 1
ATOM 5326 C CA . GLU A 1 676 ? -5.940 16.159 26.651 1.00 94.00 676 GLU A CA 1
ATOM 5327 C C . GLU A 1 676 ? -7.089 17.151 26.881 1.00 94.00 676 GLU A C 1
ATOM 5329 O O . GLU A 1 676 ? -8.210 16.980 26.383 1.00 94.00 676 GLU A O 1
ATOM 5334 N N . LYS A 1 677 ? -6.812 18.211 27.641 1.00 90.38 677 LYS A N 1
ATOM 5335 C CA . LYS A 1 677 ? -7.813 19.194 28.061 1.00 90.38 677 LYS A CA 1
ATOM 5336 C C . LYS A 1 677 ? -7.968 20.324 27.053 1.00 90.38 677 LYS A C 1
ATOM 5338 O O . LYS A 1 677 ? -9.070 20.856 26.950 1.00 90.38 677 LYS A O 1
ATOM 5343 N N . ASP A 1 678 ? -6.925 20.671 26.298 1.00 93.19 678 ASP A N 1
ATOM 5344 C CA . ASP A 1 678 ? -7.029 21.710 25.271 1.00 93.19 678 ASP A CA 1
ATOM 5345 C C . ASP A 1 678 ? -7.586 21.141 23.955 1.00 93.19 678 ASP A C 1
ATOM 5347 O O . ASP A 1 678 ? -6.966 20.319 23.277 1.00 93.19 678 ASP A O 1
ATOM 5351 N N . TYR A 1 679 ? -8.770 21.615 23.552 1.00 94.00 679 TYR A N 1
ATOM 5352 C CA . TYR A 1 679 ? -9.380 21.227 22.280 1.00 94.00 679 TYR A CA 1
ATOM 5353 C C . TYR A 1 679 ? -8.523 21.588 21.063 1.00 94.00 679 TYR A C 1
ATOM 5355 O O . TYR A 1 679 ? -8.620 20.904 20.043 1.00 94.00 679 TYR A O 1
ATOM 5363 N N . ARG A 1 680 ? -7.690 22.634 21.147 1.00 94.50 680 ARG A N 1
ATOM 5364 C CA . ARG A 1 680 ? -6.815 23.060 20.046 1.00 94.50 680 ARG A CA 1
ATOM 5365 C C . ARG A 1 680 ? -5.728 22.032 19.796 1.00 94.50 680 ARG A C 1
ATOM 5367 O O . ARG A 1 680 ? -5.469 21.700 18.645 1.00 94.50 680 ARG A O 1
ATOM 5374 N N . GLU A 1 681 ? -5.148 21.485 20.861 1.00 94.38 681 GLU A N 1
ATOM 5375 C CA . GLU A 1 681 ? -4.162 20.413 20.750 1.00 94.38 681 GLU A CA 1
ATOM 5376 C C . GLU A 1 681 ? -4.787 19.139 20.186 1.00 94.38 681 GLU A C 1
ATOM 5378 O O . GLU A 1 681 ? -4.230 18.533 19.268 1.00 94.38 681 GLU A O 1
ATOM 5383 N N . ARG A 1 682 ? -5.986 18.765 20.658 1.00 94.31 682 ARG A N 1
ATOM 5384 C CA . ARG A 1 682 ? -6.712 17.617 20.093 1.00 94.31 682 ARG A CA 1
ATOM 5385 C C . ARG A 1 682 ? -6.994 17.805 18.600 1.00 94.31 682 ARG A C 1
ATOM 5387 O O . ARG A 1 682 ? -6.721 16.894 17.823 1.00 94.31 682 ARG A O 1
ATOM 5394 N N . ARG A 1 683 ? -7.494 18.976 18.184 1.00 93.19 683 ARG A N 1
ATOM 5395 C CA . ARG A 1 683 ? -7.758 19.296 16.768 1.00 93.19 683 ARG A CA 1
ATOM 5396 C C . ARG A 1 683 ? -6.486 19.284 15.923 1.00 93.19 683 ARG A C 1
ATOM 5398 O O . ARG A 1 683 ? -6.485 18.649 14.875 1.00 93.19 683 ARG A O 1
ATOM 5405 N N . ALA A 1 684 ? -5.400 19.884 16.408 1.00 90.44 684 ALA A N 1
ATOM 5406 C CA . ALA A 1 684 ? -4.119 19.897 15.706 1.00 90.44 684 ALA A CA 1
ATOM 5407 C C . ALA A 1 684 ? -3.587 18.477 15.435 1.00 90.44 684 ALA A C 1
ATOM 5409 O O . ALA A 1 684 ? -3.143 18.192 14.325 1.00 90.44 684 ALA A O 1
ATOM 5410 N N . ARG A 1 685 ? -3.689 17.562 16.414 1.00 88.00 685 ARG A N 1
ATOM 5411 C CA . ARG A 1 685 ? -3.302 16.146 16.241 1.00 88.00 685 ARG A CA 1
ATOM 5412 C C . ARG A 1 685 ? -4.211 15.413 15.243 1.00 88.00 685 ARG A C 1
ATOM 5414 O O . ARG A 1 685 ? -3.737 14.588 14.470 1.00 88.00 685 ARG A O 1
ATOM 5421 N N . LEU A 1 686 ? -5.509 15.720 15.243 1.00 87.62 686 LEU A N 1
ATOM 5422 C CA . LEU A 1 686 ? -6.508 15.050 14.401 1.00 87.62 686 LEU A CA 1
ATOM 5423 C C . LEU A 1 686 ? -6.567 15.569 12.962 1.00 87.62 686 LEU A C 1
ATOM 5425 O O . LEU A 1 686 ? -7.069 14.857 12.097 1.00 87.62 686 LEU A O 1
ATOM 5429 N N . GLN A 1 687 ? -6.065 16.773 12.682 1.00 81.69 687 GLN A N 1
ATOM 5430 C CA . GLN A 1 687 ? -6.219 17.414 11.374 1.00 81.69 687 GLN A CA 1
ATOM 5431 C C . GLN A 1 687 ? -5.661 16.560 10.225 1.00 81.69 687 GLN A C 1
ATOM 5433 O O . GLN A 1 687 ? -6.287 16.465 9.172 1.00 81.69 687 GLN A O 1
ATOM 5438 N N . GLY A 1 688 ? -4.529 15.880 10.439 1.00 71.25 688 GLY A N 1
ATOM 5439 C CA . GLY A 1 688 ? -3.930 14.986 9.442 1.00 71.25 688 GLY A CA 1
ATOM 5440 C C . GLY A 1 688 ? -4.666 13.654 9.239 1.00 71.25 688 GLY A C 1
ATOM 5441 O O . GLY A 1 688 ? -4.434 12.997 8.229 1.00 71.25 688 GLY A O 1
ATOM 5442 N N . VAL A 1 689 ? -5.526 13.253 10.182 1.00 76.56 689 VAL A N 1
ATOM 5443 C CA . VAL A 1 689 ? -6.281 11.985 10.151 1.00 76.56 689 VAL A CA 1
ATOM 5444 C C . VAL A 1 689 ? -7.718 12.211 9.677 1.00 76.56 689 VAL A C 1
ATOM 5446 O O . VAL A 1 689 ? -8.222 11.455 8.856 1.00 76.56 689 VAL A O 1
ATOM 5449 N N . LEU A 1 690 ? -8.373 13.270 10.164 1.00 79.81 690 LEU A N 1
ATOM 5450 C CA . LEU A 1 690 ? -9.755 13.617 9.821 1.00 79.81 690 LEU A CA 1
ATOM 5451 C C . LEU A 1 690 ? -9.866 14.531 8.591 1.00 79.81 690 LEU A C 1
ATOM 5453 O O . LEU A 1 690 ? -10.959 14.710 8.065 1.00 79.81 690 LEU A O 1
ATOM 5457 N N . GLY A 1 691 ? -8.767 15.160 8.161 1.00 75.75 691 GLY A N 1
ATOM 5458 C CA . GLY A 1 691 ? -8.775 16.155 7.083 1.00 75.75 691 GLY A CA 1
ATOM 5459 C C . GLY A 1 691 ? -9.304 17.536 7.499 1.00 75.75 691 GLY A C 1
ATOM 5460 O O . GLY A 1 691 ? -9.507 18.394 6.644 1.00 75.75 691 GLY A O 1
ATOM 5461 N N . GLY A 1 692 ? -9.522 17.774 8.797 1.00 82.94 692 GLY A N 1
ATOM 5462 C CA . GLY A 1 692 ? -10.004 19.049 9.326 1.00 82.94 692 GLY A CA 1
ATOM 5463 C C . GLY A 1 692 ? -10.233 19.037 10.839 1.00 82.94 692 GLY A C 1
ATOM 5464 O O . GLY A 1 692 ? -9.890 18.078 11.535 1.00 82.94 692 GLY A O 1
ATOM 5465 N N . ASP A 1 693 ? -10.814 20.120 11.352 1.00 89.19 693 ASP A N 1
ATOM 5466 C CA . ASP A 1 693 ? -11.039 20.314 12.787 1.00 89.19 693 ASP A CA 1
ATOM 5467 C C . ASP A 1 693 ? -12.198 19.459 13.305 1.00 89.19 693 ASP A C 1
ATOM 5469 O O . ASP A 1 693 ? -13.320 19.564 12.821 1.00 89.19 693 ASP A O 1
ATOM 5473 N N . CYS A 1 694 ? -11.974 18.678 14.366 1.00 92.50 694 CYS A N 1
ATOM 5474 C CA . CYS A 1 694 ? -13.032 17.896 15.008 1.00 92.50 694 CYS A CA 1
ATOM 5475 C C . CYS A 1 694 ? -14.198 18.783 15.500 1.00 92.50 694 CYS A C 1
ATOM 5477 O O . CYS A 1 694 ? -14.007 19.734 16.275 1.00 92.50 694 CYS A O 1
ATOM 5479 N N . ARG A 1 695 ? -15.420 18.417 15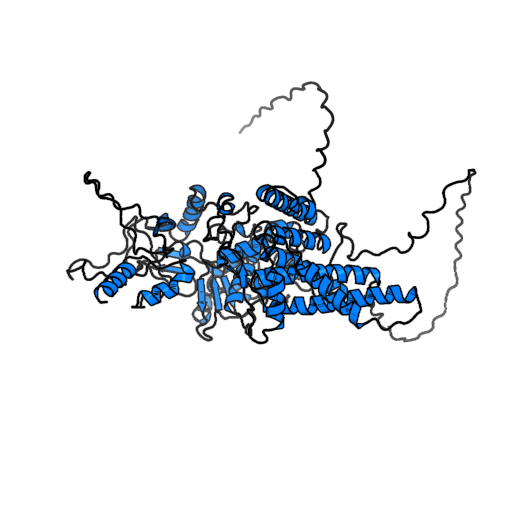.089 1.00 93.25 695 ARG A N 1
ATOM 5480 C CA . ARG A 1 695 ? -16.686 19.111 15.395 1.00 93.25 695 ARG A CA 1
ATOM 5481 C C . ARG A 1 695 ? -17.599 18.337 16.358 1.00 93.25 695 ARG A C 1
ATOM 5483 O O . ARG A 1 695 ? -18.796 18.599 16.392 1.00 93.25 695 ARG A O 1
ATOM 5490 N N . CYS A 1 696 ? -17.054 17.400 17.139 1.00 93.38 696 CYS A N 1
ATOM 5491 C CA . CYS A 1 696 ? -17.829 16.702 18.171 1.00 93.38 696 CYS A CA 1
ATOM 5492 C C . CYS A 1 696 ? -18.335 17.667 19.262 1.00 93.38 696 CYS A C 1
ATOM 5494 O O . CYS A 1 696 ? -17.779 18.756 19.453 1.00 93.38 696 CYS A O 1
ATOM 5496 N N . GLU A 1 697 ? -19.349 17.233 20.014 1.00 92.31 697 GLU A N 1
ATOM 5497 C CA . GLU A 1 697 ? -20.008 18.020 21.068 1.00 92.31 697 GLU A CA 1
ATOM 5498 C C . GLU A 1 697 ? -19.022 18.663 22.057 1.00 92.31 697 GLU A C 1
ATOM 5500 O O . GLU A 1 697 ? -19.121 19.857 22.347 1.00 92.31 697 GLU A O 1
ATOM 5505 N N . ARG A 1 698 ? -18.005 17.912 22.497 1.00 93.94 698 ARG A N 1
ATOM 5506 C CA . ARG A 1 698 ? -16.996 18.385 23.449 1.00 93.94 698 ARG A CA 1
ATOM 5507 C C . ARG A 1 698 ? -16.158 19.516 22.863 1.00 93.94 698 ARG A C 1
ATOM 5509 O O . ARG A 1 698 ? -16.001 20.555 23.497 1.00 93.94 698 ARG A O 1
ATOM 5516 N N . CYS A 1 699 ? -15.628 19.334 21.652 1.00 94.38 699 CYS A N 1
ATOM 5517 C CA . CYS A 1 699 ? -14.779 20.339 21.008 1.00 94.38 699 CYS A CA 1
ATOM 5518 C C . CYS A 1 699 ? -15.551 21.628 20.712 1.00 94.38 699 CYS A C 1
ATOM 5520 O O . CYS A 1 699 ? -15.028 22.714 20.943 1.00 94.38 699 CYS A O 1
ATOM 5522 N N . VAL A 1 700 ? -16.799 21.519 20.246 1.00 93.50 700 VAL A N 1
ATOM 5523 C CA . VAL A 1 700 ? -17.656 22.687 19.983 1.00 93.50 700 VAL A CA 1
ATOM 5524 C C . VAL A 1 700 ? -17.986 23.429 21.282 1.00 93.50 700 VAL A C 1
ATOM 5526 O O . VAL A 1 700 ? -17.906 24.658 21.325 1.00 93.50 700 VAL A O 1
ATOM 5529 N N . ALA A 1 701 ? -18.308 22.706 22.359 1.00 92.56 701 ALA A N 1
ATOM 5530 C CA . ALA A 1 701 ? -18.598 23.309 23.656 1.00 92.56 701 ALA A CA 1
ATOM 5531 C C . ALA A 1 701 ? -17.370 24.010 24.265 1.00 92.56 701 ALA A C 1
ATOM 5533 O O . ALA A 1 701 ? -17.485 25.131 24.765 1.00 92.56 701 ALA A O 1
ATOM 5534 N N . GLU A 1 702 ? -16.194 23.377 24.219 1.00 93.31 702 GLU A N 1
ATOM 5535 C CA . GLU A 1 702 ? -14.938 23.949 24.720 1.00 93.31 702 GLU A CA 1
ATOM 5536 C C . GLU A 1 702 ? -14.501 25.180 23.905 1.00 93.31 702 GLU A C 1
ATOM 5538 O O . GLU A 1 702 ? -14.116 26.196 24.488 1.00 93.31 702 GLU A O 1
ATOM 5543 N N . GLU A 1 703 ? -14.649 25.151 22.577 1.00 93.75 703 GLU A N 1
ATOM 5544 C CA . GLU A 1 703 ? -14.400 26.309 21.712 1.00 93.75 703 GLU A CA 1
ATOM 5545 C C . GLU A 1 703 ? -15.336 27.481 22.037 1.00 93.75 703 GLU A C 1
ATOM 5547 O O . GLU A 1 703 ? -14.882 28.616 22.199 1.00 93.75 703 GLU A O 1
ATOM 5552 N N . ALA A 1 704 ? -16.638 27.218 22.174 1.00 91.19 704 ALA A N 1
ATOM 5553 C CA . ALA A 1 704 ? -17.616 28.246 22.518 1.00 91.19 704 ALA A CA 1
ATOM 5554 C C . ALA A 1 704 ? -17.319 28.884 23.887 1.00 91.19 704 ALA A C 1
ATOM 5556 O O . ALA A 1 704 ? -17.437 30.102 24.040 1.00 91.19 704 ALA A O 1
ATOM 5557 N N . ARG A 1 705 ? -16.888 28.084 24.875 1.00 89.19 705 ARG A N 1
ATOM 5558 C CA . ARG A 1 705 ? -16.429 28.585 26.182 1.00 89.19 705 ARG A CA 1
ATOM 5559 C C . ARG A 1 705 ? -15.194 29.474 26.028 1.00 89.19 705 ARG A C 1
ATOM 5561 O O . ARG A 1 705 ? -15.190 30.571 26.577 1.00 89.19 705 ARG A O 1
ATOM 5568 N N . ALA A 1 706 ? -14.199 29.048 25.247 1.00 89.00 706 ALA A N 1
ATOM 5569 C CA . ALA A 1 706 ? -12.983 29.823 25.009 1.00 89.00 706 ALA A CA 1
ATOM 5570 C C . ALA A 1 706 ? -13.274 31.183 24.345 1.00 89.00 706 ALA A C 1
ATOM 5572 O O . ALA A 1 706 ? -12.738 32.197 24.790 1.00 89.00 706 ALA A O 1
ATOM 5573 N N . ARG A 1 707 ? -14.168 31.219 23.343 1.00 89.81 707 ARG A N 1
ATOM 5574 C CA . ARG A 1 707 ? -14.606 32.457 22.665 1.00 89.81 707 ARG A CA 1
ATOM 5575 C C . ARG A 1 707 ? -15.397 33.403 23.570 1.00 89.81 707 ARG A C 1
ATOM 5577 O O . ARG A 1 707 ? -15.387 34.603 23.346 1.00 89.81 707 ARG A O 1
ATOM 5584 N N . ALA A 1 708 ? -16.110 32.878 24.567 1.00 86.75 708 ALA A N 1
ATOM 5585 C CA . ALA A 1 708 ? -16.844 33.699 25.530 1.00 86.75 708 ALA A CA 1
ATOM 5586 C C . ALA A 1 708 ? -15.935 34.315 26.612 1.00 86.75 708 ALA A C 1
ATOM 5588 O O . ALA A 1 708 ? -16.340 35.263 27.281 1.00 86.75 708 ALA A O 1
ATOM 5589 N N . THR A 1 709 ? -14.739 33.751 26.817 1.00 81.62 709 THR A N 1
ATOM 5590 C CA . THR A 1 709 ? -13.742 34.232 27.792 1.00 81.62 709 THR A CA 1
ATOM 5591 C C . THR A 1 709 ? -12.671 35.149 27.197 1.00 81.62 709 THR A C 1
ATOM 5593 O O . THR A 1 709 ? -11.952 35.793 27.960 1.00 81.62 709 THR A O 1
ATOM 5596 N N . SER A 1 710 ? -12.546 35.177 25.867 1.00 66.31 710 SER A N 1
ATOM 5597 C CA . SER A 1 710 ? -11.710 36.108 25.094 1.00 66.31 710 SER A CA 1
ATOM 5598 C C . SER A 1 710 ? -12.455 37.400 24.802 1.00 66.31 710 SER A C 1
ATOM 5600 O O . SER A 1 710 ? -11.825 38.472 24.915 1.00 66.31 710 SER A O 1
#